Protein AF-0000000079759262 (afdb_homodimer)

pLDDT: mean 92.8, std 9.19, range [55.06, 98.88]

Sequence (712 aa):
MKIIVLAGGLSPERDVSLISGAGICRTLREKGHKAYLLDVFFGLPYDPDKLEEVFDLPGGGLEIAEGIKTTTPDLEALRASRPDQSDCYLGPNVIDLCRIADITFMGLHGSVGENGKLQATFDILGIKYTGPNSFGCALSMDKLVAKQIFKRSGVPTPRGTSLNRNTKDTPLEKLGYYLPLVIKPCSGGSSIGVYIVHTEEEYREAIRCSFDVNHEDEVVIEPYIKGREYACSIIAGKALPLIEIIPKDGIFNYENKYQDGGAQELCPPVSLDDKTQAKIQRAGEKAFRVLHMDVYARADFIVDETDGKFYCLEMNGLPGMTPASLIPKSARAIGVDYGDLCELIIEESMKTRYQDMKIIVLAGGLSPERDVSLISGAGICRTLREKGHKAYLLDVFFGLPYDPDKLEEVFDLPGGGLEIAEGIKTTTPDLEALRASRPDQSDCYLGPNVIDLCRIADITFMGLHGSVGENGKLQATFDILGIKYTGPNSFGCALSMDKLVAKQIFKRSGVPTPRGTSLNRNTKDTPLEKLGYYLPLVIKPCSGGSSIGVYIVHTEEEYREAIRCSFDVNHEDEVVIEPYIKGREYACSIIAGKALPLIEIIPKDGIFNYENKYQDGGAQELCPPVSLDDKTQAKIQRAGEKAFRVLHMDVYARADFIVDETDGKFYCLEMNGLPGMTPASLIPKSARAIGVDYGDLCELIIEESMKTRYQD

Organism: Clostridium scindens (strain ATCC 35704 / DSM 5676 / VPI 13733 / 19) (NCBI:txid411468)

Nearest PDB structures (foldseek):
  5c1p-assembly1_B  TM=8.758E-01  e=3.760E-29  Yersinia pestis
  5c1o-assembly1_A  TM=8.847E-01  e=2.779E-28  Yersinia pestis
  5nri-assembly1_A  TM=8.665E-01  e=3.138E-28  Burkholderia pseudomallei 1106a
  2pvp-assembly1_B  TM=7.175E-01  e=1.623E-19  Helicobacter pylori SS1
  2pvp-assembly1_A  TM=7.153E-01  e=2.335E-19  Helicobacter pylori SS1

Foldseek 3Di:
DEEEEEAAFLDQCRLLLLQLSLQLQVLVVVVPYLYAYAYFQQGDPDDLVCLVCQSVDPCSPNVVNPPDDNGGDDSVVVCVPRDVNDPDRGHPCNLVNQQVGPAYEQSYFFDCSQLLVVLVVCVVSVGHYFFKHSQLSNQQQFQVSLVVLCVVLVQFAFDKDKDFPVCLPPAPVRRPDDPQKWKAARGIDQCPLIDGDGDSVSSNVSSCCCCVVVVGGMIMMGYDFPFWKKKWKDFQLFTFAIKTWAAPVRDRGNCLQPDVPRIDIDTRDDVDDPVLRVVVRVSQSSSCVSSPIGGIWMWMKTQHPVPRDMHTRGITISFRLRCPHDNQVRCVSVPQHSSNSSVSRVVRSCVVPPDD/DEEEEEAAFLDQCRLLLLQLSLQLQVLVVVVPYLYAYAYFQQGDPDDLVCLVCQSVDPCSPNVVNPPDDNGGDDSVVVCVPRDVNDPDRGHPCNLVNQQVGPEYEQSYFKDCSQLLVVLVVCVVSVGHYFFKHSQLSNQQQFQVSLVVLCVVLVQFAFDKDKDFPVCLPPAPVRRPDDPQKWKAARGIDQCPLIDGDGDSVSSNVSSCCCCVVVVGGMIMMGYDFDFWKKKWKDFQLFTFAIKTWAAPVRDRGNCLQPDVPRIDIDTRDPVDDPVLRVVVRVSQSSSCVSSPIGGIWMWMKTQHPVPRDMHTRGITISFRLRCPHDNQVRCVSVPQHSSNVSVSRVVRSCVVPPDD

Secondary structure (DSSP, 8-state):
-EEEEEE--SSTTHHHHHHHHHHHHHHHHHTT-EEEEEETTT-----GGGGGGGGG-TTTTGGGGTT---PPP-HHHHHHH-TT--S-SS-TTHHHHHHHSSEEEE---SHHHHSSHHHHHHHHHT--B-SS-HHHHHHHHBHHHHHHHHHHHT------EEEETTTTT--HHHHT--SSEEEEESB--TTTT-EEE-SHHHHHHHHHIIIIIS--SEEEEEE---EEEEEEEEETTEEPPPEEEEESSS---HHHHHSTTSEEEESS-SSS-HHHHHHHHHHHHHHHHHTT--SEEEEEEEEETTT--EEEEEEESS---STTSHHHHHHHTTT--HHHHHHHHHHHHHHHHT--/-EEEEEE--SSTTHHHHHHHHHHHHHHHHHTT-EEEEEETTT-----GGGGGGGGG-TTTTGGGGTT---SPP-HHHHHHH-TT--S-SS-TTHHHHHHHSSEEEE---SHHHHSSHHHHHHHHHT--B-SS-HHHHHHHHBHHHHHHHHHHHT------EEEETTTTT--HHHHT--SSEEEEESB--TTTT-EEE-SHHHHHHHHHIIIIIS--SEEEEEE---EEEEEEEEETTEEPPPEEEEESSS---HHHHHSTTSEEEESS-SSS-HHHHHHHHHHHHHHHHHTT--SEEEEEEEEETTT--EEEEEEESS---STTSHHHHHHHHTT--HHHHHHHHHHHHHHHHT--

Radius of gyration: 25.69 Å; Cα contacts (8 Å, |Δi|>4): 1550; chains: 2; bounding box: 73×72×61 Å

Solvent-accessible surface area (backbone atoms only — not comparable to full-atom values): 36365 Å² total; per-residue (Å²): 93,41,29,30,22,33,13,25,47,91,36,67,38,16,51,59,7,24,46,15,13,38,48,50,27,53,37,41,36,74,73,67,29,31,28,24,32,37,36,38,38,67,27,49,93,65,61,80,92,50,57,75,53,52,45,69,43,89,65,24,50,45,70,81,40,60,88,70,64,91,58,76,58,59,62,68,60,53,56,68,65,40,87,78,70,58,68,32,51,57,17,47,56,39,68,60,50,34,57,72,23,73,29,24,40,62,25,26,24,43,60,62,56,18,42,14,33,52,46,20,29,28,58,41,56,46,32,50,57,35,50,42,44,25,66,15,17,37,39,35,38,30,46,60,60,36,45,45,50,28,60,75,69,69,31,52,47,74,66,70,51,71,37,33,77,89,45,58,82,62,50,65,86,75,69,82,65,61,78,41,29,31,39,30,52,24,61,76,59,66,63,60,72,54,38,79,26,75,45,71,67,44,44,53,48,47,47,45,41,42,42,74,69,66,57,44,64,39,32,34,37,26,66,58,72,64,56,48,38,34,40,32,27,28,48,72,71,40,53,43,54,42,30,30,48,41,43,68,82,75,54,81,40,53,65,28,70,72,37,89,78,27,41,50,74,36,70,64,46,83,90,53,54,71,67,58,49,51,52,50,34,52,40,35,30,48,49,39,54,77,44,52,48,40,35,37,38,32,28,35,31,36,33,28,68,87,78,64,53,59,28,50,75,50,47,35,44,44,55,67,52,27,80,84,21,65,46,40,47,27,38,40,72,75,70,35,48,62,53,55,46,55,51,47,44,47,50,42,20,40,59,73,74,66,57,131,94,41,30,29,23,33,13,26,48,90,34,69,38,17,53,59,8,24,47,14,13,39,48,51,26,53,37,40,35,74,72,67,32,31,30,23,31,37,36,38,37,68,27,49,91,66,62,80,90,52,56,77,52,53,45,69,43,89,66,24,50,43,68,81,42,57,87,70,64,92,59,77,60,61,60,67,60,54,57,68,65,39,88,78,69,59,67,32,51,57,18,48,56,39,68,59,50,34,57,72,24,74,30,23,40,66,25,27,25,44,61,63,54,18,42,14,33,53,47,21,29,27,57,41,55,45,32,52,56,34,50,42,45,27,66,14,16,39,39,35,36,29,46,62,59,36,48,43,50,28,62,76,70,69,30,52,48,72,67,67,52,70,38,33,76,88,45,57,83,60,50,65,85,74,69,81,66,64,78,42,28,31,38,30,52,25,59,76,58,66,64,59,72,53,41,78,25,75,46,71,65,44,43,54,50,48,46,45,42,42,43,73,70,66,58,45,66,38,33,34,37,29,65,57,73,65,55,48,38,33,40,31,28,29,49,74,71,39,55,42,55,42,31,28,48,42,45,69,81,76,55,82,40,53,66,28,70,73,37,90,79,27,41,50,73,36,70,64,46,82,90,53,56,71,66,57,49,51,53,50,36,51,42,36,28,48,48,39,52,78,43,52,48,40,37,37,37,33,28,35,32,36,34,27,69,87,78,64,52,59,28,48,74,48,47,35,45,46,55,66,53,28,79,86,21,66,48,38,48,28,36,40,70,75,73,36,47,64,55,55,46,55,50,46,44,47,51,42,20,41,60,73,73,66,58,133

InterPro domains:
  IPR000291 D-alanine--D-alanine ligase/VANA/B/C, conserved site [PS00843] (109-120)
  IPR005905 D-alanine--D-alanine ligase [MF_00047] (1-350)
  IPR005905 D-alanine--D-alanine ligase [PIRSF039102] (1-353)
  IPR005905 D-alanine--D-alanine ligase [TIGR01205] (2-348)
  IPR011095 D-alanine--D-alanine ligase, C-terminal [PF07478] (172-347)
  IPR011127 D-alanine--D-alanine ligase, N-terminal domain [PF01820] (2-132)
  IPR011761 ATP-grasp fold [PS50975] (147-347)
  IPR013815 ATP-grasp fold, subdomain 1 [G3DSA:3.30.1490.20] (157-225)
  IPR016185 Pre-ATP-grasp domain superfamily [SSF52440] (1-141)

Structure (mmCIF, N/CA/C/O backbone):
data_AF-0000000079759262-model_v1
#
loop_
_entity.id
_entity.type
_entity.pdbx_description
1 polymer 'D-alanine--D-alanine ligase'
#
loop_
_atom_site.group_PDB
_atom_site.id
_atom_site.type_symbol
_atom_site.label_atom_id
_atom_site.label_alt_id
_atom_site.label_comp_id
_atom_site.label_asym_id
_atom_site.label_entity_id
_atom_site.label_seq_id
_atom_site.pdbx_PDB_ins_code
_atom_site.Cartn_x
_atom_site.Cartn_y
_atom_site.Cartn_z
_atom_site.occupancy
_atom_site.B_iso_or_equiv
_atom_site.auth_seq_id
_atom_site.auth_comp_id
_atom_site.auth_asym_id
_atom_site.auth_atom_id
_atom_site.pdbx_PDB_model_num
ATOM 1 N N . MET A 1 1 ? -23.344 -9.109 17.812 1 97.56 1 MET A N 1
ATOM 2 C CA . MET A 1 1 ? -22.562 -7.961 17.375 1 97.56 1 MET A CA 1
ATOM 3 C C . MET A 1 1 ? -23.297 -7.156 16.328 1 97.56 1 MET A C 1
ATOM 5 O O . MET A 1 1 ? -24.094 -7.711 15.555 1 97.56 1 MET A O 1
ATOM 9 N N . LYS A 1 2 ? -23.125 -5.891 16.328 1 98.56 2 LYS A N 1
ATOM 10 C CA . LYS A 1 2 ? -23.484 -5.059 15.188 1 98.56 2 LYS A CA 1
ATOM 11 C C . LYS A 1 2 ? -22.422 -5.133 14.094 1 98.56 2 LYS A C 1
ATOM 13 O O . LYS A 1 2 ? -21.25 -4.809 14.328 1 98.56 2 LYS A O 1
ATOM 18 N N . ILE A 1 3 ? -22.844 -5.586 12.914 1 98.81 3 ILE A N 1
ATOM 19 C CA . ILE A 1 3 ? -21.875 -5.793 11.844 1 98.81 3 ILE A CA 1
ATOM 20 C C . ILE A 1 3 ? -22.359 -5.09 10.57 1 98.81 3 ILE A C 1
ATOM 22 O O . ILE A 1 3 ? -23.484 -5.305 10.117 1 98.81 3 ILE A O 1
ATOM 26 N N . ILE A 1 4 ? -21.547 -4.234 10.039 1 98.88 4 ILE A N 1
ATOM 27 C CA . ILE A 1 4 ? -21.781 -3.727 8.688 1 98.88 4 ILE A CA 1
ATOM 28 C C . ILE A 1 4 ? -21.094 -4.637 7.672 1 98.88 4 ILE A C 1
ATOM 30 O O . ILE A 1 4 ? -19.906 -4.945 7.809 1 98.88 4 ILE A O 1
ATOM 34 N N . VAL A 1 5 ? -21.812 -5.16 6.758 1 98.75 5 VAL A N 1
ATOM 35 C CA . VAL A 1 5 ? -21.234 -5.863 5.613 1 98.75 5 VAL A CA 1
ATOM 36 C C . VAL A 1 5 ? -21.141 -4.91 4.426 1 98.75 5 VAL A C 1
ATOM 38 O O . VAL A 1 5 ? -22.141 -4.539 3.826 1 98.75 5 VAL A O 1
ATOM 41 N N . LEU A 1 6 ? -19.969 -4.547 4.105 1 98.25 6 LEU A N 1
ATOM 42 C CA . LEU A 1 6 ? -19.719 -3.592 3.029 1 98.25 6 LEU A CA 1
ATOM 43 C C . LEU A 1 6 ? -19.562 -4.309 1.691 1 98.25 6 LEU A C 1
ATOM 45 O O . LEU A 1 6 ? -18.781 -5.246 1.575 1 98.25 6 LEU A O 1
ATOM 49 N N . ALA A 1 7 ? -20.297 -3.893 0.685 1 96.75 7 ALA A N 1
ATOM 50 C CA . ALA A 1 7 ? -20.281 -4.547 -0.622 1 96.75 7 ALA A CA 1
ATOM 51 C C . ALA A 1 7 ? -20.484 -3.531 -1.743 1 96.75 7 ALA A C 1
ATOM 53 O O . ALA A 1 7 ? -20.438 -2.322 -1.511 1 96.75 7 ALA A O 1
ATOM 54 N N . GLY A 1 8 ? -20.484 -3.967 -3.004 1 94.38 8 GLY A N 1
ATOM 55 C CA . GLY A 1 8 ? -20.719 -3.121 -4.164 1 94.38 8 GLY A CA 1
ATOM 56 C C . GLY A 1 8 ? -19.484 -2.342 -4.586 1 94.38 8 GLY A C 1
ATOM 57 O O . GLY A 1 8 ? -18.453 -2.932 -4.902 1 94.38 8 GLY A O 1
ATOM 58 N N . GLY A 1 9 ? -19.688 -1.044 -4.52 1 92.5 9 GLY A N 1
ATOM 59 C CA . GLY A 1 9 ? -18.594 -0.189 -4.918 1 92.5 9 GLY A CA 1
ATOM 60 C C . GLY A 1 9 ? -18.578 0.125 -6.402 1 92.5 9 GLY A C 1
ATOM 61 O O . GLY A 1 9 ? -19.562 -0.129 -7.102 1 92.5 9 GLY A O 1
ATOM 62 N N . LEU A 1 10 ? -17.547 0.797 -6.812 1 90.44 10 LEU A N 1
ATOM 63 C CA . LEU A 1 10 ? -17.312 1.168 -8.203 1 90.44 10 LEU A CA 1
ATOM 64 C C . LEU A 1 10 ? -16.266 0.269 -8.836 1 90.44 10 LEU A C 1
ATOM 66 O O . LEU A 1 10 ? -15.102 0.673 -8.992 1 90.44 10 LEU A O 1
ATOM 70 N N . SER A 1 11 ? -16.625 -0.901 -9.148 1 87.12 11 SER A N 1
ATOM 71 C CA . SER A 1 11 ? -15.734 -1.92 -9.703 1 87.12 11 SER A CA 1
ATOM 72 C C . SER A 1 11 ? -16.453 -2.779 -10.734 1 87.12 11 SER A C 1
ATOM 74 O O . SER A 1 11 ? -17.672 -2.959 -10.664 1 87.12 11 SER A O 1
ATOM 76 N N . PRO A 1 12 ? -15.648 -3.348 -11.656 1 81.69 12 PRO A N 1
ATOM 77 C CA . PRO A 1 12 ? -16.266 -4.305 -12.578 1 81.69 12 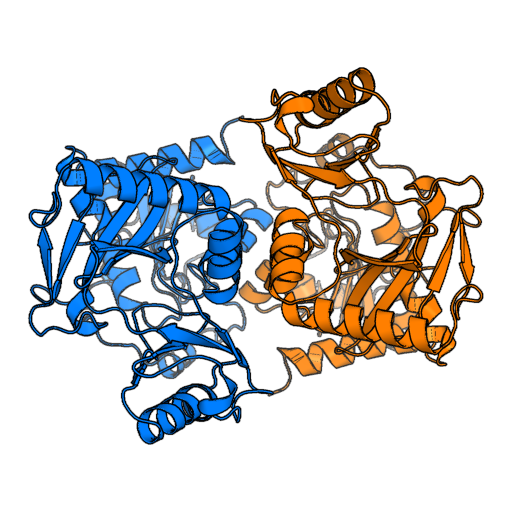PRO A CA 1
ATOM 78 C C . PRO A 1 12 ? -16.828 -5.527 -11.867 1 81.69 12 PRO A C 1
ATOM 80 O O . PRO A 1 12 ? -17.688 -6.227 -12.422 1 81.69 12 PRO A O 1
ATOM 83 N N . GLU A 1 13 ? -16.406 -5.789 -10.625 1 84.25 13 GLU A N 1
ATOM 84 C CA . GLU A 1 13 ? -16.859 -6.949 -9.859 1 84.25 13 GLU A CA 1
ATOM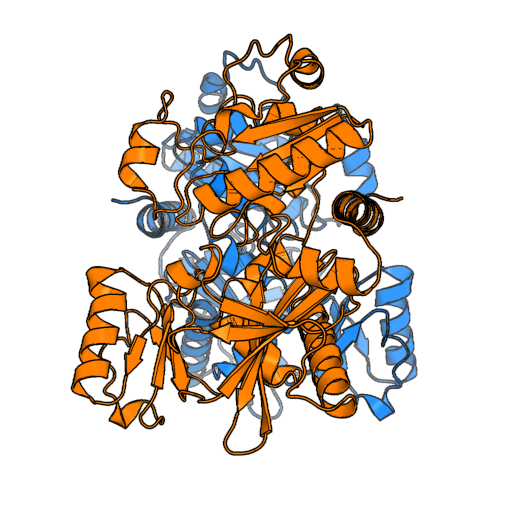 85 C C . GLU A 1 13 ? -17.938 -6.562 -8.859 1 84.25 13 GLU A C 1
ATOM 87 O O . GLU A 1 13 ? -18.188 -7.293 -7.895 1 84.25 13 GLU A O 1
ATOM 92 N N . ARG A 1 14 ? -18.578 -5.441 -9.117 1 89.56 14 ARG A N 1
ATOM 93 C CA . ARG A 1 14 ? -19.578 -4.898 -8.203 1 89.56 14 ARG A CA 1
ATOM 94 C C . ARG A 1 14 ? -20.688 -5.918 -7.938 1 89.56 14 ARG A C 1
ATOM 96 O O . ARG A 1 14 ? -21.109 -6.094 -6.793 1 89.56 14 ARG A O 1
ATOM 103 N N . ASP A 1 15 ? -21.156 -6.578 -8.961 1 86.94 15 ASP A N 1
ATOM 104 C CA . ASP A 1 15 ? -22.297 -7.48 -8.812 1 86.94 15 ASP A CA 1
ATOM 105 C C . ASP A 1 15 ? -21.922 -8.711 -7.996 1 86.94 15 ASP A C 1
ATOM 107 O O . ASP A 1 15 ? -22.688 -9.148 -7.133 1 86.94 15 ASP A O 1
ATOM 111 N N . VAL A 1 16 ? -20.734 -9.234 -8.234 1 84.38 16 VAL A N 1
ATOM 112 C CA . VAL A 1 16 ? -20.25 -10.352 -7.438 1 84.38 16 VAL A CA 1
ATOM 113 C C . VAL A 1 16 ? -20.109 -9.93 -5.977 1 84.38 16 VAL A C 1
ATOM 115 O O . VAL A 1 16 ? -20.422 -10.703 -5.07 1 84.38 16 VAL A O 1
ATOM 118 N N . SER A 1 17 ? -19.656 -8.75 -5.797 1 91.44 17 SER A N 1
ATOM 119 C CA . SER A 1 17 ? -19.5 -8.195 -4.457 1 91.44 17 SER A CA 1
ATOM 120 C C . SER A 1 17 ? -20.844 -8.125 -3.738 1 91.44 17 SER A C 1
ATOM 122 O O . SER A 1 17 ? -20.953 -8.5 -2.57 1 91.44 17 SER A O 1
ATOM 124 N N . LEU A 1 18 ? -21.859 -7.664 -4.438 1 93.31 18 LEU A N 1
ATOM 125 C CA . LEU A 1 18 ? -23.188 -7.531 -3.834 1 93.31 18 LEU A CA 1
ATOM 126 C C . LEU A 1 18 ? -23.75 -8.898 -3.479 1 93.31 18 LEU A C 1
ATOM 128 O O . LEU A 1 18 ? -24.359 -9.07 -2.418 1 93.31 18 LEU A O 1
ATOM 132 N N . ILE A 1 19 ? -23.531 -9.883 -4.277 1 90.5 19 ILE A N 1
ATOM 133 C CA . ILE A 1 19 ? -24.016 -11.234 -4.008 1 90.5 19 ILE A CA 1
ATOM 134 C C . ILE A 1 19 ? -23.25 -11.828 -2.822 1 90.5 19 ILE A C 1
ATOM 136 O O . ILE A 1 19 ? -23.859 -12.398 -1.914 1 90.5 19 ILE A O 1
ATOM 140 N N . SER A 1 20 ? -21.922 -11.672 -2.863 1 92.12 20 SER A N 1
ATOM 141 C CA . SER A 1 20 ? -21.109 -12.125 -1.739 1 92.12 20 SER A CA 1
ATOM 142 C C . SER A 1 20 ? -21.547 -11.469 -0.435 1 92.12 20 SER A C 1
ATOM 144 O O . SER A 1 20 ? -21.75 -12.156 0.571 1 92.12 20 SER A O 1
ATOM 146 N N . GLY A 1 21 ? -21.703 -10.164 -0.493 1 96.25 21 GLY A N 1
ATOM 147 C CA . GLY A 1 21 ? -22.125 -9.43 0.687 1 96.25 21 GLY A CA 1
ATOM 148 C C . GLY A 1 21 ? -23.484 -9.867 1.216 1 96.25 21 GLY A C 1
ATOM 149 O O . GLY A 1 21 ? -23.672 -9.977 2.428 1 96.25 21 GLY A O 1
ATOM 150 N N . ALA A 1 22 ? -24.406 -10.094 0.294 1 96.19 22 ALA A N 1
ATOM 151 C CA . ALA A 1 22 ? -25.734 -10.539 0.694 1 96.19 22 ALA A CA 1
ATOM 152 C C . ALA A 1 22 ? -25.672 -11.891 1.396 1 96.19 22 ALA A C 1
ATOM 154 O O . ALA A 1 22 ? -26.328 -12.102 2.414 1 96.19 22 ALA A O 1
ATOM 155 N N . GLY A 1 23 ? -24.906 -12.828 0.795 1 95 23 GLY A N 1
ATOM 156 C CA . GLY A 1 23 ? -24.719 -14.117 1.435 1 95 23 GLY A CA 1
ATOM 157 C C . GLY A 1 23 ? -24.125 -14.016 2.828 1 95 23 GLY A C 1
ATOM 158 O O . GLY A 1 23 ? -24.609 -14.664 3.76 1 95 23 GLY A O 1
ATOM 159 N N . ILE A 1 24 ? -23.125 -13.188 3.023 1 97.88 24 ILE A N 1
ATOM 160 C CA . ILE A 1 24 ? -22.453 -12.969 4.301 1 97.88 24 ILE A CA 1
ATOM 161 C C . ILE A 1 24 ? -23.438 -12.367 5.301 1 97.88 24 ILE A C 1
ATOM 163 O O . ILE A 1 24 ? -23.562 -12.852 6.43 1 97.88 24 ILE A O 1
ATOM 167 N N . CYS A 1 25 ? -24.156 -11.359 4.848 1 98 25 CYS A N 1
ATOM 168 C CA . CYS A 1 25 ? -25.094 -10.672 5.719 1 98 25 CYS A CA 1
ATOM 169 C C . CYS A 1 25 ? -26.188 -11.617 6.191 1 98 25 CYS A C 1
ATOM 171 O O . CYS A 1 25 ? -26.484 -11.688 7.387 1 98 25 CYS A O 1
ATOM 173 N N . ARG A 1 26 ? -26.781 -12.359 5.266 1 96.88 26 ARG A N 1
ATOM 174 C CA . ARG A 1 26 ? -27.844 -13.297 5.598 1 96.88 26 ARG A CA 1
ATOM 175 C C . ARG A 1 26 ? -27.375 -14.32 6.633 1 96.88 26 ARG A C 1
ATOM 177 O O . ARG A 1 26 ? -28.062 -14.578 7.617 1 96.88 26 ARG A O 1
ATOM 184 N N . THR A 1 27 ? -26.25 -14.883 6.352 1 96.94 27 THR A N 1
ATOM 185 C CA . THR A 1 27 ? -25.75 -15.945 7.223 1 96.94 27 THR A CA 1
ATOM 186 C C . THR A 1 27 ? -25.406 -15.391 8.609 1 96.94 27 THR A C 1
ATOM 188 O O . THR A 1 27 ? -25.625 -16.062 9.617 1 96.94 27 THR A O 1
ATOM 191 N N . LEU A 1 28 ? -24.828 -14.203 8.711 1 98.12 28 LEU A N 1
ATOM 192 C CA . LEU A 1 28 ? -24.5 -13.602 10 1 98.12 28 LEU A CA 1
ATOM 193 C C . LEU A 1 28 ? -25.766 -13.289 10.789 1 98.12 28 LEU A C 1
ATOM 195 O O . LEU A 1 28 ? -25.781 -13.445 12.016 1 98.12 28 LEU A O 1
ATOM 199 N N . ARG A 1 29 ? -26.781 -12.852 10.117 1 98 29 ARG A N 1
ATOM 200 C CA . ARG A 1 29 ? -28.062 -12.641 10.789 1 98 29 ARG A CA 1
ATOM 201 C C . ARG A 1 29 ? -28.625 -13.953 11.32 1 98 29 ARG A C 1
ATOM 203 O O . ARG A 1 29 ? -29.141 -14.008 12.438 1 98 29 ARG A O 1
ATOM 210 N N . GLU A 1 30 ? -28.5 -14.984 10.516 1 97.38 30 GLU A N 1
ATOM 211 C CA . GLU A 1 30 ? -28.938 -16.312 10.945 1 97.38 30 GLU A CA 1
ATOM 212 C C . GLU A 1 30 ? -28.172 -16.766 12.188 1 97.38 30 GLU A C 1
ATOM 214 O O . GLU A 1 30 ? -28.719 -17.5 13.016 1 97.38 30 GLU A O 1
ATOM 219 N N . LYS A 1 31 ? -26.953 -16.344 12.297 1 97.56 31 LYS A N 1
ATOM 220 C CA . LYS A 1 31 ? -26.094 -16.703 13.422 1 97.56 31 LYS A CA 1
ATOM 221 C C . LYS A 1 31 ? -26.359 -15.805 14.625 1 97.56 31 LYS A C 1
ATOM 223 O O . LYS A 1 31 ? -25.688 -15.914 15.656 1 97.56 31 LYS A O 1
ATOM 228 N N . GLY A 1 32 ? -27.281 -14.82 14.5 1 97.25 32 GLY A N 1
ATOM 229 C CA . GLY A 1 32 ? -27.719 -14.047 15.641 1 97.25 32 GLY A CA 1
ATOM 230 C C . GLY A 1 32 ? -27.141 -12.648 15.688 1 97.25 32 GLY A C 1
ATOM 231 O O . GLY A 1 32 ? -27.406 -11.891 16.625 1 97.25 32 GLY A O 1
ATOM 232 N N . HIS A 1 33 ? -26.359 -12.25 14.703 1 98.31 33 HIS A N 1
ATOM 233 C CA . HIS A 1 33 ? -25.797 -10.906 14.672 1 98.31 33 HIS A CA 1
ATOM 234 C C . HIS A 1 33 ? -26.781 -9.906 14.094 1 98.31 33 HIS A C 1
ATOM 236 O O . HIS A 1 33 ? -27.719 -10.281 13.375 1 98.31 33 HIS A O 1
ATOM 242 N N . LYS A 1 34 ? -26.594 -8.672 14.461 1 98.44 34 LYS A N 1
ATOM 243 C CA . LYS A 1 34 ? -27.297 -7.566 13.82 1 98.44 34 LYS A CA 1
ATOM 244 C C . LYS A 1 34 ? -26.5 -7.027 12.625 1 98.44 34 LYS A C 1
ATOM 246 O O . LYS A 1 34 ? -25.906 -5.953 12.711 1 98.44 34 LYS A O 1
ATOM 251 N N . ALA A 1 35 ? -26.609 -7.742 11.539 1 98.5 35 ALA A N 1
ATOM 252 C CA . ALA A 1 35 ? -25.812 -7.418 10.352 1 98.5 35 ALA A CA 1
ATOM 253 C C . ALA A 1 35 ? -26.625 -6.57 9.375 1 98.5 35 ALA A C 1
ATOM 255 O O . ALA A 1 35 ? -27.828 -6.754 9.234 1 98.5 35 ALA A O 1
ATOM 256 N N . TYR A 1 36 ? -26.031 -5.652 8.727 1 98.75 36 TYR A N 1
ATOM 257 C CA . TYR A 1 36 ? -26.641 -4.797 7.715 1 98.75 36 TYR A CA 1
ATOM 258 C C . TYR A 1 36 ? -25.75 -4.695 6.48 1 98.75 36 TYR A C 1
ATOM 260 O O . TYR A 1 36 ? -24.562 -4.352 6.582 1 98.75 36 TYR A O 1
ATOM 268 N N . LEU A 1 37 ? -26.312 -5.066 5.301 1 98.56 37 LEU A N 1
ATOM 269 C CA . LEU A 1 37 ? -25.609 -4.973 4.031 1 98.56 37 LEU A CA 1
ATOM 270 C C . LEU A 1 37 ? -25.625 -3.543 3.5 1 98.56 37 LEU A C 1
ATOM 272 O O . LEU A 1 37 ? -26.688 -2.957 3.318 1 98.56 37 LEU A O 1
ATOM 276 N N . LEU A 1 38 ? -24.469 -2.969 3.279 1 98.31 38 LEU A N 1
ATOM 277 C CA . LEU A 1 38 ? -24.328 -1.567 2.9 1 98.31 38 LEU A CA 1
ATOM 278 C C . LEU A 1 38 ? -23.469 -1.424 1.652 1 98.31 38 LEU A C 1
ATOM 280 O O . LEU A 1 38 ? -22.375 -1.988 1.581 1 98.31 38 LEU A O 1
ATOM 284 N N . ASP A 1 39 ? -24 -0.751 0.61 1 97.44 39 ASP A N 1
ATOM 285 C CA . ASP A 1 39 ? -23.188 -0.436 -0.558 1 97.44 39 ASP A CA 1
ATOM 286 C C . ASP A 1 39 ? -22.172 0.663 -0.24 1 97.44 39 ASP A C 1
ATOM 288 O O . ASP A 1 39 ? -22.547 1.773 0.138 1 97.44 39 ASP A O 1
ATOM 292 N N . VAL A 1 40 ? -20.953 0.384 -0.459 1 97.75 40 VAL A N 1
ATOM 293 C CA . VAL A 1 40 ? -19.891 1.28 -0.033 1 97.75 40 VAL A CA 1
ATOM 294 C C . VAL A 1 40 ? -19.953 2.584 -0.825 1 97.75 40 VAL A C 1
ATOM 296 O O . VAL A 1 40 ? -19.625 3.65 -0.306 1 97.75 40 VAL A O 1
ATOM 299 N N . PHE A 1 41 ? -20.359 2.551 -2.086 1 97 41 PHE A N 1
ATOM 300 C CA . PHE A 1 41 ? -20.328 3.689 -2.996 1 97 41 PHE A CA 1
ATOM 301 C C . PHE A 1 41 ? -21.625 4.504 -2.883 1 97 41 PHE A C 1
ATOM 303 O O . PHE A 1 41 ? -21.578 5.73 -2.779 1 97 41 PHE A O 1
ATOM 310 N N . PHE A 1 42 ? -22.75 3.832 -2.773 1 96.62 42 PHE A N 1
ATOM 311 C CA . PHE A 1 42 ? -24.031 4.539 -2.732 1 96.62 42 PHE A CA 1
ATOM 312 C C . PHE A 1 42 ? -24.406 4.895 -1.298 1 96.62 42 PHE A C 1
ATOM 314 O O . PHE A 1 42 ? -25.203 5.801 -1.067 1 96.62 42 PHE A O 1
ATOM 321 N N . GLY A 1 43 ? -23.844 4.129 -0.348 1 96.94 43 GLY A N 1
ATOM 322 C CA . GLY A 1 43 ? -24.141 4.391 1.05 1 96.94 43 GLY A CA 1
ATOM 323 C C . GLY A 1 43 ? -25.625 4.215 1.381 1 96.94 43 GLY A C 1
ATOM 324 O O . GLY A 1 43 ? -26.281 3.314 0.856 1 96.94 43 GLY A O 1
ATOM 325 N N . LEU A 1 44 ? -25.969 4.914 2.4 1 96.44 44 LEU A N 1
ATOM 326 C CA . LEU A 1 44 ? -27.344 4.855 2.875 1 96.44 44 LEU A CA 1
ATOM 327 C C . LEU A 1 44 ? -27.812 6.23 3.324 1 96.44 44 LEU A C 1
ATOM 329 O O . LEU A 1 44 ? -27.438 6.707 4.398 1 96.44 44 LEU A O 1
ATOM 333 N N . PRO A 1 45 ? -28.641 6.875 2.443 1 93.75 45 PRO A N 1
ATOM 334 C CA . PRO A 1 45 ? -29.281 8.078 2.986 1 93.75 45 PRO A CA 1
ATOM 335 C C . PRO A 1 45 ? -30.188 7.773 4.188 1 93.75 45 PRO A C 1
ATOM 337 O O . PRO A 1 45 ? -31.125 6.992 4.074 1 93.75 45 PRO A O 1
ATOM 340 N N . TYR A 1 46 ? -29.828 8.227 5.281 1 94.5 46 TYR A N 1
ATOM 341 C CA . TYR A 1 46 ? -30.516 8.008 6.547 1 94.5 46 TYR A CA 1
ATOM 342 C C . TYR A 1 46 ? -30.297 9.172 7.5 1 94.5 46 TYR A C 1
ATOM 344 O O . TYR A 1 46 ? -29.359 9.961 7.328 1 94.5 46 TYR A O 1
ATOM 352 N N . ASP A 1 47 ? -31.203 9.359 8.469 1 95.62 47 ASP A N 1
ATOM 353 C CA . ASP A 1 47 ? -31.031 10.375 9.5 1 95.62 47 ASP A CA 1
ATOM 354 C C . ASP A 1 47 ? -29.781 10.117 10.328 1 95.62 47 ASP A C 1
ATOM 356 O O . ASP A 1 47 ? -29.688 9.109 11.039 1 95.62 47 ASP A O 1
ATOM 360 N N . PRO A 1 48 ? -28.844 11.023 10.242 1 93.38 48 PRO A N 1
ATOM 361 C CA . PRO A 1 48 ? -27.562 10.797 10.938 1 93.38 48 PRO A CA 1
ATOM 362 C C . PRO A 1 48 ? -27.734 10.625 12.445 1 93.38 48 PRO A C 1
ATOM 364 O O . PRO A 1 48 ? -26.891 10.008 13.094 1 93.38 48 PRO A O 1
ATOM 367 N N . ASP A 1 49 ? -28.766 11.125 12.984 1 95.25 49 ASP A N 1
ATOM 368 C CA . ASP A 1 49 ? -29 11.055 14.422 1 95.25 49 ASP A CA 1
ATOM 369 C C . ASP A 1 49 ? -29.625 9.727 14.812 1 95.25 49 ASP A C 1
ATOM 371 O O . ASP A 1 49 ? -29.734 9.406 16 1 95.25 49 ASP A O 1
ATOM 375 N N . LYS A 1 50 ? -29.953 8.898 13.867 1 97.5 50 LYS A N 1
ATOM 376 C CA . LYS A 1 50 ? -30.672 7.656 14.141 1 97.5 50 LYS A CA 1
ATOM 377 C C . LYS A 1 50 ? -30 6.461 13.484 1 97.5 50 LYS A C 1
ATOM 379 O O . LYS A 1 50 ? -30.656 5.465 13.172 1 97.5 50 LYS A O 1
ATOM 384 N N . LEU A 1 51 ? -28.734 6.559 13.242 1 97.12 51 LEU A N 1
ATOM 385 C CA . LEU A 1 51 ? -28.016 5.547 12.469 1 97.12 51 LEU A CA 1
ATOM 386 C C . LEU A 1 51 ? -28.016 4.207 13.203 1 97.12 51 LEU A C 1
ATOM 388 O O . LEU A 1 51 ? -27.969 3.15 12.57 1 97.12 51 LEU A O 1
ATOM 392 N N . GLU A 1 52 ? -28.172 4.242 14.523 1 96.56 52 GLU A N 1
ATOM 393 C CA . GLU A 1 52 ? -28.188 3.008 15.297 1 96.56 52 GLU A CA 1
ATOM 394 C C . GLU A 1 52 ? -29.359 2.123 14.906 1 96.56 52 GLU A C 1
ATOM 396 O O . GLU A 1 52 ? -29.297 0.897 15.016 1 96.56 52 GLU A O 1
ATOM 401 N N . GLU A 1 53 ? -30.375 2.754 14.398 1 97.06 53 GLU A N 1
ATOM 402 C CA . GLU A 1 53 ? -31.594 2.043 14.031 1 97.06 53 GLU A CA 1
ATOM 403 C C . GLU A 1 53 ? -31.375 1.121 12.836 1 97.06 53 GLU A C 1
ATOM 405 O O . GLU A 1 53 ? -32.125 0.169 12.625 1 97.06 53 GLU A O 1
ATOM 410 N N . VAL A 1 54 ? -30.328 1.387 12.141 1 97.38 54 VAL A N 1
ATOM 411 C CA . VAL A 1 54 ? -30.062 0.672 10.898 1 97.38 54 VAL A CA 1
ATOM 412 C C . VAL A 1 54 ? -29.844 -0.812 11.188 1 97.38 54 VAL A C 1
ATOM 414 O O . VAL A 1 54 ? -30.297 -1.671 10.422 1 97.38 54 VAL A O 1
ATOM 417 N N . PHE A 1 55 ? -29.297 -1.141 12.297 1 97.62 55 PHE A N 1
ATOM 418 C CA . PHE A 1 55 ? -28.953 -2.514 12.641 1 97.62 55 PHE A CA 1
ATOM 419 C C . PHE A 1 55 ? -30.203 -3.301 13.039 1 97.62 55 PHE A C 1
ATOM 421 O O . PHE A 1 55 ? -30.172 -4.531 13.117 1 97.62 55 PHE A O 1
ATOM 428 N N . ASP A 1 56 ? -31.328 -2.596 13.297 1 96.25 56 ASP A N 1
ATOM 429 C CA . ASP A 1 56 ? -32.562 -3.25 13.711 1 96.25 56 ASP A CA 1
ATOM 430 C C . ASP A 1 56 ? -33.594 -3.285 12.562 1 96.25 56 ASP A C 1
ATOM 432 O O . ASP A 1 56 ? -34.688 -3.83 12.711 1 96.25 56 ASP A O 1
ATOM 436 N N . LEU A 1 57 ? -33.188 -2.807 11.469 1 95 57 LEU A N 1
ATOM 437 C CA . LEU A 1 57 ? -34.094 -2.842 10.328 1 95 57 LEU A CA 1
ATOM 438 C C . LEU A 1 57 ? -34.312 -4.273 9.852 1 95 57 LEU A C 1
ATOM 440 O O . LEU A 1 57 ? -33.375 -5.043 9.727 1 95 57 LEU A O 1
ATOM 444 N N . PRO A 1 58 ? -35.5 -4.777 9.602 1 90.5 58 PRO A N 1
ATOM 445 C CA . PRO A 1 58 ? -35.781 -6.18 9.312 1 90.5 58 PRO A CA 1
ATOM 446 C C . PRO A 1 58 ? -35.094 -6.668 8.031 1 90.5 58 PRO A C 1
ATOM 448 O O . PRO A 1 58 ? -34.656 -7.812 7.965 1 90.5 58 PRO A O 1
ATOM 451 N N . GLY A 1 59 ? -34.844 -6.012 7.02 1 90.56 59 GLY A N 1
ATOM 452 C CA . GLY A 1 59 ? -34.312 -6.457 5.746 1 90.56 59 GLY A CA 1
ATOM 453 C C . GLY A 1 59 ? -32.781 -6.488 5.719 1 90.56 59 GLY A C 1
ATOM 454 O O . GLY A 1 59 ? -32.188 -7.16 4.879 1 90.56 59 GLY A O 1
ATOM 455 N N . GLY A 1 60 ? -32.188 -5.906 6.711 1 95.44 60 GLY A N 1
ATOM 456 C CA . GLY A 1 60 ? -30.734 -5.914 6.836 1 95.44 60 GLY A CA 1
ATOM 457 C C . GLY A 1 60 ? -30.031 -5.359 5.613 1 95.44 60 GLY A C 1
ATOM 458 O O . GLY A 1 60 ? -28.906 -5.77 5.297 1 95.44 60 GLY A O 1
ATOM 459 N N . GLY A 1 61 ? -30.812 -4.59 4.836 1 96.56 61 GLY A N 1
ATOM 460 C CA . GLY A 1 61 ? -30.234 -3.988 3.643 1 96.56 61 GLY A CA 1
ATOM 461 C C . GLY A 1 61 ? -30.094 -4.965 2.49 1 96.56 61 GLY A C 1
ATOM 462 O O . GLY A 1 61 ? -29.5 -4.637 1.462 1 96.56 61 GLY A O 1
ATOM 463 N N . LEU A 1 62 ? -30.641 -6.121 2.557 1 96.62 62 LEU A N 1
ATOM 464 C CA . LEU A 1 62 ? -30.422 -7.215 1.612 1 96.62 62 LEU A CA 1
ATOM 465 C C . LEU A 1 62 ? -31.078 -6.918 0.274 1 96.62 62 LEU A C 1
ATOM 467 O O . LEU A 1 62 ? -30.766 -7.543 -0.738 1 96.62 62 LEU A O 1
ATOM 471 N N . GLU A 1 63 ? -31.953 -5.973 0.19 1 93.56 63 GLU A N 1
ATOM 472 C CA . GLU A 1 63 ? -32.719 -5.66 -1.017 1 93.56 63 GLU A CA 1
ATOM 473 C C . GLU A 1 63 ? -31.797 -5.145 -2.125 1 93.56 63 GLU A C 1
ATOM 475 O O . GLU A 1 63 ? -32.125 -5.266 -3.309 1 93.56 63 GLU A O 1
ATOM 480 N N . ILE A 1 64 ? -30.641 -4.586 -1.786 1 91.62 64 ILE A N 1
ATOM 481 C CA . ILE A 1 64 ? -29.781 -3.975 -2.793 1 91.62 64 ILE A CA 1
ATOM 482 C C . ILE A 1 64 ? -29.141 -5.062 -3.65 1 91.62 64 ILE A C 1
ATOM 484 O O . ILE A 1 64 ? -28.562 -4.773 -4.699 1 91.62 64 ILE A O 1
ATOM 488 N N . ALA A 1 65 ? -29.188 -6.242 -3.213 1 89.44 65 ALA A N 1
ATOM 489 C CA . ALA A 1 65 ? -28.578 -7.348 -3.951 1 89.44 65 ALA A CA 1
ATOM 490 C C . ALA A 1 65 ? -29.641 -8.164 -4.688 1 89.44 65 ALA A C 1
ATOM 492 O O . ALA A 1 65 ? -29.328 -9.172 -5.32 1 89.44 65 ALA A O 1
ATOM 493 N N . GLU A 1 66 ? -30.844 -7.781 -4.648 1 82.44 66 GLU A N 1
ATOM 494 C CA . GLU A 1 66 ? -31.906 -8.539 -5.285 1 82.44 66 GLU A CA 1
ATOM 495 C C . GLU A 1 66 ? -31.906 -8.336 -6.797 1 82.44 66 GLU A C 1
ATOM 497 O O . GLU A 1 66 ? -31.703 -7.223 -7.277 1 82.44 66 GLU A O 1
ATOM 502 N N . GLY A 1 67 ? -32.062 -9.422 -7.539 1 70 67 GLY A N 1
ATOM 503 C CA . GLY A 1 67 ? -32.25 -9.375 -8.977 1 70 67 GLY A CA 1
ATOM 504 C C . GLY A 1 67 ? -30.969 -9.117 -9.742 1 70 67 GLY A C 1
ATOM 505 O O . GLY A 1 67 ? -31.016 -8.742 -10.914 1 70 67 GLY A O 1
ATOM 506 N N . ILE A 1 68 ? -29.828 -9.078 -9.117 1 68.69 68 ILE A N 1
ATOM 507 C CA . ILE A 1 68 ? -28.578 -8.742 -9.766 1 68.69 68 ILE A CA 1
ATOM 508 C C . ILE A 1 68 ? -28.094 -9.922 -10.617 1 68.69 68 ILE A C 1
ATOM 510 O O . ILE A 1 68 ? -28.109 -11.07 -10.156 1 68.69 68 ILE A O 1
ATOM 514 N N . LYS A 1 69 ? -28.109 -9.484 -12 1 62.44 69 LYS A N 1
ATOM 515 C CA . LYS A 1 69 ? -27.484 -10.391 -12.953 1 62.44 69 LYS A CA 1
ATOM 516 C C . LYS A 1 69 ? -25.984 -10.109 -13.07 1 62.44 69 LYS A C 1
ATOM 518 O O . LYS A 1 69 ? -25.531 -9.008 -12.734 1 62.44 69 LYS A O 1
ATOM 523 N N . THR A 1 70 ? -25.125 -11.188 -13.297 1 62.47 70 THR A N 1
ATOM 524 C CA . THR A 1 70 ? -23.672 -11.109 -13.258 1 62.47 70 THR A CA 1
ATOM 525 C C . THR A 1 70 ? -23.125 -10.523 -14.555 1 62.47 70 THR A C 1
ATOM 527 O O . THR A 1 70 ? -22.75 -11.258 -15.469 1 62.47 70 THR A O 1
ATOM 530 N N . THR A 1 71 ? -23.516 -9.359 -15.031 1 63.38 71 THR A N 1
ATOM 531 C CA . THR A 1 71 ? -22.844 -8.734 -16.172 1 63.38 71 THR A CA 1
ATOM 532 C C . THR A 1 71 ? -21.906 -7.625 -15.703 1 63.38 71 THR A C 1
ATOM 534 O O . THR A 1 71 ? -22.062 -7.098 -14.602 1 63.38 71 THR A O 1
ATOM 537 N N . THR A 1 72 ? -20.828 -7.336 -16.5 1 70.75 72 THR A N 1
ATOM 538 C CA . THR A 1 72 ? -19.938 -6.223 -16.188 1 70.75 72 THR A CA 1
ATOM 539 C C . THR A 1 72 ? -20.703 -4.902 -16.172 1 70.75 72 THR A C 1
ATOM 541 O O . THR A 1 72 ? -21.375 -4.562 -17.156 1 70.75 72 THR A O 1
ATOM 544 N N . PRO A 1 73 ? -20.594 -4.238 -15.062 1 79.31 73 PRO A N 1
ATOM 545 C CA . PRO A 1 73 ? -21.375 -3.002 -14.977 1 79.31 73 PRO A CA 1
ATOM 546 C C . PRO A 1 73 ? -20.734 -1.843 -15.734 1 79.31 73 PRO A C 1
ATOM 548 O O . PRO A 1 73 ? -19.516 -1.854 -15.977 1 79.31 73 PRO A O 1
ATOM 551 N N . ASP A 1 74 ? -21.531 -0.918 -16.219 1 84.81 74 ASP A N 1
ATOM 552 C CA . ASP A 1 74 ? -21.062 0.357 -16.75 1 84.81 74 ASP A CA 1
ATOM 553 C C . ASP A 1 74 ? -20.656 1.303 -15.633 1 84.81 74 ASP A C 1
ATOM 555 O O . ASP A 1 74 ? -21.5 1.959 -15.016 1 84.81 74 ASP A O 1
ATOM 559 N N . LEU A 1 75 ? -19.453 1.428 -15.422 1 87.25 75 LEU A N 1
ATOM 560 C CA . LEU A 1 75 ? -18.922 2.166 -14.281 1 87.25 75 LEU A CA 1
ATOM 561 C C . LEU A 1 75 ? -19.234 3.654 -14.406 1 87.25 75 LEU A C 1
ATOM 563 O O . LEU A 1 75 ? -19.469 4.328 -13.406 1 87.25 75 LEU A O 1
ATOM 567 N N . GLU A 1 76 ? -19.203 4.16 -15.602 1 89.69 76 GLU A N 1
ATOM 568 C CA . GLU A 1 76 ? -19.516 5.57 -15.812 1 89.69 76 GLU A CA 1
ATOM 569 C C . GLU A 1 76 ? -20.969 5.859 -15.469 1 89.69 76 GLU A C 1
ATOM 571 O O . GLU A 1 76 ? -21.281 6.879 -14.844 1 89.69 76 GLU A O 1
ATOM 576 N N . ALA A 1 77 ? -21.781 4.973 -15.914 1 90.5 77 ALA A N 1
ATOM 577 C CA . ALA A 1 77 ? -23.203 5.129 -15.602 1 90.5 77 ALA A CA 1
ATOM 578 C C . ALA A 1 77 ? -23.453 5.031 -14.102 1 90.5 77 ALA A C 1
ATOM 580 O O . ALA A 1 77 ? -24.281 5.758 -13.555 1 90.5 77 ALA A O 1
ATOM 581 N N . LEU A 1 78 ? -22.75 4.145 -13.484 1 90.56 78 LEU A N 1
ATOM 582 C CA . LEU A 1 78 ? -22.875 3.982 -12.039 1 90.56 78 LEU A CA 1
ATOM 583 C C . LEU A 1 78 ? -22.453 5.254 -11.312 1 90.56 78 LEU A C 1
ATOM 585 O O . LEU A 1 78 ? -23.141 5.719 -10.406 1 90.56 78 LEU A O 1
ATOM 589 N N . ARG A 1 79 ? -21.375 5.797 -11.719 1 92 79 ARG A N 1
ATOM 590 C CA . ARG A 1 79 ? -20.875 7.035 -11.125 1 92 79 ARG A CA 1
ATOM 591 C C . ARG A 1 79 ? -21.891 8.164 -11.289 1 92 79 ARG A C 1
ATOM 593 O O . ARG A 1 79 ? -22.141 8.914 -10.344 1 92 79 ARG A O 1
ATOM 600 N N . ALA A 1 80 ? -22.422 8.25 -12.414 1 93.38 80 ALA A N 1
ATOM 601 C CA . ALA A 1 80 ? -23.359 9.32 -12.727 1 93.38 80 ALA A CA 1
ATOM 602 C C . ALA A 1 80 ? -24.656 9.156 -11.945 1 93.38 80 ALA A C 1
ATOM 604 O O . ALA A 1 80 ? -25.375 10.133 -11.711 1 93.38 80 ALA A O 1
ATOM 605 N N . SER A 1 81 ? -24.922 7.93 -11.578 1 92.81 81 SER A N 1
ATOM 606 C CA . SER A 1 81 ? -26.203 7.641 -10.945 1 92.81 81 SER A CA 1
ATOM 607 C C . SER A 1 81 ? -26.156 7.961 -9.453 1 92.81 81 SER A C 1
ATOM 609 O O . SER A 1 81 ? -27.203 7.992 -8.789 1 92.81 81 SER A O 1
ATOM 611 N N . ARG A 1 82 ? -25 8.203 -8.945 1 93.81 82 ARG A N 1
ATOM 612 C CA . ARG A 1 82 ? -24.938 8.562 -7.535 1 93.81 82 ARG A CA 1
ATOM 613 C C . ARG A 1 82 ? -25.531 9.945 -7.293 1 93.81 82 ARG A C 1
ATOM 615 O O . ARG A 1 82 ? -25.109 10.922 -7.918 1 93.81 82 ARG A O 1
ATOM 622 N N . PRO A 1 83 ? -26.391 10.125 -6.375 1 91 83 PRO A N 1
ATOM 623 C CA . PRO A 1 83 ? -27.141 11.383 -6.227 1 91 83 PRO A CA 1
ATOM 624 C C . PRO A 1 83 ? -26.25 12.539 -5.77 1 91 83 PRO A C 1
ATOM 626 O O . PRO A 1 83 ? -26.391 13.664 -6.262 1 91 83 PRO A O 1
ATOM 629 N N . ASP A 1 84 ? -25.312 12.344 -4.875 1 90.81 84 ASP A N 1
ATOM 630 C CA . ASP A 1 84 ? -24.578 13.461 -4.297 1 90.81 84 ASP A CA 1
ATOM 631 C C . ASP A 1 84 ? -23.375 13.828 -5.156 1 90.81 84 ASP A C 1
ATOM 633 O O . ASP A 1 84 ? -22.703 14.836 -4.906 1 90.81 84 ASP A O 1
ATOM 637 N N . GLN A 1 85 ? -23.047 13.047 -6.164 1 90.62 85 GLN A N 1
ATOM 638 C CA . GLN A 1 85 ? -21.938 13.305 -7.078 1 90.62 85 GLN A CA 1
ATOM 639 C C . GLN A 1 85 ? -20.688 13.742 -6.316 1 90.62 85 GLN A C 1
ATOM 641 O O . GLN A 1 85 ? -20 14.664 -6.734 1 90.62 85 GLN A O 1
ATOM 646 N N . SER A 1 86 ? -20.531 13.195 -5.137 1 91.81 86 SER A N 1
ATOM 647 C CA . SER A 1 86 ? -19.406 13.5 -4.273 1 91.81 86 SER A CA 1
ATOM 648 C C . SER A 1 86 ? -18.109 12.93 -4.84 1 91.81 86 SER A C 1
ATOM 650 O O . SER A 1 86 ? -18.109 11.875 -5.48 1 91.81 86 SER A O 1
ATOM 652 N N . ASP A 1 87 ? -16.969 13.617 -4.586 1 93.19 87 ASP A N 1
ATOM 653 C CA . ASP A 1 87 ? -15.648 13.086 -4.945 1 93.19 87 ASP A CA 1
ATOM 654 C C . ASP A 1 87 ? -15.203 12.008 -3.957 1 93.19 87 ASP A C 1
ATOM 656 O O . ASP A 1 87 ? -14.211 11.312 -4.191 1 93.19 87 ASP A O 1
ATOM 660 N N . CYS A 1 88 ? -15.945 11.945 -2.875 1 95.94 88 CYS A N 1
ATOM 661 C CA . CYS A 1 88 ? -15.68 10.906 -1.892 1 95.94 88 CYS A CA 1
ATOM 662 C C . CYS A 1 88 ? -16.172 9.547 -2.391 1 95.94 88 CYS A C 1
ATOM 664 O O . CYS A 1 88 ? -17.328 9.414 -2.807 1 95.94 88 CYS A O 1
ATOM 666 N N . TYR A 1 89 ? -15.281 8.562 -2.377 1 96.94 89 TYR A N 1
ATOM 667 C CA . TYR A 1 89 ? -15.656 7.219 -2.811 1 96.94 89 TYR A CA 1
ATOM 668 C C . TYR A 1 89 ? -16.734 6.633 -1.903 1 96.94 89 TYR A C 1
ATOM 670 O O . TYR A 1 89 ? -17.609 5.891 -2.361 1 96.94 89 TYR A O 1
ATOM 678 N N . LEU A 1 90 ? -16.672 6.934 -0.609 1 97.81 90 LEU A N 1
ATOM 679 C CA . LEU A 1 90 ? -17.609 6.418 0.368 1 97.81 90 LEU A CA 1
ATOM 680 C C . LEU A 1 90 ? -18.922 7.195 0.314 1 97.81 90 LEU A C 1
ATOM 682 O O . LEU A 1 90 ? -18.922 8.422 0.418 1 97.81 90 LEU A O 1
ATOM 686 N N . GLY A 1 91 ? -20 6.465 0.14 1 97.38 91 GLY A N 1
ATOM 687 C CA . GLY A 1 91 ? -21.297 7.094 0.072 1 97.38 91 GLY A CA 1
ATOM 688 C C . GLY A 1 91 ? -21.781 7.637 1.407 1 97.38 91 GLY A C 1
ATOM 689 O O . GLY A 1 91 ? -21.062 7.543 2.408 1 97.38 91 GLY A O 1
ATOM 690 N N . PRO A 1 92 ? -22.984 8.203 1.421 1 96.94 92 PRO A N 1
ATOM 691 C CA . PRO A 1 92 ? -23.516 8.812 2.643 1 96.94 92 PRO A CA 1
ATOM 692 C C . PRO A 1 92 ? -23.625 7.816 3.797 1 96.94 92 PRO A C 1
ATOM 694 O O . PRO A 1 92 ? -24.047 6.676 3.602 1 96.94 92 PRO A O 1
ATOM 697 N N . ASN A 1 93 ? -23.109 8.195 4.941 1 97.5 93 ASN A N 1
ATOM 698 C CA . ASN A 1 93 ? -23.234 7.535 6.238 1 97.5 93 ASN A CA 1
ATOM 699 C C . ASN A 1 93 ? -22.422 6.246 6.293 1 97.5 93 ASN A C 1
ATOM 701 O O . ASN A 1 93 ? -22.516 5.488 7.262 1 97.5 93 ASN A O 1
ATOM 705 N N . VAL A 1 94 ? -21.609 5.941 5.246 1 98.31 94 VAL A N 1
ATOM 706 C CA . VAL A 1 94 ? -20.797 4.73 5.27 1 98.31 94 VAL A CA 1
ATOM 707 C C . VAL A 1 94 ? -19.812 4.793 6.43 1 98.31 94 VAL A C 1
ATOM 709 O O . VAL A 1 94 ? -19.719 3.861 7.234 1 98.31 94 VAL A O 1
ATOM 712 N N . ILE A 1 95 ? -19.094 5.898 6.535 1 98.12 95 ILE A N 1
ATOM 713 C CA . ILE A 1 95 ? -18.094 6.047 7.578 1 98.12 95 ILE A CA 1
ATOM 714 C C . ILE A 1 95 ? -18.75 5.93 8.953 1 98.12 95 ILE A C 1
ATOM 716 O O . ILE A 1 95 ? -18.297 5.164 9.805 1 98.12 95 ILE A O 1
ATOM 720 N N . ASP A 1 96 ? -19.812 6.629 9.172 1 97.75 96 ASP A N 1
ATOM 721 C CA . ASP A 1 96 ? -20.469 6.68 10.477 1 97.75 96 ASP A CA 1
ATOM 722 C C . ASP A 1 96 ? -21.031 5.316 10.859 1 97.75 96 ASP A C 1
ATOM 724 O O . ASP A 1 96 ? -20.906 4.887 12.008 1 97.75 96 ASP A O 1
ATOM 728 N N . LEU A 1 97 ? -21.656 4.652 9.914 1 98.5 97 LEU A N 1
ATOM 729 C CA . LEU A 1 97 ? -22.219 3.334 10.18 1 98.5 97 LEU A CA 1
ATOM 730 C C . LEU A 1 97 ? -21.109 2.332 10.508 1 98.5 97 LEU A C 1
ATOM 732 O O . LEU A 1 97 ? -21.25 1.526 11.43 1 98.5 97 LEU A O 1
ATOM 736 N N . CYS A 1 98 ? -20.031 2.404 9.773 1 98.56 98 CYS A N 1
ATOM 737 C CA . CYS A 1 98 ? -18.906 1.503 10.047 1 98.56 98 CYS A CA 1
ATOM 738 C C . CYS A 1 98 ? -18.281 1.806 11.398 1 98.56 98 CYS A C 1
ATOM 740 O O . CYS A 1 98 ? -17.781 0.902 12.07 1 98.56 98 CYS A O 1
ATOM 742 N N . ARG A 1 99 ? -18.328 3.033 11.82 1 96.94 99 ARG A N 1
ATOM 743 C CA . ARG A 1 99 ? -17.766 3.426 13.109 1 96.94 99 ARG A CA 1
ATOM 744 C C . ARG A 1 99 ? -18.625 2.889 14.258 1 96.94 99 ARG A C 1
ATOM 746 O O . ARG A 1 99 ? -18.078 2.521 15.305 1 96.94 99 ARG A O 1
ATOM 753 N N . ILE A 1 100 ? -19.906 2.887 14.055 1 96.5 100 ILE A N 1
ATOM 754 C CA . ILE A 1 100 ? -20.812 2.451 15.109 1 96.5 100 ILE A CA 1
ATOM 755 C C . ILE A 1 100 ? -20.812 0.926 15.195 1 96.5 100 ILE A C 1
ATOM 757 O O . ILE A 1 100 ? -21.125 0.355 16.25 1 96.5 100 ILE A O 1
ATOM 761 N N . ALA A 1 101 ? -20.484 0.236 14.141 1 98.31 101 ALA A N 1
ATOM 762 C CA . ALA A 1 101 ? -20.469 -1.224 14.102 1 98.31 101 ALA A CA 1
ATOM 763 C C . ALA A 1 101 ? -19.344 -1.775 14.977 1 98.31 101 ALA A C 1
ATOM 765 O O . ALA A 1 101 ? -18.328 -1.104 15.188 1 98.31 101 ALA A O 1
ATOM 766 N N . ASP A 1 102 ? -19.562 -2.941 15.539 1 98.25 102 ASP A N 1
ATOM 767 C CA . ASP A 1 102 ? -18.484 -3.633 16.25 1 98.25 102 ASP A CA 1
ATOM 768 C C . ASP A 1 102 ? -17.344 -4.008 15.305 1 98.25 102 ASP A C 1
ATOM 770 O O . ASP A 1 102 ? -16.188 -4.039 15.711 1 98.25 102 ASP A O 1
ATOM 774 N N . ILE A 1 103 ? -17.719 -4.285 14.078 1 98.62 103 ILE A N 1
ATOM 775 C CA . ILE A 1 103 ? -16.734 -4.57 13.031 1 98.62 103 ILE A CA 1
ATOM 776 C C . ILE A 1 103 ? -17.406 -4.469 11.664 1 98.62 103 ILE A C 1
ATOM 778 O O . ILE A 1 103 ? -18.625 -4.664 11.539 1 98.62 103 ILE A O 1
ATOM 782 N N . THR A 1 104 ? -16.688 -4.113 10.695 1 98.81 104 THR A N 1
ATOM 783 C CA . THR A 1 104 ? -17.125 -4.094 9.305 1 98.81 104 THR A CA 1
ATOM 784 C C . THR A 1 104 ? -16.609 -5.324 8.562 1 98.81 104 THR A C 1
ATOM 786 O O . THR A 1 104 ? -15.406 -5.566 8.508 1 98.81 104 THR A O 1
ATOM 789 N N . PHE A 1 105 ? -17.5 -6.133 8.016 1 98.81 105 PHE A N 1
ATOM 790 C CA . PHE A 1 105 ? -17.094 -7.242 7.16 1 98.81 105 PHE A CA 1
ATOM 791 C C . PHE A 1 105 ? -16.875 -6.77 5.727 1 98.81 105 PHE A C 1
ATOM 793 O O . PHE A 1 105 ? -17.812 -6.316 5.062 1 98.81 105 PHE A O 1
ATOM 800 N N . MET A 1 106 ? -15.711 -6.898 5.258 1 98.12 106 MET A N 1
ATOM 801 C CA . MET A 1 106 ? -15.359 -6.465 3.91 1 98.12 106 MET A CA 1
ATOM 802 C C . MET A 1 106 ? -15.836 -7.473 2.871 1 98.12 106 MET A C 1
ATOM 804 O O . MET A 1 106 ? -15.156 -8.461 2.602 1 98.12 106 MET A O 1
ATOM 808 N N . GLY A 1 107 ? -16.984 -7.215 2.332 1 96.56 107 GLY A N 1
ATOM 809 C CA . GLY A 1 107 ? -17.516 -8.055 1.26 1 96.56 107 GLY A CA 1
ATOM 810 C C . GLY A 1 107 ? -17.281 -7.461 -0.119 1 96.56 107 GLY A C 1
ATOM 811 O O . GLY A 1 107 ? -18.141 -7.574 -0.997 1 96.56 107 GLY A O 1
ATOM 812 N N . LEU A 1 108 ? -16.219 -6.711 -0.329 1 94.69 108 LEU A N 1
ATOM 813 C CA . LEU A 1 108 ? -15.875 -6.043 -1.58 1 94.69 108 LEU A CA 1
ATOM 814 C C . LEU A 1 108 ? -14.977 -6.922 -2.438 1 94.69 108 LEU A C 1
ATOM 816 O O . LEU A 1 108 ? -14.258 -7.773 -1.916 1 94.69 108 LEU A O 1
ATOM 820 N N . HIS A 1 109 ? -15.039 -6.684 -3.75 1 89.5 109 HIS A N 1
ATOM 821 C CA . HIS A 1 109 ? -14.172 -7.379 -4.695 1 89.5 109 HIS A CA 1
ATOM 822 C C . HIS A 1 109 ? -13.57 -6.41 -5.703 1 89.5 109 HIS A C 1
ATOM 824 O O . HIS A 1 109 ? -14.242 -5.492 -6.172 1 89.5 109 HIS A O 1
ATOM 830 N N . GLY A 1 110 ? -12.289 -6.656 -5.949 1 85.12 110 GLY A N 1
ATOM 831 C CA . GLY A 1 110 ? -11.602 -5.879 -6.965 1 85.12 110 GLY A CA 1
ATOM 832 C C . GLY A 1 110 ? -11.328 -4.445 -6.539 1 85.12 110 GLY A C 1
ATOM 833 O O . GLY A 1 110 ? -11.852 -3.988 -5.52 1 85.12 110 GLY A O 1
ATOM 834 N N . SER A 1 111 ? -10.477 -3.812 -7.266 1 86.56 111 SER A N 1
ATOM 835 C CA . SER A 1 111 ? -10.203 -2.381 -7.195 1 86.56 111 SER A CA 1
ATOM 836 C C . SER A 1 111 ? -9.992 -1.926 -5.754 1 86.56 111 SER A C 1
ATOM 838 O O . SER A 1 111 ? -9.156 -2.484 -5.039 1 86.56 111 SER A O 1
ATOM 840 N N . VAL A 1 112 ? -10.867 -0.999 -5.242 1 90.31 112 VAL A N 1
ATOM 841 C CA . VAL A 1 112 ? -10.719 -0.341 -3.949 1 90.31 112 VAL A CA 1
ATOM 842 C C . VAL A 1 112 ? -10.875 -1.366 -2.826 1 90.31 112 VAL A C 1
ATOM 844 O O . VAL A 1 112 ? -10.266 -1.226 -1.762 1 90.31 112 VAL A O 1
ATOM 847 N N . GLY A 1 113 ? -11.516 -2.41 -3.102 1 90.88 113 GLY A N 1
ATOM 848 C CA . GLY A 1 113 ? -11.688 -3.438 -2.088 1 90.88 113 GLY A CA 1
ATOM 849 C C . GLY A 1 113 ? -10.445 -4.281 -1.879 1 90.88 113 GLY A C 1
ATOM 850 O O . GLY A 1 113 ? -10.227 -4.82 -0.791 1 90.88 113 GLY A O 1
ATOM 851 N N . GLU A 1 114 ? -9.648 -4.328 -2.916 1 94 114 GLU A N 1
ATOM 852 C CA . GLU A 1 114 ? -8.562 -5.301 -2.852 1 94 114 GLU A CA 1
ATOM 853 C C . GLU A 1 114 ? -7.203 -4.617 -2.992 1 94 114 GLU A C 1
ATOM 855 O O . GLU A 1 114 ? -6.16 -5.254 -2.818 1 94 114 GLU A O 1
ATOM 860 N N . ASN A 1 115 ? -7.199 -3.314 -3.211 1 95.06 115 ASN A N 1
ATOM 861 C CA . ASN A 1 115 ? -5.914 -2.668 -3.467 1 95.06 115 ASN A CA 1
ATOM 862 C C . ASN A 1 115 ? -5.328 -2.062 -2.195 1 95.06 115 ASN A C 1
ATOM 864 O O . ASN A 1 115 ? -4.305 -1.376 -2.244 1 95.06 115 ASN A O 1
ATOM 868 N N . GLY A 1 116 ? -6.023 -2.215 -1.057 1 97.25 116 GLY A N 1
ATOM 869 C CA . GLY A 1 116 ? -5.48 -1.843 0.241 1 97.25 116 GLY A CA 1
ATOM 870 C C . GLY A 1 116 ? -5.895 -0.453 0.685 1 97.25 116 GLY A C 1
ATOM 871 O O . GLY A 1 116 ? -5.738 -0.096 1.854 1 97.25 116 GLY A O 1
ATOM 872 N N . LYS A 1 117 ? -6.461 0.384 -0.232 1 97.75 117 LYS A N 1
ATOM 873 C CA . LYS A 1 117 ? -6.754 1.773 0.107 1 97.75 117 LYS A CA 1
ATOM 874 C C . LYS A 1 117 ? -7.898 1.864 1.112 1 97.75 117 LYS A C 1
ATOM 876 O O . LYS A 1 117 ? -7.859 2.684 2.031 1 97.75 117 LYS A O 1
ATOM 881 N N . LEU A 1 118 ? -8.914 1.056 0.932 1 98.19 118 LEU A N 1
ATOM 882 C CA . LEU A 1 118 ? -10.008 1.105 1.89 1 98.19 118 LEU A CA 1
ATOM 883 C C . LEU A 1 118 ? -9.562 0.603 3.258 1 98.19 118 LEU A C 1
ATOM 885 O O . LEU A 1 118 ? -9.938 1.174 4.285 1 98.19 118 LEU A O 1
ATOM 889 N N . GLN A 1 119 ? -8.773 -0.503 3.295 1 98.44 119 GLN A N 1
ATOM 890 C CA . GLN A 1 119 ? -8.211 -0.994 4.547 1 98.44 119 GLN A CA 1
ATOM 891 C C . GLN A 1 119 ? -7.414 0.099 5.258 1 98.44 119 GLN A C 1
ATOM 893 O O . GLN A 1 119 ? -7.578 0.306 6.461 1 98.44 119 GLN A O 1
ATOM 898 N N . ALA A 1 120 ? -6.598 0.79 4.453 1 98.44 120 ALA A N 1
ATOM 899 C CA . ALA A 1 120 ? -5.812 1.895 5 1 98.44 120 ALA A CA 1
ATOM 900 C C . ALA A 1 120 ? -6.719 2.979 5.578 1 98.44 120 ALA A C 1
ATOM 902 O O . ALA A 1 120 ? -6.449 3.514 6.652 1 98.44 120 ALA A O 1
ATOM 903 N N . THR A 1 121 ? -7.734 3.301 4.863 1 98.62 121 THR A N 1
ATOM 904 C CA . THR A 1 121 ? -8.695 4.312 5.297 1 98.62 121 THR A CA 1
ATOM 905 C C . THR A 1 121 ? -9.32 3.922 6.633 1 98.62 121 THR A C 1
ATOM 907 O O . THR A 1 121 ? -9.406 4.742 7.547 1 98.62 121 THR A O 1
ATOM 910 N N . PHE A 1 122 ? -9.695 2.664 6.746 1 98.62 122 PHE A N 1
ATOM 911 C CA . PHE A 1 122 ? -10.32 2.201 7.98 1 98.62 122 PHE A CA 1
ATOM 912 C C . PHE A 1 122 ? -9.312 2.209 9.125 1 98.62 122 PHE A C 1
ATOM 914 O O . PHE A 1 122 ? -9.656 2.547 10.258 1 98.62 122 PHE A O 1
ATOM 921 N N . ASP A 1 123 ? -8.07 1.873 8.828 1 97.94 123 ASP A N 1
ATOM 922 C CA . ASP A 1 123 ? -7.027 1.984 9.836 1 97.94 123 ASP A CA 1
ATOM 923 C C . ASP A 1 123 ? -6.934 3.41 10.383 1 97.94 123 ASP A C 1
ATOM 925 O O . ASP A 1 123 ? -6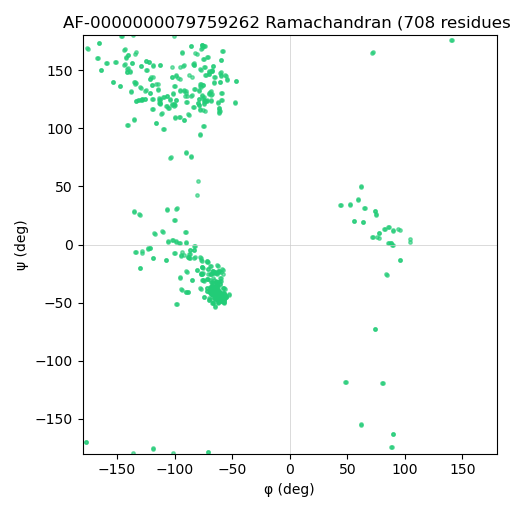.895 3.619 11.594 1 97.94 123 ASP A O 1
ATOM 929 N N . ILE A 1 124 ? -6.938 4.344 9.484 1 98.06 124 ILE A N 1
ATOM 930 C CA . ILE A 1 124 ? -6.75 5.75 9.836 1 98.06 124 ILE A CA 1
ATOM 931 C C . ILE A 1 124 ? -7.965 6.254 10.609 1 98.06 124 ILE A C 1
ATOM 933 O O . ILE A 1 124 ? -7.824 7.016 11.57 1 98.06 124 ILE A O 1
ATOM 937 N N . LEU A 1 125 ? -9.117 5.777 10.234 1 98.12 125 LEU A N 1
ATOM 938 C CA . LEU A 1 125 ? -10.359 6.281 10.82 1 98.12 125 LEU A CA 1
ATOM 939 C C . LEU A 1 125 ? -10.695 5.527 12.102 1 98.12 125 LEU A C 1
ATOM 941 O O . LEU A 1 125 ? -11.664 5.867 12.781 1 98.12 125 LEU A O 1
ATOM 945 N N . GLY A 1 126 ? -9.93 4.52 12.453 1 97.19 126 GLY A N 1
ATOM 946 C CA . GLY A 1 126 ? -10.195 3.738 13.656 1 97.19 126 GLY A CA 1
ATOM 947 C C . GLY A 1 126 ? -11.383 2.807 13.508 1 97.19 126 GLY A C 1
ATOM 948 O O . GLY A 1 126 ? -12.125 2.582 14.469 1 97.19 126 GLY A O 1
ATOM 949 N N . ILE A 1 127 ? -11.648 2.371 12.312 1 98.44 127 ILE A N 1
ATOM 950 C CA . ILE A 1 127 ? -12.75 1.46 12.016 1 98.44 127 ILE A CA 1
ATOM 951 C C . ILE A 1 127 ? -12.227 0.029 11.922 1 98.44 127 ILE A C 1
ATOM 953 O O . ILE A 1 127 ? -11.289 -0.244 11.172 1 98.44 127 ILE A O 1
ATOM 957 N N . LYS A 1 128 ? -12.789 -0.892 12.719 1 98.25 128 LYS A N 1
ATOM 958 C CA . LYS A 1 128 ? -12.391 -2.297 12.656 1 98.25 128 LYS A CA 1
ATOM 959 C C . LYS A 1 128 ? -12.977 -2.982 11.422 1 98.25 128 LYS A C 1
ATOM 961 O O . LYS A 1 128 ? -14.133 -2.754 11.07 1 98.25 128 LYS A O 1
ATOM 966 N N . TYR A 1 129 ? -12.203 -3.781 10.75 1 98.75 129 TYR A N 1
ATOM 967 C CA . TYR A 1 129 ? -12.656 -4.449 9.531 1 98.75 129 TYR A CA 1
ATOM 968 C C . TYR A 1 129 ? -12.109 -5.867 9.453 1 98.75 129 TYR A C 1
ATOM 970 O O . TYR A 1 129 ? -11.156 -6.211 10.156 1 98.75 129 TYR A O 1
ATOM 978 N N . THR A 1 130 ? -12.727 -6.703 8.656 1 98.56 130 THR A N 1
ATOM 979 C CA . THR A 1 130 ? -12.273 -8.078 8.477 1 98.56 130 THR A CA 1
ATOM 980 C C . THR A 1 130 ? -11.336 -8.188 7.277 1 98.56 130 THR A C 1
ATOM 982 O O . THR A 1 130 ? -11.305 -7.305 6.422 1 98.56 130 THR A O 1
ATOM 985 N N . GLY A 1 131 ? -10.625 -9.352 7.223 1 98.06 131 GLY A N 1
ATOM 986 C CA . GLY A 1 131 ? -9.836 -9.68 6.043 1 98.06 131 GLY A CA 1
ATOM 987 C C . GLY A 1 131 ? -8.414 -9.156 6.117 1 98.06 131 GLY A C 1
ATOM 988 O O . GLY A 1 131 ? -7.93 -8.805 7.195 1 98.06 131 GLY A O 1
ATOM 989 N N . PRO A 1 132 ? -7.793 -9.117 4.98 1 98.06 132 PRO A N 1
ATOM 990 C CA . PRO A 1 132 ? -6.363 -8.789 4.973 1 98.06 132 PRO A CA 1
ATOM 991 C C . PRO A 1 132 ? -6.098 -7.305 5.211 1 98.06 132 PRO A C 1
ATOM 993 O O . PRO A 1 132 ? -6.977 -6.473 4.98 1 98.06 132 PRO A O 1
ATOM 996 N N . ASN A 1 133 ? -4.887 -7.047 5.633 1 97.88 133 ASN A N 1
ATOM 997 C CA . ASN A 1 133 ? -4.449 -5.688 5.934 1 97.88 133 ASN A CA 1
ATOM 998 C C . ASN A 1 133 ? -4.172 -4.891 4.664 1 97.88 133 ASN A C 1
ATOM 1000 O O . ASN A 1 133 ? -4.195 -5.445 3.562 1 97.88 133 ASN A O 1
ATOM 1004 N N . SER A 1 134 ? -3.936 -3.604 4.879 1 97.94 134 SER A N 1
ATOM 1005 C CA . SER A 1 134 ? -3.742 -2.66 3.781 1 97.94 134 SER A CA 1
ATOM 1006 C C . SER A 1 134 ? -2.477 -2.982 2.992 1 97.94 134 SER A C 1
ATOM 1008 O O . SER A 1 134 ? -2.5 -3.021 1.761 1 97.94 134 SER A O 1
ATOM 1010 N N . PHE A 1 135 ? -1.392 -3.238 3.604 1 97.19 135 PHE A N 1
ATOM 1011 C CA . PHE A 1 135 ? -0.096 -3.424 2.963 1 97.19 135 PHE A CA 1
ATOM 1012 C C . PHE A 1 135 ? -0.091 -4.688 2.107 1 97.19 135 PHE A C 1
ATOM 1014 O O . PHE A 1 135 ? 0.295 -4.648 0.938 1 97.19 135 PHE A O 1
ATOM 1021 N N . GLY A 1 136 ? -0.509 -5.789 2.668 1 97.56 136 GLY A N 1
ATOM 1022 C CA . GLY A 1 136 ? -0.6 -7.023 1.904 1 97.56 136 GLY A CA 1
ATOM 1023 C C . GLY A 1 136 ? -1.484 -6.902 0.678 1 97.56 136 GLY A C 1
ATOM 1024 O O . GLY A 1 136 ? -1.146 -7.414 -0.391 1 97.56 136 GLY A O 1
ATOM 1025 N N . CYS A 1 137 ? -2.619 -6.219 0.842 1 97.56 137 CYS A N 1
ATOM 1026 C CA . CYS A 1 137 ? -3.52 -5.988 -0.283 1 97.56 137 CYS A CA 1
ATOM 1027 C C . CYS A 1 137 ? -2.836 -5.168 -1.368 1 97.56 137 CYS A C 1
ATOM 1029 O O . CYS A 1 137 ? -2.953 -5.477 -2.555 1 97.56 137 CYS A O 1
ATOM 1031 N N . ALA A 1 138 ? -2.115 -4.172 -0.985 1 97 138 ALA A N 1
ATOM 1032 C CA . ALA A 1 138 ? -1.411 -3.336 -1.952 1 97 138 ALA A CA 1
ATOM 1033 C C . ALA A 1 138 ? -0.384 -4.148 -2.736 1 97 138 ALA A C 1
ATOM 1035 O O . ALA A 1 138 ? -0.293 -4.031 -3.959 1 97 138 ALA A O 1
ATOM 1036 N N . LEU A 1 139 ? 0.398 -4.965 -2.045 1 97.31 139 LEU A N 1
ATOM 1037 C CA . LEU A 1 139 ? 1.434 -5.773 -2.678 1 97.31 139 LEU A CA 1
ATOM 1038 C C . LEU A 1 139 ? 0.819 -6.801 -3.621 1 97.31 139 LEU A C 1
ATOM 1040 O O . LEU A 1 139 ? 1.29 -6.977 -4.746 1 97.31 139 LEU A O 1
ATOM 1044 N N . SER A 1 140 ? -0.241 -7.438 -3.145 1 96.88 140 SER A N 1
ATOM 1045 C CA . SER A 1 140 ? -0.82 -8.539 -3.91 1 96.88 140 SER A CA 1
ATOM 1046 C C . SER A 1 140 ? -1.547 -8.023 -5.148 1 96.88 140 SER A C 1
ATOM 1048 O O . SER A 1 140 ? -1.602 -8.711 -6.172 1 96.88 140 SER A O 1
ATOM 1050 N N . MET A 1 141 ? -2.074 -6.828 -5.078 1 95 141 MET A N 1
ATOM 1051 C CA . MET A 1 141 ? -2.84 -6.266 -6.188 1 95 141 MET A CA 1
ATOM 1052 C C . MET A 1 141 ? -1.941 -5.984 -7.383 1 95 141 MET A C 1
ATOM 1054 O O . MET A 1 141 ? -2.387 -6.059 -8.531 1 95 141 MET A O 1
ATOM 1058 N N . ASP A 1 142 ? -0.725 -5.645 -7.172 1 95.12 142 ASP A N 1
ATOM 1059 C CA . ASP A 1 142 ? 0.232 -5.371 -8.242 1 95.12 142 ASP A CA 1
ATOM 1060 C C . ASP A 1 142 ? 1 -6.633 -8.625 1 95.12 142 ASP A C 1
ATOM 1062 O O . ASP A 1 142 ? 1.938 -7.031 -7.938 1 95.12 142 ASP A O 1
ATOM 1066 N N . LYS A 1 143 ? 0.676 -7.18 -9.789 1 94.69 143 LYS A N 1
ATOM 1067 C CA . LYS A 1 143 ? 1.199 -8.477 -10.219 1 94.69 143 LYS A CA 1
ATOM 1068 C C . LYS A 1 143 ? 2.715 -8.422 -10.398 1 94.69 143 LYS A C 1
ATOM 1070 O O . LYS A 1 143 ? 3.408 -9.414 -10.156 1 94.69 143 LYS A O 1
ATOM 1075 N N . LEU A 1 144 ? 3.24 -7.301 -10.859 1 94.5 144 LEU A N 1
ATOM 1076 C CA . LEU A 1 144 ? 4.684 -7.184 -11.031 1 94.5 144 LEU A CA 1
ATOM 1077 C C . LEU A 1 144 ? 5.398 -7.219 -9.688 1 94.5 144 LEU A C 1
ATOM 1079 O O . LEU A 1 144 ? 6.344 -7.992 -9.5 1 94.5 144 LEU A O 1
ATOM 1083 N N . VAL A 1 145 ? 4.949 -6.414 -8.742 1 96 145 VAL A N 1
ATOM 1084 C CA . VAL A 1 145 ? 5.547 -6.359 -7.41 1 96 145 VAL A CA 1
ATOM 1085 C C . VAL A 1 145 ? 5.43 -7.723 -6.734 1 96 145 VAL A C 1
ATOM 1087 O O . VAL A 1 145 ? 6.402 -8.227 -6.168 1 96 145 VAL A O 1
ATOM 1090 N N . ALA A 1 146 ? 4.242 -8.289 -6.793 1 96.69 146 ALA A N 1
ATOM 1091 C CA . ALA A 1 146 ? 4.051 -9.617 -6.211 1 96.69 146 ALA A CA 1
ATOM 1092 C C . ALA A 1 146 ? 5.039 -10.625 -6.793 1 96.69 146 ALA A C 1
ATOM 1094 O O . ALA A 1 146 ? 5.668 -11.391 -6.055 1 96.69 146 ALA A O 1
ATOM 1095 N N . LYS A 1 147 ? 5.207 -10.602 -8.086 1 95.94 147 LYS A N 1
ATOM 1096 C CA . LYS A 1 147 ? 6.109 -11.523 -8.766 1 95.94 147 LYS A CA 1
ATOM 1097 C C . LYS A 1 147 ? 7.555 -11.312 -8.328 1 95.94 147 LYS A C 1
ATOM 1099 O O . LYS A 1 147 ? 8.305 -12.273 -8.141 1 95.94 147 LYS A O 1
ATOM 1104 N N . GLN A 1 148 ? 7.941 -10.078 -8.195 1 95.12 148 GLN A N 1
ATOM 1105 C CA . GLN A 1 148 ? 9.297 -9.773 -7.746 1 95.12 148 GLN A CA 1
ATOM 1106 C C . GLN A 1 148 ? 9.539 -10.312 -6.34 1 95.12 148 GLN A C 1
ATOM 1108 O O . GLN A 1 148 ? 10.594 -10.875 -6.059 1 95.12 148 GLN A O 1
ATOM 1113 N N . ILE A 1 149 ? 8.562 -10.172 -5.496 1 95.56 149 ILE A N 1
ATOM 1114 C CA . ILE A 1 149 ? 8.656 -10.672 -4.129 1 95.56 149 ILE A CA 1
ATOM 1115 C C . ILE A 1 149 ? 8.688 -12.195 -4.137 1 95.56 149 ILE A C 1
ATOM 1117 O O . ILE A 1 149 ? 9.5 -12.812 -3.438 1 95.56 149 ILE A O 1
ATOM 1121 N N . PHE A 1 150 ? 7.816 -12.836 -4.996 1 97.12 150 PHE A N 1
ATOM 1122 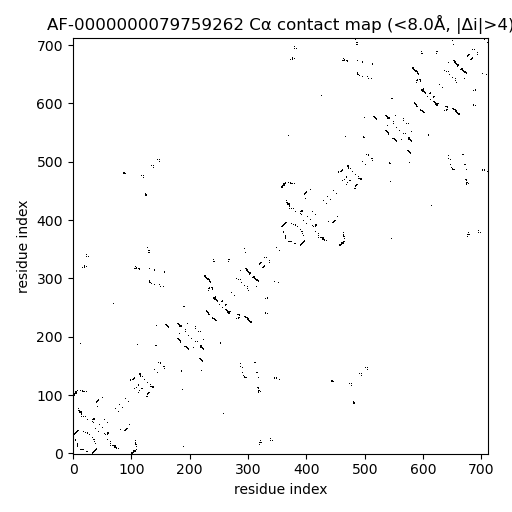C CA . PHE A 1 150 ? 7.805 -14.289 -5.133 1 97.12 150 PHE A CA 1
ATOM 1123 C C . PHE A 1 150 ? 9.18 -14.805 -5.543 1 97.12 150 PHE A C 1
ATOM 1125 O O . PHE A 1 150 ? 9.734 -15.695 -4.895 1 97.12 150 PHE A O 1
ATOM 1132 N N . LYS A 1 151 ? 9.742 -14.227 -6.551 1 94.5 151 LYS A N 1
ATOM 1133 C CA . LYS A 1 151 ? 11.016 -14.672 -7.098 1 94.5 151 LYS A CA 1
ATOM 1134 C C . LYS A 1 151 ? 12.125 -14.578 -6.055 1 94.5 151 LYS A C 1
ATOM 1136 O O . LYS A 1 151 ? 12.93 -15.5 -5.91 1 94.5 151 LYS A O 1
ATOM 1141 N N . ARG A 1 152 ? 12.117 -13.539 -5.328 1 90.81 152 ARG A N 1
ATOM 1142 C CA . ARG A 1 152 ? 13.18 -13.32 -4.355 1 90.81 152 ARG A CA 1
ATOM 1143 C C . ARG A 1 152 ? 13 -14.219 -3.135 1 90.81 152 ARG A C 1
ATOM 1145 O O . ARG A 1 152 ? 13.969 -14.555 -2.451 1 90.81 152 ARG A O 1
ATOM 1152 N N . SER A 1 153 ? 11.812 -14.633 -2.881 1 92.5 153 SER A N 1
ATOM 1153 C CA . SER A 1 153 ? 11.516 -15.383 -1.665 1 92.5 153 SER A CA 1
ATOM 1154 C C . SER A 1 153 ? 11.438 -16.875 -1.944 1 92.5 153 SER A C 1
ATOM 1156 O O . SER A 1 153 ? 11.219 -17.672 -1.03 1 92.5 153 SER A O 1
ATOM 1158 N N . GLY A 1 154 ? 11.492 -17.297 -3.205 1 94.5 154 GLY A N 1
ATOM 1159 C CA . GLY A 1 154 ? 11.508 -18.703 -3.559 1 94.5 154 GLY A CA 1
ATOM 1160 C C . GLY A 1 154 ? 10.117 -19.281 -3.764 1 94.5 154 GLY A C 1
ATOM 1161 O O . GLY A 1 154 ? 9.922 -20.484 -3.701 1 94.5 154 GLY A O 1
ATOM 1162 N N . VAL A 1 155 ? 9.086 -18.484 -3.838 1 97.88 155 VAL A N 1
ATOM 1163 C CA . VAL A 1 155 ? 7.77 -18.938 -4.273 1 97.88 155 VAL A CA 1
ATOM 1164 C C . VAL A 1 155 ? 7.781 -19.188 -5.781 1 97.88 155 VAL A C 1
ATOM 1166 O O . VAL A 1 155 ? 8.172 -18.312 -6.559 1 97.88 155 VAL A O 1
ATOM 1169 N N . PRO A 1 156 ? 7.43 -20.375 -6.211 1 98.06 156 PRO A N 1
ATOM 1170 C CA . PRO A 1 156 ? 7.449 -20.641 -7.648 1 98.06 156 PRO A CA 1
ATOM 1171 C C . PRO A 1 156 ? 6.496 -19.734 -8.43 1 98.06 156 PRO A C 1
ATOM 1173 O O . PRO A 1 156 ? 5.285 -19.75 -8.195 1 98.06 156 PRO A O 1
ATOM 1176 N N . THR A 1 157 ? 7.008 -18.953 -9.281 1 97.69 157 THR A N 1
ATOM 1177 C CA . THR A 1 157 ? 6.227 -18.078 -10.156 1 97.69 157 THR A CA 1
ATOM 1178 C C . THR A 1 157 ? 6.836 -18.016 -11.555 1 97.69 157 THR A C 1
ATOM 1180 O O . THR A 1 157 ? 8.047 -18.188 -11.719 1 97.69 157 THR A O 1
ATOM 1183 N N . PRO A 1 158 ? 6.02 -17.844 -12.555 1 95.5 158 PRO A N 1
ATOM 1184 C CA . PRO A 1 158 ? 6.598 -17.75 -13.898 1 95.5 158 PRO A CA 1
ATOM 1185 C C . PRO A 1 158 ? 7.574 -16.578 -14.039 1 95.5 158 PRO A C 1
ATOM 1187 O O . PRO A 1 158 ? 7.402 -15.539 -13.391 1 95.5 158 PRO A O 1
ATOM 1190 N N . ARG A 1 159 ? 8.57 -16.859 -14.852 1 91.69 159 ARG A N 1
ATOM 1191 C CA . ARG A 1 159 ? 9.359 -15.688 -15.25 1 91.69 159 ARG A CA 1
ATOM 1192 C C . ARG A 1 159 ? 8.492 -14.664 -15.969 1 91.69 159 ARG A C 1
ATOM 1194 O O . ARG A 1 159 ? 7.406 -14.992 -16.453 1 91.69 159 ARG A O 1
ATOM 1201 N N . GLY A 1 160 ? 8.945 -13.5 -15.977 1 92.12 160 GLY A N 1
ATOM 1202 C CA . GLY A 1 160 ? 8.164 -12.484 -16.672 1 92.12 160 GLY A CA 1
ATOM 1203 C C . GLY A 1 160 ? 8.852 -11.133 -16.719 1 92.12 160 GLY A C 1
ATOM 1204 O O . GLY A 1 160 ? 9.93 -10.953 -16.141 1 92.12 160 GLY A O 1
ATOM 1205 N N . THR A 1 161 ? 8.273 -10.266 -17.547 1 93.38 161 THR A N 1
ATOM 1206 C CA . THR A 1 161 ? 8.695 -8.875 -17.672 1 93.38 161 THR A CA 1
ATOM 1207 C C . THR A 1 161 ? 7.484 -7.941 -17.703 1 93.38 161 THR A C 1
ATOM 1209 O O . THR A 1 161 ? 6.359 -8.367 -17.438 1 93.38 161 THR A O 1
ATOM 1212 N N . SER A 1 162 ? 7.777 -6.691 -17.828 1 95 162 SER A N 1
ATOM 1213 C CA . SER A 1 162 ? 6.688 -5.723 -17.859 1 95 162 SER A CA 1
ATOM 1214 C C . SER A 1 162 ? 6.969 -4.609 -18.859 1 95 162 SER A C 1
ATOM 1216 O O . SER A 1 162 ? 8.117 -4.41 -19.266 1 95 162 SER A O 1
ATOM 1218 N N . LEU A 1 163 ? 5.914 -4.105 -19.359 1 95.81 163 LEU A N 1
ATOM 1219 C CA . LEU A 1 163 ? 5.973 -2.898 -20.172 1 95.81 163 LEU A CA 1
ATOM 1220 C C . LEU A 1 163 ? 5.113 -1.791 -19.578 1 95.81 163 LEU A C 1
ATOM 1222 O O . LEU A 1 163 ? 4.086 -2.064 -18.953 1 95.81 163 LEU A O 1
ATOM 1226 N N . ASN A 1 164 ? 5.605 -0.607 -19.688 1 93.5 164 ASN A N 1
ATOM 1227 C CA . ASN A 1 164 ? 4.832 0.575 -19.328 1 93.5 164 ASN A CA 1
ATOM 1228 C C . ASN A 1 164 ? 4.629 1.501 -20.516 1 93.5 164 ASN A C 1
ATOM 1230 O O . ASN A 1 164 ? 4.988 1.156 -21.641 1 93.5 164 ASN A O 1
ATOM 1234 N N . ARG A 1 165 ? 4.02 2.654 -20.281 1 91.12 165 ARG A N 1
ATOM 1235 C CA . ARG A 1 165 ? 3.672 3.555 -21.375 1 91.12 165 ARG A CA 1
ATOM 1236 C C . ARG A 1 165 ? 4.918 4.004 -22.141 1 91.12 165 ARG A C 1
ATOM 1238 O O . ARG A 1 165 ? 4.871 4.227 -23.344 1 91.12 165 ARG A O 1
ATOM 1245 N N . ASN A 1 166 ? 6.043 4.066 -21.5 1 89.5 166 ASN A N 1
ATOM 1246 C CA . ASN A 1 166 ? 7.289 4.504 -22.125 1 89.5 166 ASN A CA 1
ATOM 1247 C C . ASN A 1 166 ? 7.941 3.381 -22.922 1 89.5 166 ASN A C 1
ATOM 1249 O O . ASN A 1 166 ? 8.734 3.639 -23.828 1 89.5 166 ASN A O 1
ATOM 1253 N N . THR A 1 167 ? 7.582 2.205 -22.578 1 93.94 167 THR A N 1
ATOM 1254 C CA . THR A 1 167 ? 8.258 1.08 -23.219 1 93.94 167 THR A CA 1
ATOM 1255 C C . THR A 1 167 ? 7.273 0.242 -24.016 1 93.94 167 THR A C 1
ATOM 1257 O O . THR A 1 167 ? 7.602 -0.864 -24.453 1 93.94 167 THR A O 1
ATOM 1260 N N . LYS A 1 168 ? 6.043 0.719 -24.188 1 95.12 168 LYS A N 1
ATOM 1261 C CA . LYS A 1 168 ? 4.969 -0.06 -24.797 1 95.12 168 LYS A CA 1
ATOM 1262 C C . LYS A 1 168 ? 5.316 -0.446 -26.234 1 95.12 168 LYS A C 1
ATOM 1264 O O . LYS A 1 168 ? 4.77 -1.41 -26.766 1 95.12 168 LYS A O 1
ATOM 1269 N N . ASP A 1 169 ? 6.254 0.307 -26.922 1 94.75 169 ASP A N 1
ATOM 1270 C CA . ASP A 1 169 ? 6.594 0.058 -28.328 1 94.75 169 ASP A CA 1
ATOM 1271 C C . ASP A 1 169 ? 7.758 -0.925 -28.438 1 94.75 169 ASP A C 1
ATOM 1273 O O . ASP A 1 169 ? 8.32 -1.104 -29.516 1 94.75 169 ASP A O 1
ATOM 1277 N N . THR A 1 170 ? 8.117 -1.551 -27.328 1 96 170 THR A N 1
ATOM 1278 C CA . THR A 1 170 ? 9.195 -2.533 -27.344 1 96 170 THR A CA 1
ATOM 1279 C C . THR A 1 170 ? 8.836 -3.711 -28.25 1 96 170 THR A C 1
ATOM 1281 O O . THR A 1 170 ? 7.812 -4.363 -28.047 1 96 170 THR A O 1
ATOM 1284 N N . PRO A 1 171 ? 9.664 -3.973 -29.266 1 95.31 171 PRO A N 1
ATOM 1285 C CA . PRO A 1 171 ? 9.391 -5.121 -30.125 1 95.31 171 PRO A CA 1
ATOM 1286 C C . PRO A 1 171 ? 9.539 -6.457 -29.391 1 95.31 171 PRO A C 1
ATOM 1288 O O . PRO A 1 171 ? 10.352 -6.578 -28.469 1 95.31 171 PRO A O 1
ATOM 1291 N N . LEU A 1 172 ? 8.812 -7.391 -29.922 1 95.69 172 LEU A N 1
ATOM 1292 C CA . LEU A 1 172 ? 8.812 -8.719 -29.328 1 95.69 172 LEU A CA 1
ATOM 1293 C C . LEU A 1 172 ? 10.227 -9.281 -29.25 1 95.69 172 LEU A C 1
ATOM 1295 O O . LEU A 1 172 ? 10.602 -9.906 -28.25 1 95.69 172 LEU A O 1
ATOM 1299 N N . GLU A 1 173 ? 11.023 -9.055 -30.203 1 94.19 173 GLU A N 1
ATOM 1300 C CA . GLU A 1 173 ? 12.375 -9.609 -30.297 1 94.19 173 GLU A CA 1
ATOM 1301 C C . GLU A 1 173 ? 13.266 -9.055 -29.203 1 94.19 173 GLU A C 1
ATOM 1303 O O . GLU A 1 173 ? 14.258 -9.688 -28.828 1 94.19 173 GLU A O 1
ATOM 1308 N N . LYS A 1 174 ? 12.922 -7.953 -28.703 1 94.31 174 LYS A N 1
ATOM 1309 C CA . LYS A 1 174 ? 13.758 -7.305 -27.703 1 94.31 174 LYS A CA 1
ATOM 1310 C C . LYS A 1 174 ? 13.289 -7.66 -26.281 1 94.31 174 LYS A C 1
ATOM 1312 O O . LYS A 1 174 ? 13.961 -7.332 -25.312 1 94.31 174 LYS A O 1
ATOM 1317 N N . LEU A 1 175 ? 12.195 -8.289 -26.125 1 92.44 175 LEU A N 1
ATOM 1318 C CA . LEU A 1 175 ? 11.633 -8.617 -24.828 1 92.44 175 LEU A CA 1
ATOM 1319 C C . LEU A 1 175 ? 12.453 -9.703 -24.141 1 92.44 175 LEU A C 1
ATOM 1321 O O . LEU A 1 175 ? 12.469 -9.797 -22.906 1 92.44 175 LEU A O 1
ATOM 1325 N N . GLY A 1 176 ? 13.094 -10.586 -24.922 1 91.06 176 GLY A N 1
ATOM 1326 C CA . GLY A 1 176 ? 13.805 -11.727 -24.375 1 91.06 176 GLY A CA 1
ATOM 1327 C C . GLY A 1 176 ? 12.898 -12.898 -24.047 1 91.06 176 GLY A C 1
ATOM 1328 O O . GLY A 1 176 ? 13.273 -13.781 -23.266 1 91.06 176 GLY A O 1
ATOM 1329 N N . TYR A 1 177 ? 11.664 -12.875 -24.531 1 92.62 177 TYR A N 1
ATOM 1330 C CA . TYR A 1 177 ? 10.695 -13.945 -24.344 1 92.62 177 TYR A CA 1
ATOM 1331 C C . TYR A 1 177 ? 10.156 -14.438 -25.688 1 92.62 177 TYR A C 1
ATOM 1333 O O . TYR A 1 177 ? 10.219 -13.719 -26.688 1 92.62 177 TYR A O 1
ATOM 1341 N N . TYR A 1 178 ? 9.648 -15.656 -25.672 1 93.81 178 TYR A N 1
ATOM 1342 C CA . TYR A 1 178 ? 9.164 -16.281 -26.906 1 93.81 178 TYR A CA 1
ATOM 1343 C C . TYR A 1 178 ? 7.68 -16.594 -26.797 1 93.81 178 TYR A C 1
ATOM 1345 O O . TYR A 1 178 ? 7.168 -16.875 -25.719 1 93.81 178 TYR A O 1
ATOM 1353 N N . LEU A 1 179 ? 7.047 -16.641 -27.953 1 96.38 179 LEU A N 1
ATOM 1354 C CA . LEU A 1 179 ? 5.633 -16.984 -28.062 1 96.38 179 LEU A CA 1
ATOM 1355 C C . LEU A 1 179 ? 5.406 -18.453 -27.75 1 96.38 179 LEU A C 1
ATOM 1357 O O . LEU A 1 179 ? 6.273 -19.297 -28.016 1 96.38 179 LEU A O 1
ATOM 1361 N N . PRO A 1 180 ? 4.254 -18.812 -27.141 1 97.06 180 PRO A N 1
ATOM 1362 C CA . PRO A 1 180 ? 3.141 -17.938 -26.781 1 97.06 180 PRO A CA 1
ATOM 1363 C C . PRO A 1 180 ? 3.367 -17.219 -25.453 1 97.06 180 PRO A C 1
ATOM 1365 O O . PRO A 1 180 ? 4.121 -17.703 -24.609 1 97.06 180 PRO A O 1
ATOM 1368 N N . LEU A 1 181 ? 2.742 -16.109 -25.312 1 97.5 181 LEU A N 1
ATOM 1369 C CA . LEU A 1 181 ? 2.875 -15.25 -24.125 1 97.5 181 LEU A CA 1
ATOM 1370 C C . LEU A 1 181 ? 1.507 -14.875 -23.578 1 97.5 181 LEU A C 1
ATOM 1372 O O . LEU A 1 181 ? 0.5 -14.953 -24.281 1 97.5 181 LEU A O 1
ATOM 1376 N N . VAL A 1 182 ? 1.479 -14.617 -22.344 1 96.44 182 VAL A N 1
ATOM 1377 C CA . VAL A 1 182 ? 0.319 -14.016 -21.703 1 96.44 182 VAL A CA 1
ATOM 1378 C C . VAL A 1 182 ? 0.612 -12.555 -21.375 1 96.44 182 VAL A C 1
ATOM 1380 O O . VAL A 1 182 ? 1.662 -12.234 -20.812 1 96.44 182 VAL A O 1
ATOM 1383 N N . ILE A 1 183 ? -0.266 -11.688 -21.812 1 96.44 183 ILE A N 1
ATOM 1384 C CA . ILE A 1 183 ? -0.201 -10.266 -21.484 1 96.44 183 ILE A CA 1
ATOM 1385 C C . ILE A 1 183 ? -1.381 -9.883 -20.594 1 96.44 183 ILE A C 1
ATOM 1387 O O . ILE A 1 183 ? -2.537 -10.141 -20.938 1 96.44 183 ILE A O 1
ATOM 1391 N N . LYS A 1 184 ? -1.103 -9.391 -19.469 1 94.56 184 LYS A N 1
ATOM 1392 C CA . LYS A 1 184 ? -2.184 -9.055 -18.547 1 94.56 184 LYS A CA 1
ATOM 1393 C C . LYS A 1 184 ? -1.909 -7.727 -17.844 1 94.56 184 LYS A C 1
ATOM 1395 O O . LYS A 1 184 ? -0.752 -7.359 -17.625 1 94.56 184 LYS A O 1
ATOM 1400 N N . PRO A 1 185 ? -2.994 -7.008 -17.531 1 92.94 185 PRO A N 1
ATOM 1401 C CA . PRO A 1 185 ? -2.791 -5.793 -16.734 1 92.94 185 PRO A CA 1
ATOM 1402 C C . PRO A 1 185 ? -2.059 -6.055 -15.422 1 92.94 185 PRO A C 1
ATOM 1404 O O . PRO A 1 185 ? -2.264 -7.102 -14.797 1 92.94 185 PRO A O 1
ATOM 1407 N N . CYS A 1 186 ? -1.23 -5.102 -15.008 1 91.56 186 CYS A N 1
ATOM 1408 C CA . CYS A 1 186 ? -0.47 -5.25 -13.766 1 91.56 186 CYS A CA 1
ATOM 1409 C C . CYS A 1 186 ? -1.394 -5.246 -12.555 1 91.56 186 CYS A C 1
ATOM 1411 O O . CYS A 1 186 ? -1.115 -5.914 -11.555 1 91.56 186 CYS A O 1
ATOM 1413 N N . SER A 1 187 ? -2.395 -4.344 -12.695 1 85.5 187 SER A N 1
ATOM 1414 C CA . SER A 1 187 ? -3.381 -4.281 -11.617 1 85.5 187 SER A CA 1
ATOM 1415 C C . SER A 1 187 ? -4.781 -4.602 -12.133 1 85.5 187 SER A C 1
ATOM 1417 O O . SER A 1 187 ? -5.113 -4.277 -13.281 1 85.5 187 SER A O 1
ATOM 1419 N N . GLY A 1 188 ? -5.555 -5.359 -11.461 1 75.81 188 GLY A N 1
ATOM 1420 C CA . GLY A 1 188 ? -6.891 -5.758 -11.867 1 75.81 188 GLY A CA 1
ATOM 1421 C C . GLY A 1 188 ? -7.207 -7.207 -11.547 1 75.81 188 GLY A C 1
ATOM 1422 O O . GLY A 1 188 ? -6.367 -7.922 -11 1 75.81 188 GLY A O 1
ATOM 1423 N N . GLY A 1 189 ? -8.406 -7.512 -11.836 1 68.25 189 GLY A N 1
ATOM 1424 C CA . GLY A 1 189 ? -8.867 -8.852 -11.531 1 68.25 189 GLY A CA 1
ATOM 1425 C C . GLY A 1 189 ? -9.836 -9.398 -12.562 1 68.25 189 GLY A C 1
ATOM 1426 O O . GLY A 1 189 ? -10.109 -8.75 -13.57 1 68.25 189 GLY A O 1
ATOM 1427 N N . SER A 1 190 ? -10.055 -10.602 -12.461 1 66.75 190 SER A N 1
ATOM 1428 C CA . SER A 1 190 ? -11.117 -11.305 -13.172 1 66.75 190 SER A CA 1
ATOM 1429 C C . SER A 1 190 ? -10.766 -11.492 -14.641 1 66.75 190 SER A C 1
ATOM 1431 O O . SER A 1 190 ? -11.641 -11.453 -15.508 1 66.75 190 SER A O 1
ATOM 1433 N N . SER A 1 191 ? -9.57 -11.523 -14.93 1 70.38 191 SER A N 1
ATOM 1434 C CA . SER A 1 191 ? -9.047 -11.828 -16.25 1 70.38 191 SER A CA 1
ATOM 1435 C C . SER A 1 191 ? -9.477 -10.766 -17.266 1 70.38 191 SER A C 1
ATOM 1437 O O . SER A 1 191 ? -9.531 -11.047 -18.469 1 70.38 191 SER A O 1
ATOM 1439 N N . ILE A 1 192 ? -9.836 -9.703 -16.797 1 74.31 192 ILE A N 1
ATOM 1440 C CA . ILE A 1 192 ? -10.156 -8.594 -17.688 1 74.31 192 ILE A CA 1
ATOM 1441 C C . ILE A 1 192 ? -8.875 -8 -18.266 1 74.31 192 ILE A C 1
ATOM 1443 O O . ILE A 1 192 ? -7.93 -7.715 -17.516 1 74.31 192 ILE A O 1
ATOM 1447 N N . GLY A 1 193 ? -8.766 -7.949 -19.516 1 83.56 193 GLY A N 1
ATOM 1448 C CA . GLY A 1 193 ? -7.613 -7.363 -20.188 1 83.56 193 GLY A CA 1
ATOM 1449 C C . GLY A 1 193 ? -6.469 -8.336 -20.359 1 83.56 193 GLY A C 1
ATOM 1450 O O . GLY A 1 193 ? -5.332 -7.93 -20.609 1 83.56 193 GLY A O 1
ATOM 1451 N N . VAL A 1 194 ? -6.793 -9.602 -20.172 1 90.19 194 VAL A N 1
ATOM 1452 C CA . VAL A 1 194 ? -5.766 -10.625 -20.328 1 90.19 194 VAL A CA 1
ATOM 1453 C C . VAL A 1 194 ? -5.762 -11.141 -21.766 1 90.19 194 VAL A C 1
ATOM 1455 O O . VAL A 1 194 ? -6.816 -11.469 -22.312 1 90.19 194 VAL A O 1
ATOM 1458 N N . TYR A 1 195 ? -4.633 -11.242 -22.406 1 94.38 195 TYR A N 1
ATOM 1459 C CA . TYR A 1 195 ? -4.465 -11.742 -23.766 1 94.38 195 TYR A CA 1
ATOM 1460 C C . TYR A 1 195 ? -3.467 -12.891 -23.797 1 94.38 195 TYR A C 1
ATOM 1462 O O . TYR A 1 195 ? -2.404 -12.828 -23.188 1 94.38 195 TYR A O 1
ATOM 1470 N N . ILE A 1 196 ? -3.85 -13.93 -24.469 1 95.12 196 ILE A N 1
ATOM 1471 C CA . ILE A 1 196 ? -2.896 -14.961 -24.859 1 95.12 196 ILE A CA 1
ATOM 1472 C C . ILE A 1 196 ? -2.5 -14.766 -26.328 1 95.12 196 ILE A C 1
ATOM 1474 O O . ILE A 1 196 ? -3.348 -14.812 -27.219 1 95.12 196 ILE A O 1
ATOM 1478 N N . VAL A 1 197 ? -1.261 -14.539 -26.547 1 97.31 197 VAL A N 1
ATOM 1479 C CA . VAL A 1 197 ? -0.833 -14.188 -27.906 1 97.31 197 VAL A CA 1
ATOM 1480 C C . VAL A 1 197 ? 0.07 -15.289 -28.469 1 97.31 197 VAL A C 1
ATOM 1482 O O . VAL A 1 197 ? 0.955 -15.789 -27.766 1 97.31 197 VAL A O 1
ATOM 1485 N N . HIS A 1 198 ? -0.171 -15.602 -29.75 1 97.5 198 HIS A N 1
ATOM 1486 C CA . HIS A 1 198 ? 0.556 -16.672 -30.406 1 97.5 198 HIS A CA 1
ATOM 1487 C C . HIS A 1 198 ? 1.364 -16.156 -31.594 1 97.5 198 HIS A C 1
ATOM 1489 O O . HIS A 1 198 ? 2.178 -16.891 -32.156 1 97.5 198 HIS A O 1
ATOM 1495 N N . THR A 1 199 ? 1.109 -14.938 -31.969 1 97.75 199 THR A N 1
ATOM 1496 C CA . THR A 1 199 ? 1.819 -14.336 -33.094 1 97.75 199 THR A CA 1
ATOM 1497 C C . THR A 1 199 ? 2.287 -12.922 -32.75 1 97.75 199 THR A C 1
ATOM 1499 O O . THR A 1 199 ? 1.828 -12.336 -31.75 1 97.75 199 THR A O 1
ATOM 1502 N N . GLU A 1 200 ? 3.189 -12.461 -33.562 1 96.94 200 GLU A N 1
ATOM 1503 C CA . GLU A 1 200 ? 3.668 -11.094 -33.375 1 96.94 200 GLU A CA 1
ATOM 1504 C C . GLU A 1 200 ? 2.539 -10.078 -33.562 1 96.94 200 GLU A C 1
ATOM 1506 O O . GLU A 1 200 ? 2.504 -9.055 -32.875 1 96.94 200 GLU A O 1
ATOM 1511 N N . GLU A 1 201 ? 1.705 -10.375 -34.469 1 97.62 201 GLU A N 1
ATOM 1512 C CA . GLU A 1 201 ? 0.564 -9.5 -34.688 1 97.62 201 GLU A CA 1
ATOM 1513 C C . GLU A 1 201 ? -0.354 -9.438 -33.5 1 97.62 201 GLU A C 1
ATOM 1515 O O . GLU A 1 201 ? -0.82 -8.359 -33.094 1 97.62 201 GLU A O 1
ATOM 1520 N N . GLU A 1 202 ? -0.541 -10.648 -32.906 1 97.56 202 GLU A N 1
ATOM 1521 C CA . GLU A 1 202 ? -1.361 -10.695 -31.703 1 97.56 202 GLU A CA 1
ATOM 1522 C C . GLU A 1 202 ? -0.704 -9.938 -30.562 1 97.56 202 GLU A C 1
ATOM 1524 O O . GLU A 1 202 ? -1.387 -9.273 -29.766 1 97.56 202 GLU A O 1
ATOM 1529 N N . TYR A 1 203 ? 0.582 -10.047 -30.531 1 97.19 203 TYR A N 1
ATOM 1530 C CA . TYR A 1 203 ? 1.338 -9.312 -29.516 1 97.19 203 TYR A CA 1
ATOM 1531 C C . TYR A 1 203 ? 1.145 -7.812 -29.688 1 97.19 203 TYR A C 1
ATOM 1533 O O . TYR A 1 203 ? 0.799 -7.117 -28.719 1 97.19 203 TYR A O 1
ATOM 1541 N N . ARG A 1 204 ? 1.312 -7.328 -30.828 1 97.25 204 ARG A N 1
ATOM 1542 C CA . ARG A 1 204 ? 1.181 -5.902 -31.094 1 97.25 204 ARG A CA 1
ATOM 1543 C C . ARG A 1 204 ? -0.231 -5.414 -30.781 1 97.25 204 ARG A C 1
ATOM 1545 O O . ARG A 1 204 ? -0.409 -4.332 -30.219 1 97.25 204 ARG A O 1
ATOM 1552 N N . GLU A 1 205 ? -1.149 -6.191 -31.125 1 97.5 205 GLU A N 1
ATOM 1553 C CA . GLU A 1 205 ? -2.543 -5.816 -30.906 1 97.5 205 GLU A CA 1
ATOM 1554 C C . GLU A 1 205 ? -2.867 -5.793 -29.406 1 97.5 205 GLU A C 1
ATOM 1556 O O . GLU A 1 205 ? -3.58 -4.902 -28.938 1 97.5 205 GLU A O 1
ATOM 1561 N N . ALA A 1 206 ? -2.371 -6.805 -28.703 1 97 206 ALA A N 1
ATOM 1562 C CA . ALA A 1 206 ? -2.592 -6.859 -27.266 1 97 206 ALA A CA 1
ATOM 1563 C C . ALA A 1 206 ? -1.991 -5.637 -26.562 1 97 206 ALA A C 1
ATOM 1565 O O . ALA A 1 206 ? -2.615 -5.051 -25.688 1 97 206 ALA A O 1
ATOM 1566 N N . ILE A 1 207 ? -0.836 -5.266 -26.969 1 97.44 207 ILE A N 1
ATOM 1567 C CA . ILE A 1 207 ? -0.159 -4.105 -26.406 1 97.44 207 ILE A CA 1
ATOM 1568 C C . ILE A 1 207 ? -0.949 -2.838 -26.719 1 97.44 207 ILE A C 1
ATOM 1570 O O . ILE A 1 207 ? -1.197 -2.016 -25.828 1 97.44 207 ILE A O 1
ATOM 1574 N N . ARG A 1 208 ? -1.34 -2.719 -27.938 1 96.69 208 ARG A N 1
ATOM 1575 C CA . ARG A 1 208 ? -2.131 -1.564 -28.344 1 96.69 208 ARG A CA 1
ATOM 1576 C C . ARG A 1 208 ? -3.418 -1.464 -27.547 1 96.69 208 ARG A C 1
ATOM 1578 O O . ARG A 1 208 ? -3.746 -0.398 -27.016 1 96.69 208 ARG A O 1
ATOM 1585 N N . CYS A 1 209 ? -4.105 -2.588 -27.422 1 96.31 209 CYS A N 1
ATOM 1586 C CA . CYS A 1 209 ? -5.367 -2.602 -26.688 1 96.31 209 CYS A CA 1
ATOM 1587 C C . CYS A 1 209 ? -5.145 -2.262 -25.219 1 96.31 209 CYS A C 1
ATOM 1589 O O . CYS A 1 209 ? -5.906 -1.488 -24.641 1 96.31 209 CYS A O 1
ATOM 1591 N N . SER A 1 210 ? -4.137 -2.814 -24.625 1 95.81 210 SER A N 1
ATOM 1592 C CA . SER A 1 210 ? -3.852 -2.615 -23.219 1 95.81 210 SER A CA 1
ATOM 1593 C C . SER A 1 210 ? -3.572 -1.147 -22.906 1 95.81 210 SER A C 1
ATOM 1595 O O . SER A 1 210 ? -4.148 -0.581 -21.969 1 95.81 210 SER A O 1
ATOM 1597 N N . PHE A 1 211 ? -2.781 -0.516 -23.719 1 96.06 211 PHE A N 1
ATOM 1598 C CA . PHE A 1 211 ? -2.316 0.826 -23.375 1 96.06 211 PHE A CA 1
ATOM 1599 C C . PHE A 1 211 ? -3.219 1.882 -24.016 1 96.06 211 PHE A C 1
ATOM 1601 O O . PHE A 1 211 ? -3.537 2.891 -23.375 1 96.06 211 PHE A O 1
ATOM 1608 N N . ASP A 1 212 ? -3.668 1.676 -25.203 1 94.62 212 ASP A N 1
ATOM 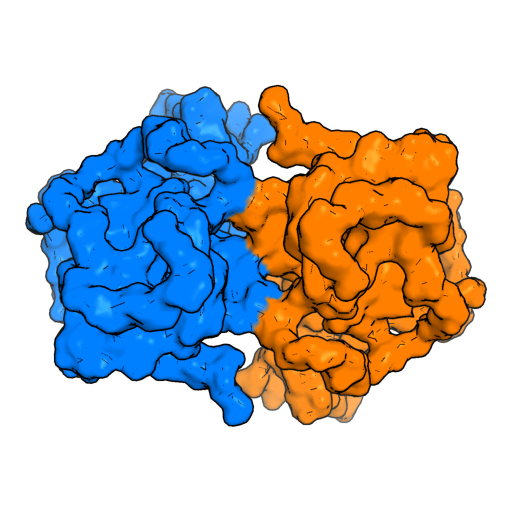1609 C CA . ASP A 1 212 ? -4.336 2.738 -25.953 1 94.62 212 ASP A CA 1
ATOM 1610 C C . ASP A 1 212 ? -5.852 2.646 -25.797 1 94.62 212 ASP A C 1
ATOM 1612 O O . ASP A 1 212 ? -6.555 3.65 -25.938 1 94.62 212 ASP A O 1
ATOM 1616 N N . VAL A 1 213 ? -6.359 1.441 -25.578 1 91.56 213 VAL A N 1
ATOM 1617 C CA . VAL A 1 213 ? -7.801 1.27 -25.422 1 91.56 213 VAL A CA 1
ATOM 1618 C C . VAL A 1 213 ? -8.164 1.204 -23.938 1 91.56 213 VAL A C 1
ATOM 1620 O O . VAL A 1 213 ? -8.969 2.002 -23.453 1 91.56 213 VAL A O 1
ATOM 1623 N N . ASN A 1 214 ? -7.457 0.333 -23.266 1 89.5 214 ASN A N 1
ATOM 1624 C CA . ASN A 1 214 ? -7.785 0.113 -21.859 1 89.5 214 ASN A CA 1
ATOM 1625 C C . ASN A 1 214 ? -7.035 1.084 -20.953 1 89.5 214 ASN A C 1
ATOM 1627 O O . ASN A 1 214 ? -7.293 1.139 -19.75 1 89.5 214 ASN A O 1
ATOM 1631 N N . HIS A 1 215 ? -6.059 1.803 -21.5 1 90.19 215 HIS A N 1
ATOM 1632 C CA . HIS A 1 215 ? -5.305 2.848 -20.812 1 90.19 215 HIS A CA 1
ATOM 1633 C C . HIS A 1 215 ? -4.59 2.295 -19.578 1 90.19 215 HIS A C 1
ATOM 1635 O O . HIS A 1 215 ? -4.613 2.912 -18.516 1 90.19 215 HIS A O 1
ATOM 1641 N N . GLU A 1 216 ? -4.094 1.109 -19.766 1 90.62 216 GLU A N 1
ATOM 1642 C CA . GLU A 1 216 ? -3.252 0.535 -18.719 1 90.62 216 GLU A CA 1
ATOM 1643 C C . GLU A 1 216 ? -1.956 1.325 -18.547 1 90.62 216 GLU A C 1
ATOM 1645 O O . GLU A 1 216 ? -1.415 1.845 -19.531 1 90.62 216 GLU A O 1
ATOM 1650 N N . ASP A 1 217 ? -1.494 1.442 -17.344 1 89.19 217 ASP A N 1
ATOM 1651 C CA . ASP A 1 217 ? -0.209 2.092 -17.109 1 89.19 217 ASP A CA 1
ATOM 1652 C C . ASP A 1 217 ? 0.944 1.104 -17.266 1 89.19 217 ASP A C 1
ATOM 1654 O O . ASP A 1 217 ? 2.062 1.495 -17.609 1 89.19 217 ASP A O 1
ATOM 1658 N N . GLU A 1 218 ? 0.663 -0.112 -16.953 1 93.81 218 GLU A N 1
ATOM 1659 C CA . GLU A 1 218 ? 1.678 -1.162 -16.969 1 93.81 218 GLU A CA 1
ATOM 1660 C C . GLU A 1 218 ? 1.052 -2.533 -17.203 1 93.81 218 GLU A C 1
ATOM 1662 O O . GLU A 1 218 ? -0.041 -2.816 -16.703 1 93.81 218 GLU A O 1
ATOM 1667 N N . VAL A 1 219 ? 1.733 -3.324 -18 1 96.31 219 VAL A N 1
ATOM 1668 C CA . VAL A 1 219 ? 1.292 -4.699 -18.219 1 96.31 219 VAL A CA 1
ATOM 1669 C C . VAL A 1 219 ? 2.418 -5.668 -17.875 1 96.31 219 VAL A C 1
ATOM 1671 O O . VAL A 1 219 ? 3.598 -5.316 -17.953 1 96.31 219 VAL A O 1
ATOM 1674 N N . VAL A 1 220 ? 2.041 -6.844 -17.438 1 96.12 220 VAL A N 1
ATOM 1675 C CA . VAL A 1 220 ? 2.965 -7.945 -17.203 1 96.12 220 VAL A CA 1
ATOM 1676 C C . VAL A 1 220 ? 2.926 -8.922 -18.375 1 96.12 220 VAL A C 1
ATOM 1678 O O . VAL A 1 220 ? 1.854 -9.219 -18.922 1 96.12 220 VAL A O 1
ATOM 1681 N N . ILE A 1 221 ? 4.066 -9.359 -18.797 1 97 221 ILE A N 1
ATOM 1682 C CA . ILE A 1 221 ? 4.215 -10.328 -19.875 1 97 221 ILE A CA 1
ATOM 1683 C C . ILE A 1 221 ? 4.91 -11.586 -19.359 1 97 221 ILE A C 1
ATOM 1685 O O . ILE A 1 221 ? 5.988 -11.508 -18.766 1 97 221 ILE A O 1
ATOM 1689 N N . GLU A 1 222 ? 4.262 -12.695 -19.562 1 96.69 222 GLU A N 1
ATOM 1690 C CA . GLU A 1 222 ? 4.777 -13.977 -19.094 1 96.69 222 GLU A CA 1
ATOM 1691 C C . GLU A 1 222 ? 4.613 -15.07 -20.141 1 96.69 222 GLU A C 1
ATOM 1693 O O . GLU A 1 222 ? 3.758 -14.961 -21.031 1 96.69 222 GLU A O 1
ATOM 1698 N N . PRO A 1 223 ? 5.453 -16.109 -20.047 1 96.19 223 PRO A N 1
ATOM 1699 C CA . PRO A 1 223 ? 5.188 -17.266 -20.922 1 96.19 223 PRO A CA 1
ATOM 1700 C C . PRO A 1 223 ? 3.82 -17.891 -20.672 1 96.19 223 PRO A C 1
ATOM 1702 O O . PRO A 1 223 ? 3.377 -17.969 -19.516 1 96.19 223 PRO A O 1
ATOM 1705 N N . TYR A 1 224 ? 3.189 -18.266 -21.75 1 96.19 224 TYR A N 1
ATOM 1706 C CA . TYR A 1 224 ? 1.962 -19.047 -21.609 1 96.19 224 TYR A CA 1
ATOM 1707 C C . TYR A 1 224 ? 2.254 -20.422 -21.047 1 96.19 224 TYR A C 1
ATOM 1709 O O . TYR A 1 224 ? 3.143 -21.125 -21.547 1 96.19 224 TYR A O 1
ATOM 1717 N N . ILE A 1 225 ? 1.56 -20.797 -20.047 1 95.25 225 ILE A N 1
ATOM 1718 C CA . ILE A 1 225 ? 1.67 -22.125 -19.453 1 95.25 225 ILE A CA 1
ATOM 1719 C C . ILE A 1 225 ? 0.381 -22.906 -19.703 1 95.25 225 ILE A C 1
ATOM 1721 O O . ILE A 1 225 ? -0.684 -22.531 -19.203 1 95.25 225 ILE A O 1
ATOM 1725 N N . LYS A 1 226 ? 0.512 -23.875 -20.469 1 93.62 226 LYS A N 1
ATOM 1726 C CA . LYS A 1 226 ? -0.621 -24.781 -20.641 1 93.62 226 LYS A CA 1
ATOM 1727 C C . LYS A 1 226 ? -0.742 -25.734 -19.469 1 93.62 226 LYS A C 1
ATOM 1729 O O . LYS A 1 226 ? 0.178 -26.516 -19.188 1 93.62 226 LYS A O 1
ATOM 1734 N N . GLY A 1 227 ? -1.815 -25.609 -18.781 1 93.88 227 GLY A N 1
ATOM 1735 C CA . GLY A 1 227 ? -1.948 -26.484 -17.609 1 93.88 227 GLY A CA 1
ATOM 1736 C C . GLY A 1 227 ? -3.275 -26.312 -16.891 1 93.88 227 GLY A C 1
ATOM 1737 O O . GLY A 1 227 ? -4.234 -25.797 -17.469 1 93.88 227 GLY A O 1
ATOM 1738 N N . ARG A 1 228 ? -3.342 -26.906 -15.758 1 93.62 228 ARG A N 1
ATOM 1739 C CA . ARG A 1 228 ? -4.543 -26.875 -14.93 1 93.62 228 ARG A CA 1
ATOM 1740 C C . ARG A 1 228 ? -4.391 -25.891 -13.781 1 93.62 228 ARG A C 1
ATOM 1742 O O . ARG A 1 228 ? -3.32 -25.797 -13.172 1 93.62 228 ARG A O 1
ATOM 1749 N N . GLU A 1 229 ? -5.496 -25.234 -13.461 1 95.12 229 GLU A N 1
ATOM 1750 C CA . GLU A 1 229 ? -5.473 -24.219 -12.43 1 95.12 229 GLU A CA 1
ATOM 1751 C C . GLU A 1 229 ? -5.977 -24.766 -11.094 1 95.12 229 GLU A C 1
ATOM 1753 O O . GLU A 1 229 ? -6.859 -25.625 -11.07 1 95.12 229 GLU A O 1
ATOM 1758 N N . TYR A 1 230 ? -5.395 -24.266 -10.086 1 97.44 230 TYR A N 1
ATOM 1759 C CA . TYR A 1 230 ? -5.746 -24.656 -8.727 1 97.44 230 TYR A CA 1
ATOM 1760 C C . TYR A 1 230 ? -5.867 -23.438 -7.828 1 97.44 230 TYR A C 1
ATOM 1762 O O . TYR A 1 230 ? -5.078 -22.5 -7.938 1 97.44 230 TYR A O 1
ATOM 1770 N N . ALA A 1 231 ? -6.855 -23.484 -6.977 1 97.81 231 ALA A N 1
ATOM 1771 C CA . ALA A 1 231 ? -7.035 -22.438 -5.973 1 97.81 231 ALA A CA 1
ATOM 1772 C C . ALA A 1 231 ? -6.586 -22.922 -4.598 1 97.81 231 ALA A C 1
ATOM 1774 O O . ALA A 1 231 ? -6.996 -23.984 -4.141 1 97.81 231 ALA A O 1
ATOM 1775 N N . CYS A 1 232 ? -5.719 -22.188 -4.035 1 98.62 232 CYS A N 1
ATOM 1776 C CA . CYS A 1 232 ? -5.242 -22.453 -2.684 1 98.62 232 CYS A CA 1
ATOM 1777 C C . CYS A 1 232 ? -5.75 -21.391 -1.712 1 98.62 232 CYS A C 1
ATOM 1779 O O . CYS A 1 232 ? -5.16 -20.328 -1.596 1 98.62 232 CYS A O 1
ATOM 1781 N N . SER A 1 233 ? -6.797 -21.719 -1.001 1 98.62 233 SER A N 1
ATOM 1782 C CA . SER A 1 233 ? -7.328 -20.828 0.023 1 98.62 233 SER A CA 1
ATOM 1783 C C . SER A 1 233 ? -6.508 -20.906 1.306 1 98.62 233 SER A C 1
ATOM 1785 O O . SER A 1 233 ? -6.121 -21.984 1.737 1 98.62 233 SER A O 1
ATOM 1787 N N . ILE A 1 234 ? -6.18 -19.766 1.811 1 98.69 234 ILE A N 1
ATOM 1788 C CA . ILE A 1 234 ? -5.395 -19.688 3.037 1 98.69 234 ILE A CA 1
ATOM 1789 C C . ILE A 1 234 ? -6.172 -18.906 4.102 1 98.69 234 ILE A C 1
ATOM 1791 O O . ILE A 1 234 ? -6.68 -17.828 3.834 1 98.69 234 ILE A O 1
ATOM 1795 N N . ILE A 1 235 ? -6.312 -19.406 5.297 1 98.25 235 ILE A N 1
ATOM 1796 C CA . ILE A 1 235 ? -6.895 -18.734 6.453 1 98.25 235 ILE A CA 1
ATOM 1797 C C . ILE A 1 235 ? -5.91 -18.766 7.617 1 98.25 235 ILE A C 1
ATOM 1799 O O . ILE A 1 235 ? -5.398 -19.828 7.98 1 98.25 235 ILE A O 1
ATOM 1803 N N . ALA A 1 236 ? -5.594 -17.578 8.172 1 96.69 236 ALA A N 1
ATOM 1804 C CA . ALA A 1 236 ? -4.676 -17.422 9.297 1 96.69 236 ALA A CA 1
ATOM 1805 C C . ALA A 1 236 ? -3.344 -18.125 9.016 1 96.69 236 ALA A C 1
ATOM 1807 O O . ALA A 1 236 ? -2.803 -18.812 9.875 1 96.69 236 ALA A O 1
ATOM 1808 N N . GLY A 1 237 ? -2.922 -18.094 7.719 1 97.12 237 GLY A N 1
ATOM 1809 C CA . GLY A 1 237 ? -1.609 -18.578 7.332 1 97.12 237 GLY A CA 1
ATOM 1810 C C . GLY A 1 237 ? -1.596 -20.062 7.02 1 97.12 237 GLY A C 1
ATOM 1811 O O . GLY A 1 237 ? -0.551 -20.625 6.68 1 97.12 237 GLY A O 1
ATOM 1812 N N . LYS A 1 238 ? -2.752 -20.688 7.113 1 98.25 238 LYS A N 1
ATOM 1813 C CA . LYS A 1 238 ? -2.83 -22.125 6.844 1 98.25 238 LYS A CA 1
ATOM 1814 C C . LYS A 1 238 ? -3.68 -22.406 5.609 1 98.25 238 LYS A C 1
ATOM 1816 O O . LYS A 1 238 ? -4.793 -21.891 5.48 1 98.25 238 LYS A O 1
ATOM 1821 N N . ALA A 1 239 ? -3.176 -23.25 4.766 1 98.69 239 ALA A N 1
ATOM 1822 C CA . ALA A 1 239 ? -3.861 -23.578 3.518 1 98.69 239 ALA A CA 1
ATOM 1823 C C . ALA A 1 239 ? -5.012 -24.547 3.76 1 98.69 239 ALA A C 1
ATOM 1825 O O . ALA A 1 239 ? -4.887 -25.484 4.551 1 98.69 239 ALA A O 1
ATOM 1826 N N . LEU A 1 240 ? -6.109 -24.328 3.131 1 98.62 240 LEU A N 1
ATOM 1827 C CA . LEU A 1 240 ? -7.207 -25.281 3.025 1 98.62 240 LEU A CA 1
ATOM 1828 C C . LEU A 1 240 ? -6.988 -26.234 1.86 1 98.62 240 LEU A C 1
ATOM 1830 O O . LEU A 1 240 ? -6.027 -26.094 1.102 1 98.62 240 LEU A O 1
ATOM 1834 N N . PRO A 1 241 ? -7.789 -27.25 1.764 1 98.38 241 PRO A N 1
ATOM 1835 C CA . PRO A 1 241 ? -7.652 -28.141 0.611 1 98.38 241 PRO A CA 1
ATOM 1836 C C . PRO A 1 241 ? -7.719 -27.406 -0.722 1 98.38 241 PRO A C 1
ATOM 1838 O O . PRO A 1 241 ? -8.508 -26.469 -0.874 1 98.38 241 PRO A O 1
ATOM 1841 N N . LEU A 1 242 ? -6.898 -27.875 -1.631 1 98.5 242 LEU A N 1
ATOM 1842 C CA . LEU A 1 242 ? -6.852 -27.266 -2.953 1 98.5 242 LEU A CA 1
ATOM 1843 C C . LEU A 1 242 ? -8.148 -27.516 -3.717 1 98.5 242 LEU A C 1
ATOM 1845 O O . LEU A 1 242 ? -8.805 -28.547 -3.518 1 98.5 242 LEU A O 1
ATOM 1849 N N . ILE A 1 243 ? -8.461 -26.578 -4.543 1 97.75 243 ILE A N 1
ATOM 1850 C CA . ILE A 1 243 ? -9.555 -26.781 -5.492 1 97.75 243 ILE A CA 1
ATOM 1851 C C . ILE A 1 243 ? -9 -26.812 -6.914 1 97.75 243 ILE A C 1
ATOM 1853 O O . ILE A 1 243 ? -8.266 -25.906 -7.324 1 97.75 243 ILE A O 1
ATOM 1857 N N . GLU A 1 244 ? -9.336 -27.844 -7.562 1 96.75 244 GLU A N 1
ATOM 1858 C CA . GLU A 1 244 ? -9.008 -27.969 -8.984 1 96.75 244 GLU A CA 1
ATOM 1859 C C . GLU A 1 244 ? -10.07 -27.297 -9.852 1 96.75 244 GLU A C 1
ATOM 1861 O O . GLU A 1 244 ? -11.266 -27.547 -9.688 1 96.75 244 GLU A O 1
ATOM 1866 N N . ILE A 1 245 ? -9.625 -26.438 -10.719 1 93.5 245 ILE A N 1
ATOM 1867 C CA . ILE A 1 245 ? -10.547 -25.719 -11.594 1 93.5 245 ILE A CA 1
ATOM 1868 C C . ILE A 1 245 ? -10.445 -26.266 -13.016 1 93.5 245 ILE A C 1
ATOM 1870 O O . ILE A 1 245 ? -9.391 -26.172 -13.641 1 93.5 245 ILE A O 1
ATOM 1874 N N . ILE A 1 246 ? -11.508 -26.766 -13.508 1 89.38 246 ILE A N 1
ATOM 1875 C CA . ILE A 1 246 ? -11.57 -27.328 -14.844 1 89.38 246 ILE A CA 1
ATOM 1876 C C . ILE A 1 246 ? -12.539 -26.516 -15.711 1 89.38 246 ILE A C 1
ATOM 1878 O O . ILE A 1 246 ? -13.758 -26.625 -15.555 1 89.38 246 ILE A O 1
ATOM 1882 N N . PRO A 1 247 ? -11.938 -25.781 -16.516 1 80.5 247 PRO A N 1
ATOM 1883 C CA . PRO A 1 247 ? -12.836 -24.969 -17.344 1 80.5 247 PRO A CA 1
ATOM 1884 C C . PRO A 1 247 ? -13.68 -25.828 -18.297 1 80.5 247 PRO A C 1
ATOM 1886 O O . PRO A 1 247 ? -13.227 -26.875 -18.75 1 80.5 247 PRO A O 1
ATOM 1889 N N . LYS A 1 248 ? -14.969 -25.531 -18.516 1 74.56 248 LYS A N 1
ATOM 1890 C CA . LYS A 1 248 ? -15.82 -26.25 -19.453 1 74.56 248 LYS A CA 1
ATOM 1891 C C . LYS A 1 248 ? -15.336 -26.062 -20.891 1 74.56 248 LYS A C 1
ATOM 1893 O O . LYS A 1 248 ? -15.266 -27.031 -21.656 1 74.56 248 LYS A O 1
ATOM 1898 N N . ASP A 1 249 ? -15.18 -24.828 -21.25 1 67 249 ASP A N 1
ATOM 1899 C CA . ASP A 1 249 ? -14.82 -24.562 -22.641 1 67 249 ASP A CA 1
ATOM 1900 C C . ASP A 1 249 ? -13.359 -24.141 -22.75 1 67 249 ASP A C 1
ATOM 1902 O O . ASP A 1 249 ? -12.992 -23.391 -23.656 1 67 249 ASP A O 1
ATOM 1906 N N . GLY A 1 250 ? -12.594 -24.641 -21.859 1 58.94 250 GLY A N 1
ATOM 1907 C CA . GLY A 1 250 ? -11.148 -24.5 -22 1 58.94 250 GLY A CA 1
ATOM 1908 C C . GLY A 1 250 ? -10.625 -23.172 -21.484 1 58.94 250 GLY A C 1
ATOM 1909 O O . GLY A 1 250 ? -9.414 -22.984 -21.359 1 58.94 250 GLY A O 1
ATOM 1910 N N . ILE A 1 251 ? -11.539 -22.125 -21.484 1 55.38 251 ILE A N 1
ATOM 1911 C CA . ILE A 1 251 ? -10.992 -20.844 -21.047 1 55.38 251 ILE A CA 1
ATOM 1912 C C . ILE A 1 251 ? -11.609 -20.422 -19.719 1 55.38 251 ILE A C 1
ATOM 1914 O O . ILE A 1 251 ? -12.828 -20.5 -19.547 1 55.38 251 ILE A O 1
ATOM 1918 N N . PHE A 1 252 ? -10.875 -20.203 -18.688 1 57.25 252 PHE A N 1
ATOM 1919 C CA . PHE A 1 252 ? -11.344 -19.719 -17.406 1 57.25 252 PHE A CA 1
ATOM 1920 C C . PHE A 1 252 ? -11.414 -18.188 -17.391 1 57.25 252 PHE A C 1
ATOM 1922 O O . PHE A 1 252 ? -10.453 -17.516 -17 1 57.25 252 PHE A O 1
ATOM 1929 N N . ASN A 1 253 ? -12.469 -17.562 -18.047 1 60.81 253 ASN A N 1
ATOM 1930 C CA . ASN A 1 253 ? -12.688 -16.125 -18.109 1 60.81 253 ASN A CA 1
ATOM 1931 C C . ASN A 1 253 ? -13.758 -15.672 -17.125 1 60.81 253 ASN A C 1
ATOM 1933 O O . ASN A 1 253 ? -14.242 -16.469 -16.312 1 60.81 253 ASN A O 1
ATOM 1937 N N . TYR A 1 254 ? -14.062 -14.406 -17.078 1 58.69 254 TYR A N 1
ATOM 1938 C CA . TYR A 1 254 ? -15 -13.781 -16.141 1 58.69 254 TYR A CA 1
ATOM 1939 C C . TYR A 1 254 ? -16.344 -14.484 -16.172 1 58.69 254 TYR A C 1
ATOM 1941 O O . TYR A 1 254 ? -16.922 -14.797 -15.117 1 58.69 254 TYR A O 1
ATOM 1949 N N . GLU A 1 255 ? -16.75 -14.766 -17.281 1 59.62 255 GLU A N 1
ATOM 1950 C CA . GLU A 1 255 ? -18.062 -15.391 -17.422 1 59.62 255 GLU A CA 1
ATOM 1951 C C . GLU A 1 255 ? -18.078 -16.781 -16.812 1 59.62 255 GLU A C 1
ATOM 1953 O O . GLU A 1 255 ? -19.031 -17.141 -16.109 1 59.62 255 GLU A O 1
ATOM 1958 N N . ASN A 1 256 ? -17.016 -17.484 -17.078 1 61.69 256 ASN A N 1
ATOM 1959 C CA . ASN A 1 256 ? -16.969 -18.859 -16.594 1 61.69 256 ASN A CA 1
ATOM 1960 C C . ASN A 1 256 ? -16.688 -18.922 -15.094 1 61.69 256 ASN A C 1
ATOM 1962 O O . ASN A 1 256 ? -17.031 -19.906 -14.438 1 61.69 256 ASN A O 1
ATOM 1966 N N . LYS A 1 257 ? -16.172 -17.906 -14.625 1 60.75 257 LYS A N 1
ATOM 1967 C CA . LYS A 1 257 ? -15.805 -17.859 -13.211 1 60.75 257 LYS A CA 1
ATOM 1968 C C . LYS A 1 257 ? -17.047 -17.703 -12.328 1 60.75 257 LYS A C 1
ATOM 1970 O O . LYS A 1 257 ? -17.109 -18.297 -11.25 1 60.75 257 LYS A O 1
ATOM 1975 N N . TYR A 1 258 ? -18.062 -17.016 -12.883 1 62.09 258 TYR A N 1
ATOM 1976 C CA . TYR A 1 258 ? -19.109 -16.625 -11.953 1 62.09 258 TYR A CA 1
ATOM 1977 C C . TYR A 1 258 ? -20.469 -17.156 -12.398 1 62.09 258 TYR A C 1
ATOM 1979 O O . TYR A 1 258 ? -21.469 -17 -11.695 1 62.09 258 TYR A O 1
ATOM 1987 N N . GLN A 1 259 ? -20.406 -17.781 -13.531 1 59.56 259 GLN A N 1
ATOM 1988 C CA . GLN A 1 259 ? -21.656 -18.391 -13.961 1 59.56 259 GLN A CA 1
ATOM 1989 C C . GLN A 1 259 ? -21.766 -19.828 -13.445 1 59.56 259 GLN A C 1
ATOM 1991 O O . GLN A 1 259 ? -20.781 -20.578 -13.453 1 59.56 259 GLN A O 1
ATOM 1996 N N . ASP A 1 260 ? -22.922 -20.078 -12.883 1 58.12 260 ASP A N 1
ATOM 1997 C CA . ASP A 1 260 ? -23.188 -21.453 -12.508 1 58.12 260 ASP A CA 1
ATOM 1998 C C . ASP A 1 260 ? -22.859 -22.422 -13.648 1 58.12 260 ASP A C 1
ATOM 2000 O O . ASP A 1 260 ? -23.297 -22.219 -14.789 1 58.12 260 ASP A O 1
ATOM 2004 N N . GLY A 1 261 ? -21.984 -23.344 -13.344 1 61.59 261 GLY A N 1
ATOM 2005 C CA . GLY A 1 261 ? -21.672 -24.359 -14.328 1 61.59 261 GLY A CA 1
ATOM 2006 C C . GLY A 1 261 ? -20.531 -23.953 -15.258 1 61.59 261 GLY A C 1
ATOM 2007 O O . GLY A 1 261 ? -20.219 -24.688 -16.203 1 61.59 261 GLY A O 1
ATOM 2008 N N . GLY A 1 262 ? -20.047 -22.766 -15.008 1 64.88 262 GLY A N 1
ATOM 2009 C CA . GLY A 1 262 ? -19 -22.312 -15.914 1 64.88 262 GLY A CA 1
ATOM 2010 C C . GLY A 1 262 ? -17.703 -23.078 -15.75 1 64.88 262 GLY A C 1
ATOM 2011 O O . GLY A 1 262 ? -16.891 -23.156 -16.688 1 64.88 262 GLY A O 1
ATOM 2012 N N . ALA A 1 263 ? -17.469 -23.609 -14.672 1 76 263 ALA A N 1
ATOM 2013 C CA . ALA A 1 263 ? -16.281 -24.422 -14.414 1 76 263 ALA A CA 1
ATOM 2014 C C . ALA A 1 263 ? -16.578 -25.531 -13.414 1 76 263 ALA A C 1
ATOM 2016 O O . ALA A 1 263 ? -17.422 -25.375 -12.531 1 76 263 ALA A O 1
ATOM 2017 N N . GLN A 1 264 ? -16.062 -26.656 -13.781 1 85.25 264 GLN A N 1
ATOM 2018 C CA . GLN A 1 264 ? -16.078 -27.703 -12.766 1 85.25 264 GLN A CA 1
ATOM 2019 C C . GLN A 1 264 ? -15.008 -27.469 -11.711 1 85.25 264 GLN A C 1
ATOM 2021 O O . GLN A 1 264 ? -13.859 -27.141 -12.039 1 85.25 264 GLN A O 1
ATOM 2026 N N . GLU A 1 265 ? -15.406 -27.5 -10.461 1 90.19 265 GLU A N 1
ATOM 2027 C CA . GLU A 1 265 ? -14.508 -27.297 -9.336 1 90.19 265 GLU A CA 1
ATOM 2028 C C . GLU A 1 265 ? -14.477 -28.531 -8.422 1 90.19 265 GLU A C 1
ATOM 2030 O O . GLU A 1 265 ? -15.5 -28.922 -7.859 1 90.19 265 GLU A O 1
ATOM 2035 N N . LEU A 1 266 ? -13.289 -29.141 -8.352 1 93.19 266 LEU A N 1
ATOM 2036 C CA . LEU A 1 266 ? -13.133 -30.375 -7.59 1 93.19 266 LEU A CA 1
ATOM 2037 C C . LEU A 1 266 ? -12.305 -30.141 -6.332 1 93.19 266 LEU A C 1
ATOM 2039 O O . LEU A 1 266 ? -11.203 -29.594 -6.41 1 93.19 266 LEU A O 1
ATOM 2043 N N . CYS A 1 267 ? -12.797 -30.516 -5.262 1 94.25 267 CYS A N 1
ATOM 2044 C CA . CYS A 1 267 ? -12.117 -30.406 -3.979 1 94.25 267 CYS A CA 1
ATOM 2045 C C . CYS A 1 267 ? -12.258 -31.688 -3.168 1 94.25 267 CYS A C 1
ATOM 2047 O O . CYS A 1 267 ? -13.359 -32.031 -2.732 1 94.25 267 CYS A O 1
ATOM 2049 N N . PRO A 1 268 ? -11.273 -32.562 -2.955 1 93.12 268 PRO A N 1
ATOM 2050 C CA . PRO A 1 268 ? -9.883 -32.281 -3.34 1 93.12 268 PRO A CA 1
ATOM 2051 C C . PRO A 1 268 ? -9.617 -32.562 -4.82 1 93.12 268 PRO A C 1
ATOM 2053 O O . PRO A 1 268 ? -10.438 -33.188 -5.496 1 93.12 268 PRO A O 1
ATOM 2056 N N . PRO A 1 269 ? -8.461 -32 -5.215 1 95.88 269 PRO A N 1
ATOM 2057 C CA . PRO A 1 269 ? -8.094 -32.25 -6.609 1 95.88 269 PRO A CA 1
ATOM 2058 C C . PRO A 1 269 ? -7.93 -33.75 -6.91 1 95.88 269 PRO A C 1
ATOM 2060 O O . PRO A 1 269 ? -7.457 -34.5 -6.059 1 95.88 269 PRO A O 1
ATOM 2063 N N . VAL A 1 270 ? -8.242 -34.125 -8.148 1 93.5 270 VAL A N 1
ATOM 2064 C CA . VAL A 1 270 ? -8.125 -35.531 -8.516 1 93.5 270 VAL A CA 1
ATOM 2065 C C . VAL A 1 270 ? -6.934 -35.75 -9.445 1 93.5 270 VAL A C 1
ATOM 2067 O O . VAL A 1 270 ? -6.461 -36.844 -9.641 1 93.5 270 VAL A O 1
ATOM 2070 N N . SER A 1 271 ? -6.434 -34.688 -9.938 1 93.94 271 SER A N 1
ATOM 2071 C CA . SER A 1 271 ? -5.383 -34.781 -10.945 1 93.94 271 SER A CA 1
ATOM 2072 C C . SER A 1 271 ? -4 -34.719 -10.305 1 93.94 271 SER A C 1
ATOM 2074 O O . SER A 1 271 ? -2.988 -34.906 -10.992 1 93.94 271 SER A O 1
ATOM 2076 N N . LEU A 1 272 ? -3.947 -34.469 -9 1 96.56 272 LEU A N 1
ATOM 2077 C CA . LEU A 1 272 ? -2.674 -34.344 -8.297 1 96.56 272 LEU A CA 1
ATOM 2078 C C . LEU A 1 272 ? -2.561 -35.375 -7.188 1 96.56 272 LEU A C 1
ATOM 2080 O O . LEU A 1 272 ? -3.543 -35.656 -6.5 1 96.56 272 LEU A O 1
ATOM 2084 N N . ASP A 1 273 ? -1.345 -35.875 -6.996 1 96.25 273 ASP A N 1
ATOM 2085 C CA . ASP A 1 273 ? -1.116 -36.719 -5.832 1 96.25 273 ASP A CA 1
ATOM 2086 C C . ASP A 1 273 ? -1.006 -35.906 -4.555 1 96.25 273 ASP A C 1
ATOM 2088 O O . ASP A 1 273 ? -0.911 -34.688 -4.613 1 96.25 273 ASP A O 1
ATOM 2092 N N . ASP A 1 274 ? -1.023 -36.531 -3.449 1 97.06 274 ASP A N 1
ATOM 2093 C CA . ASP A 1 274 ? -1.037 -35.875 -2.146 1 97.06 274 ASP A CA 1
ATOM 2094 C C . ASP A 1 274 ? 0.24 -35.062 -1.927 1 97.06 274 ASP A C 1
ATOM 2096 O O . ASP A 1 274 ? 0.203 -34 -1.337 1 97.06 274 ASP A O 1
ATOM 2100 N N . LYS A 1 275 ? 1.282 -35.625 -2.428 1 97.38 275 LYS A N 1
ATOM 2101 C CA . LYS A 1 275 ? 2.572 -34.969 -2.24 1 97.38 275 LYS A CA 1
ATOM 2102 C C . LYS A 1 275 ? 2.619 -33.625 -2.971 1 97.38 275 LYS A C 1
ATOM 2104 O O . LYS A 1 275 ? 3.059 -32.625 -2.406 1 97.38 275 LYS A O 1
ATOM 2109 N N . THR A 1 276 ? 2.158 -33.656 -4.191 1 97.56 276 THR A N 1
ATOM 2110 C CA . THR A 1 276 ? 2.143 -32.438 -4.992 1 97.56 276 THR A CA 1
ATOM 2111 C C . THR A 1 276 ? 1.175 -31.406 -4.398 1 97.56 276 THR A C 1
ATOM 2113 O O . THR A 1 276 ? 1.473 -30.203 -4.355 1 97.56 276 THR A O 1
ATOM 2116 N N . GLN A 1 277 ? 0.043 -31.891 -3.945 1 98.19 277 GLN A N 1
ATOM 2117 C CA . GLN A 1 277 ? -0.918 -31 -3.309 1 98.19 277 GLN A CA 1
ATOM 2118 C C . GLN A 1 277 ? -0.303 -30.312 -2.098 1 98.19 277 GLN A C 1
ATOM 2120 O O . GLN A 1 277 ? -0.444 -29.094 -1.935 1 98.19 277 GLN A O 1
ATOM 2125 N N . ALA A 1 278 ? 0.397 -31.078 -1.321 1 98.31 278 ALA A N 1
ATOM 2126 C CA . ALA A 1 278 ? 1.028 -30.531 -0.123 1 98.31 278 ALA A CA 1
ATOM 2127 C C . ALA A 1 278 ? 2.08 -29.484 -0.483 1 98.31 278 ALA A C 1
ATOM 2129 O O . ALA A 1 278 ? 2.223 -28.484 0.208 1 98.31 278 ALA A O 1
ATOM 2130 N N . LYS A 1 279 ? 2.816 -29.734 -1.53 1 98.38 279 LYS A N 1
ATOM 2131 C CA . LYS A 1 279 ? 3.83 -28.797 -1.982 1 98.38 279 LYS A CA 1
ATOM 2132 C C . LYS A 1 279 ? 3.195 -27.469 -2.41 1 98.38 279 LYS A C 1
ATOM 2134 O O . LYS A 1 279 ? 3.707 -26.391 -2.086 1 98.38 279 LYS A O 1
ATOM 2139 N N . ILE A 1 280 ? 2.084 -27.562 -3.092 1 98.69 280 ILE A N 1
ATOM 2140 C CA . ILE A 1 280 ? 1.385 -26.359 -3.559 1 98.69 280 ILE A CA 1
ATOM 2141 C C . ILE A 1 280 ? 0.812 -25.609 -2.365 1 98.69 280 ILE A C 1
ATOM 2143 O O . ILE A 1 280 ? 0.899 -24.375 -2.307 1 98.69 280 ILE A O 1
ATOM 2147 N N . GLN A 1 281 ? 0.26 -26.328 -1.431 1 98.81 281 GLN A N 1
ATOM 2148 C CA . GLN A 1 281 ? -0.278 -25.703 -0.226 1 98.81 281 GLN A CA 1
ATOM 2149 C C . GLN A 1 281 ? 0.813 -24.969 0.548 1 98.81 281 GLN A C 1
ATOM 2151 O O . GLN A 1 281 ? 0.614 -23.844 0.99 1 98.81 281 GLN A O 1
ATOM 2156 N N . ARG A 1 282 ? 1.971 -25.562 0.639 1 98.56 282 ARG A N 1
ATOM 2157 C CA . ARG A 1 282 ? 3.09 -24.922 1.325 1 98.56 282 ARG A CA 1
ATOM 2158 C C . ARG A 1 282 ? 3.543 -23.672 0.582 1 98.56 282 ARG A C 1
ATOM 2160 O O . ARG A 1 282 ? 3.887 -22.656 1.204 1 98.56 282 ARG A O 1
ATOM 2167 N N . ALA A 1 283 ? 3.545 -23.75 -0.728 1 98.62 283 ALA A N 1
ATOM 2168 C CA . ALA A 1 283 ? 3.898 -22.594 -1.541 1 98.62 283 ALA A CA 1
ATOM 2169 C C . ALA A 1 283 ? 2.887 -21.469 -1.358 1 98.62 283 ALA A C 1
ATOM 2171 O O . ALA A 1 283 ? 3.256 -20.297 -1.322 1 98.62 283 ALA A O 1
ATOM 2172 N N . GLY A 1 284 ? 1.612 -21.859 -1.274 1 98.75 284 GLY A N 1
ATOM 2173 C CA . GLY A 1 284 ? 0.575 -20.875 -1.02 1 98.75 284 GLY A CA 1
ATOM 2174 C C . GLY A 1 284 ? 0.732 -20.172 0.318 1 98.75 284 GLY A C 1
ATOM 2175 O O . GLY A 1 284 ? 0.595 -18.953 0.404 1 98.75 284 GLY A O 1
ATOM 2176 N N . GLU A 1 285 ? 1.04 -20.969 1.327 1 98.56 285 GLU A N 1
ATOM 2177 C CA . GLU A 1 285 ? 1.284 -20.406 2.654 1 98.56 285 GLU A CA 1
ATOM 2178 C C . GLU A 1 285 ? 2.482 -19.469 2.643 1 98.56 285 GLU A C 1
ATOM 2180 O O . GLU A 1 285 ? 2.453 -18.406 3.275 1 98.56 285 GLU A O 1
ATOM 2185 N N . LYS A 1 286 ? 3.516 -19.859 1.933 1 97.62 286 LYS A N 1
ATOM 2186 C CA . LYS A 1 286 ? 4.699 -19.016 1.812 1 97.62 286 LYS A CA 1
ATOM 2187 C C . LYS A 1 286 ? 4.375 -17.719 1.088 1 97.62 286 LYS A C 1
ATOM 2189 O O . LYS A 1 286 ? 4.789 -16.641 1.519 1 97.62 286 LYS A O 1
ATOM 2194 N N . ALA A 1 287 ? 3.623 -17.828 -0.015 1 98.5 287 ALA A N 1
ATOM 2195 C CA . ALA A 1 287 ? 3.201 -16.641 -0.758 1 98.5 287 ALA A CA 1
ATOM 2196 C C . ALA A 1 287 ? 2.426 -15.688 0.137 1 98.5 287 ALA A C 1
ATOM 2198 O O . ALA A 1 287 ? 2.66 -14.477 0.107 1 98.5 287 ALA A O 1
ATOM 2199 N N . PHE A 1 288 ? 1.543 -16.266 0.935 1 98.38 288 PHE A N 1
ATOM 2200 C CA . PHE A 1 288 ? 0.737 -15.516 1.891 1 98.38 288 PHE A CA 1
ATOM 2201 C C . PHE A 1 288 ? 1.625 -14.75 2.863 1 98.38 288 PHE A C 1
ATOM 2203 O O . PHE A 1 288 ? 1.423 -13.555 3.088 1 98.38 288 PHE A O 1
ATOM 2210 N N . ARG A 1 289 ? 2.654 -15.352 3.322 1 96.06 289 ARG A N 1
ATOM 2211 C CA . ARG A 1 289 ? 3.547 -14.773 4.32 1 96.06 289 ARG A CA 1
ATOM 2212 C C . ARG A 1 289 ? 4.43 -13.695 3.701 1 96.06 289 ARG A C 1
ATOM 2214 O O . ARG A 1 289 ? 4.547 -12.594 4.246 1 96.06 289 ARG A O 1
ATOM 2221 N N . VAL A 1 290 ? 5.008 -13.938 2.557 1 95.12 290 VAL A N 1
ATOM 2222 C CA . VAL A 1 290 ? 6.02 -13.039 2.01 1 95.12 290 VAL A CA 1
ATOM 2223 C C . VAL A 1 290 ? 5.348 -11.797 1.44 1 95.12 290 VAL A C 1
ATOM 2225 O O . VAL A 1 290 ? 5.996 -10.758 1.271 1 95.12 290 VAL A O 1
ATOM 2228 N N . LEU A 1 291 ? 4.047 -11.891 1.156 1 97.31 291 LEU A N 1
ATOM 2229 C CA . LEU A 1 291 ? 3.299 -10.719 0.711 1 97.31 291 LEU A CA 1
ATOM 2230 C C . LEU A 1 291 ? 2.695 -9.977 1.899 1 97.31 291 LEU A C 1
ATOM 2232 O O . LEU A 1 291 ? 1.943 -9.016 1.719 1 97.31 291 LEU A O 1
ATOM 2236 N N . HIS A 1 292 ? 2.963 -10.445 3.082 1 95.5 292 HIS A N 1
ATOM 2237 C CA . HIS A 1 292 ? 2.523 -9.805 4.316 1 95.5 292 HIS A CA 1
ATOM 2238 C C . HIS A 1 292 ? 1.003 -9.812 4.434 1 95.5 292 HIS A C 1
ATOM 2240 O O . HIS A 1 292 ? 0.406 -8.852 4.918 1 95.5 292 HIS A O 1
ATOM 2246 N N . MET A 1 293 ? 0.413 -10.859 3.875 1 97.38 293 MET A N 1
ATOM 2247 C CA . MET A 1 293 ? -1.031 -11.023 4.02 1 97.38 293 MET A CA 1
ATOM 2248 C C . MET A 1 293 ? -1.392 -11.469 5.43 1 97.38 293 MET A C 1
ATOM 2250 O O . MET A 1 293 ? -0.564 -12.062 6.129 1 97.38 293 MET A O 1
ATOM 2254 N N . ASP A 1 294 ? -2.588 -11.125 5.848 1 97.31 294 ASP A N 1
ATOM 2255 C CA . ASP A 1 294 ? -3.104 -11.68 7.094 1 97.31 294 ASP A CA 1
ATOM 2256 C C . ASP A 1 294 ? -4.59 -12.016 6.973 1 97.31 294 ASP A C 1
ATOM 2258 O O . ASP A 1 294 ? -5.219 -11.711 5.961 1 97.31 294 ASP A O 1
ATOM 2262 N N . VAL A 1 295 ? -5.125 -12.844 7.895 1 98.31 295 VAL A N 1
ATOM 2263 C CA . VAL A 1 295 ? -6.5 -13.297 8.078 1 98.31 295 VAL A CA 1
ATOM 2264 C C . VAL A 1 295 ? -6.859 -14.32 7.008 1 98.31 295 VAL A C 1
ATOM 2266 O O . VAL A 1 295 ? -6.938 -15.516 7.289 1 98.31 295 VAL A O 1
ATOM 2269 N N . TYR A 1 296 ? -7.059 -13.859 5.727 1 98.44 296 TYR A N 1
ATOM 2270 C CA . TYR A 1 296 ? -7.328 -14.859 4.699 1 98.44 296 TYR A CA 1
ATOM 2271 C C . TYR A 1 296 ? -7.02 -14.312 3.311 1 98.44 296 TYR A C 1
ATOM 2273 O O . TYR A 1 296 ? -6.965 -13.094 3.115 1 98.44 296 TYR A O 1
ATOM 2281 N N . ALA A 1 297 ? -6.758 -15.141 2.383 1 98.31 297 ALA A N 1
ATOM 2282 C CA . ALA A 1 297 ? -6.5 -14.859 0.973 1 98.31 297 ALA A CA 1
ATOM 2283 C C . ALA A 1 297 ? -6.574 -16.141 0.14 1 98.31 297 ALA A C 1
ATOM 2285 O O . ALA A 1 297 ? -6.84 -17.219 0.671 1 98.31 297 ALA A O 1
ATOM 2286 N N . ARG A 1 298 ? -6.496 -15.961 -1.15 1 98.12 298 ARG A N 1
ATOM 2287 C CA . ARG A 1 298 ? -6.465 -17.109 -2.051 1 98.12 298 ARG A CA 1
ATOM 2288 C C . ARG A 1 298 ? -5.328 -16.984 -3.061 1 98.12 298 ARG A C 1
ATOM 2290 O O . ARG A 1 298 ? -5.234 -15.984 -3.771 1 98.12 298 ARG A O 1
ATOM 2297 N N . ALA A 1 299 ? -4.5 -17.953 -3.102 1 98.31 299 ALA A N 1
ATOM 2298 C CA . ALA A 1 299 ? -3.449 -18.031 -4.113 1 98.31 299 ALA A CA 1
ATOM 2299 C C . ALA A 1 299 ? -3.885 -18.875 -5.301 1 98.31 299 ALA A C 1
ATOM 2301 O O . ALA A 1 299 ? -4.418 -19.984 -5.121 1 98.31 299 ALA A O 1
ATOM 2302 N N . ASP A 1 300 ? -3.676 -18.391 -6.469 1 96.81 300 ASP A N 1
ATOM 2303 C CA . ASP A 1 300 ? -3.986 -19.125 -7.684 1 96.81 300 ASP A CA 1
ATOM 2304 C C . ASP A 1 300 ? -2.725 -19.734 -8.297 1 96.81 300 ASP A C 1
ATOM 2306 O O . ASP A 1 300 ? -1.724 -19.047 -8.484 1 96.81 300 ASP A O 1
ATOM 2310 N N . PHE A 1 301 ? -2.869 -21.016 -8.57 1 98.12 301 PHE A N 1
ATOM 2311 C CA . PHE A 1 301 ? -1.736 -21.75 -9.117 1 98.12 301 PHE A CA 1
ATOM 2312 C C . PHE A 1 301 ? -2.098 -22.375 -10.461 1 98.12 301 PHE A C 1
ATOM 2314 O O . PHE A 1 301 ? -3.275 -22.594 -10.758 1 98.12 301 PHE A O 1
ATOM 2321 N N . ILE A 1 302 ? -1.067 -22.625 -11.195 1 97.25 302 ILE A N 1
ATOM 2322 C CA . ILE A 1 302 ? -1.195 -23.438 -12.406 1 97.25 302 ILE A CA 1
ATOM 2323 C C . ILE A 1 302 ? -0.141 -24.531 -12.398 1 97.25 302 ILE A C 1
ATOM 2325 O O . ILE A 1 302 ? 0.999 -24.312 -11.984 1 97.25 302 ILE A O 1
ATOM 2329 N N . VAL A 1 303 ? -0.516 -25.719 -12.727 1 97.5 303 VAL A N 1
ATOM 2330 C CA . VAL A 1 303 ? 0.416 -26.828 -12.922 1 97.5 303 VAL A CA 1
ATOM 2331 C C . VAL A 1 303 ? 0.639 -27.062 -14.414 1 97.5 303 VAL A C 1
ATOM 2333 O O . VAL A 1 303 ? -0.312 -27.312 -15.156 1 97.5 303 VAL A O 1
ATOM 2336 N N . ASP A 1 304 ? 1.891 -26.938 -14.789 1 96.69 304 ASP A N 1
ATOM 2337 C CA . ASP A 1 304 ? 2.273 -27.109 -16.188 1 96.69 304 ASP A CA 1
ATOM 2338 C C . ASP A 1 304 ? 2.111 -28.562 -16.625 1 96.69 304 ASP A C 1
ATOM 2340 O O . ASP A 1 304 ? 2.691 -29.469 -16.016 1 96.69 304 ASP A O 1
ATOM 2344 N N . GLU A 1 305 ? 1.372 -28.766 -17.625 1 93.5 305 GLU A N 1
ATOM 2345 C CA . GLU A 1 305 ? 1.104 -30.125 -18.078 1 93.5 305 GLU A CA 1
ATOM 2346 C C . GLU A 1 305 ? 2.342 -30.75 -18.719 1 93.5 305 GLU A C 1
ATOM 2348 O O . GLU A 1 305 ? 2.443 -31.969 -18.812 1 93.5 305 GLU A O 1
ATOM 2353 N N . THR A 1 306 ? 3.275 -29.922 -19.156 1 93.44 306 THR A N 1
ATOM 2354 C CA . THR A 1 306 ? 4.438 -30.422 -19.891 1 93.44 306 THR A CA 1
ATOM 2355 C C . THR A 1 306 ? 5.457 -31.031 -18.922 1 93.44 306 THR A C 1
ATOM 2357 O O . THR A 1 306 ? 6.055 -32.062 -19.219 1 93.44 306 THR A O 1
ATOM 2360 N N . ASP A 1 307 ? 5.652 -30.453 -17.734 1 92.69 307 ASP A N 1
ATOM 2361 C CA . ASP A 1 307 ? 6.73 -30.938 -16.875 1 92.69 307 ASP A CA 1
ATOM 2362 C C . ASP A 1 307 ? 6.254 -31.125 -15.445 1 92.69 307 ASP A C 1
ATOM 2364 O O . ASP A 1 307 ? 7.016 -31.547 -14.578 1 92.69 307 ASP A O 1
ATOM 2368 N N . GLY A 1 308 ? 5.094 -30.734 -15.164 1 94.31 308 GLY A N 1
ATOM 2369 C CA . GLY A 1 308 ? 4.508 -30.969 -13.852 1 94.31 308 GLY A CA 1
ATOM 2370 C C . GLY A 1 308 ? 4.883 -29.906 -12.828 1 94.31 308 GLY A C 1
ATOM 2371 O O . GLY A 1 308 ? 4.434 -29.969 -11.688 1 94.31 308 GLY A O 1
ATOM 2372 N N . LYS A 1 309 ? 5.633 -28.938 -13.242 1 96.75 309 LYS A N 1
ATOM 2373 C CA . LYS A 1 309 ? 5.98 -27.859 -12.328 1 96.75 309 LYS A CA 1
ATOM 2374 C C . LYS A 1 309 ? 4.785 -26.953 -12.078 1 96.75 309 LYS A C 1
ATOM 2376 O O . LYS A 1 309 ? 3.924 -26.797 -12.945 1 96.75 309 LYS A O 1
ATOM 2381 N N . PHE A 1 310 ? 4.699 -26.438 -10.875 1 98.19 310 PHE A N 1
ATOM 2382 C CA . PHE A 1 310 ? 3.594 -25.531 -10.578 1 98.19 310 PHE A CA 1
ATOM 2383 C C . PHE A 1 310 ? 4.102 -24.125 -10.336 1 98.19 310 PHE A C 1
ATOM 2385 O O . PHE A 1 310 ? 5.262 -23.922 -9.953 1 98.19 310 PHE A O 1
ATOM 2392 N N . TYR A 1 311 ? 3.188 -23.125 -10.594 1 98.38 311 TYR A N 1
ATOM 2393 C CA . TYR A 1 311 ? 3.518 -21.703 -10.477 1 98.38 311 TYR A CA 1
ATOM 2394 C C . TYR A 1 311 ? 2.389 -20.938 -9.805 1 98.38 311 TYR A C 1
ATOM 2396 O O . TYR A 1 311 ? 1.212 -21.156 -10.109 1 98.38 311 TYR A O 1
ATOM 2404 N N . CYS A 1 312 ? 2.762 -20.125 -8.82 1 98.19 312 CYS A N 1
ATOM 2405 C CA . CYS A 1 312 ? 1.812 -19.172 -8.258 1 98.19 312 CYS A CA 1
ATOM 2406 C C . CYS A 1 312 ? 1.584 -18 -9.211 1 98.19 312 CYS A C 1
ATOM 2408 O O . CYS A 1 312 ? 2.525 -17.281 -9.555 1 98.19 312 CYS A O 1
ATOM 2410 N N . LEU A 1 313 ? 0.377 -17.797 -9.609 1 95.44 313 LEU A N 1
ATOM 2411 C CA . LEU A 1 313 ? 0.055 -16.766 -10.586 1 95.44 313 LEU A CA 1
ATOM 2412 C C . LEU A 1 313 ? -0.257 -15.438 -9.898 1 95.44 313 LEU A C 1
ATOM 2414 O O . LEU A 1 313 ? 0.143 -14.375 -10.375 1 95.44 313 LEU A O 1
ATOM 2418 N N . GLU A 1 314 ? -0.958 -15.477 -8.828 1 94.94 314 GLU A N 1
ATOM 2419 C CA . GLU A 1 314 ? -1.377 -14.281 -8.102 1 94.94 314 GLU A CA 1
ATOM 2420 C C . GLU A 1 314 ? -1.908 -14.641 -6.711 1 94.94 314 GLU A C 1
ATOM 2422 O O . GLU A 1 314 ? -2.139 -15.812 -6.41 1 94.94 314 GLU A O 1
ATOM 2427 N N . MET A 1 315 ? -1.949 -13.742 -5.875 1 96.62 315 MET A N 1
ATOM 2428 C CA . MET A 1 315 ? -2.613 -13.781 -4.574 1 96.62 315 MET A CA 1
ATOM 2429 C C . MET A 1 315 ? -3.783 -12.797 -4.535 1 96.62 315 MET A C 1
ATOM 2431 O O . MET A 1 315 ? -3.623 -11.617 -4.852 1 96.62 315 MET A O 1
ATOM 2435 N N . ASN A 1 316 ? -4.953 -13.297 -4.219 1 94.81 316 ASN A N 1
ATOM 2436 C CA . ASN A 1 316 ? -6.16 -12.477 -4.188 1 94.81 316 ASN A CA 1
ATOM 2437 C C . ASN A 1 316 ? -6.594 -12.172 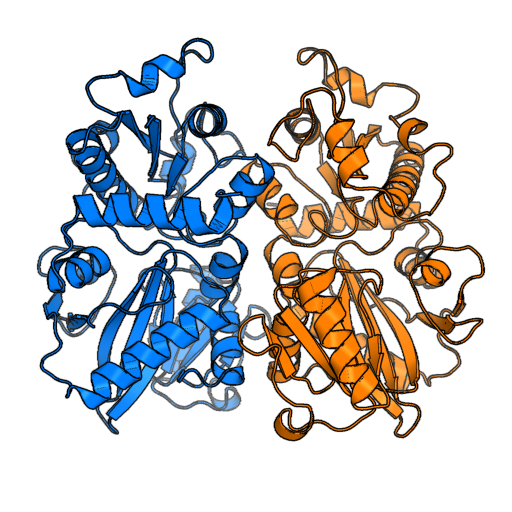-2.758 1 94.81 316 ASN A C 1
ATOM 2439 O O . ASN A 1 316 ? -6.902 -13.086 -1.992 1 94.81 316 ASN A O 1
ATOM 2443 N N . GLY A 1 317 ? -6.562 -10.844 -2.498 1 94.88 317 GLY A N 1
ATOM 2444 C CA . GLY A 1 317 ? -7.207 -10.391 -1.275 1 94.88 317 GLY A CA 1
ATOM 2445 C C . GLY A 1 317 ? -8.703 -10.195 -1.426 1 94.88 317 GLY A C 1
ATOM 2446 O O . GLY A 1 317 ? -9.172 -9.664 -2.438 1 94.88 317 GLY A O 1
ATOM 2447 N N . LEU A 1 318 ? -9.477 -10.695 -0.479 1 94.62 318 LEU A N 1
ATOM 2448 C CA . LEU A 1 318 ? -10.93 -10.633 -0.461 1 94.62 318 LEU A CA 1
ATOM 2449 C C . LEU A 1 318 ? -11.523 -11.375 -1.655 1 94.62 318 LEU A C 1
ATOM 2451 O O . LEU A 1 318 ? -12.344 -10.82 -2.393 1 94.62 318 LEU A O 1
ATOM 2455 N N . PRO A 1 319 ? -11.07 -12.602 -1.854 1 92.75 319 PRO A N 1
ATOM 2456 C CA . PRO A 1 319 ? -11.641 -13.391 -2.947 1 92.75 319 PRO A CA 1
ATOM 2457 C C . PRO A 1 319 ? -13.148 -13.586 -2.805 1 92.75 319 PRO A C 1
ATOM 2459 O O . PRO A 1 319 ? -13.711 -13.305 -1.747 1 92.75 319 PRO A O 1
ATOM 2462 N N . GLY A 1 320 ? -13.75 -14.039 -3.908 1 88.56 320 GLY A N 1
ATOM 2463 C CA . GLY A 1 320 ? -15.188 -14.281 -3.879 1 88.56 320 GLY A CA 1
ATOM 2464 C C . GLY A 1 320 ? -15.633 -15.055 -2.654 1 88.56 320 GLY A C 1
ATOM 2465 O O . GLY A 1 320 ? -14.961 -15.992 -2.221 1 88.56 320 GLY A O 1
ATOM 2466 N N . MET A 1 321 ? -16.797 -14.648 -2.107 1 92.12 321 MET A N 1
ATOM 2467 C CA . MET A 1 321 ? -17.297 -15.211 -0.854 1 92.12 321 MET A CA 1
ATOM 2468 C C . MET A 1 321 ? -18.781 -15.531 -0.949 1 92.12 321 MET A C 1
ATOM 2470 O O . MET A 1 321 ? -19.516 -15.391 0.03 1 92.12 321 MET A O 1
ATOM 2474 N N . THR A 1 322 ? -19.156 -15.805 -2.18 1 86.75 322 THR A N 1
ATOM 2475 C CA . THR A 1 322 ? -20.469 -16.438 -2.268 1 86.75 322 THR A CA 1
ATOM 2476 C C . THR A 1 322 ? -20.422 -17.875 -1.74 1 86.75 322 THR A C 1
ATOM 2478 O O . THR A 1 322 ? -19.344 -18.469 -1.646 1 86.75 322 THR A O 1
ATOM 2481 N N . PRO A 1 323 ? -21.562 -18.375 -1.421 1 81.88 323 PRO A N 1
ATOM 2482 C CA . PRO A 1 323 ? -21.531 -19.766 -0.956 1 81.88 323 PRO A CA 1
ATOM 2483 C C . PRO A 1 323 ? -20.938 -20.719 -1.984 1 81.88 323 PRO A C 1
ATOM 2485 O O . PRO A 1 323 ? -20.406 -21.766 -1.618 1 81.88 323 PRO A O 1
ATOM 2488 N N . ALA A 1 324 ? -20.922 -20.344 -3.232 1 85.38 324 ALA A N 1
ATOM 2489 C CA . ALA A 1 324 ? -20.406 -21.203 -4.309 1 85.38 324 ALA A CA 1
ATOM 2490 C C . ALA A 1 324 ? -18.984 -20.828 -4.672 1 85.38 324 ALA A C 1
ATOM 2492 O O . ALA A 1 324 ? -18.375 -21.438 -5.547 1 85.38 324 ALA A O 1
ATOM 2493 N N . SER A 1 325 ? -18.453 -19.875 -3.959 1 91.12 325 SER A N 1
ATOM 2494 C CA . SER A 1 325 ? -17.109 -19.422 -4.254 1 91.12 325 SER A CA 1
ATOM 2495 C C . SER A 1 325 ? -16.062 -20.438 -3.791 1 91.12 325 SER A C 1
ATOM 2497 O O . SER A 1 325 ? -16.391 -21.359 -3.051 1 91.12 325 SER A O 1
ATOM 2499 N N . LEU A 1 326 ? -14.852 -20.234 -4.164 1 94.31 326 LEU A N 1
ATOM 2500 C CA . LEU A 1 326 ? -13.773 -21.203 -3.998 1 94.31 326 LEU A CA 1
ATOM 2501 C C . LEU A 1 326 ? -13.375 -21.328 -2.531 1 94.31 326 LEU A C 1
ATOM 2503 O O . LEU A 1 326 ? -13.188 -22.438 -2.029 1 94.31 326 LEU A O 1
ATOM 2507 N N . ILE A 1 327 ? -13.305 -20.312 -1.772 1 96.19 327 ILE A N 1
ATOM 2508 C CA . ILE A 1 327 ? -12.875 -20.391 -0.382 1 96.19 327 ILE A CA 1
ATOM 2509 C C . ILE A 1 327 ? -13.945 -21.094 0.45 1 96.19 327 ILE A C 1
ATOM 2511 O O . ILE A 1 327 ? -13.641 -22.031 1.196 1 96.19 327 ILE A O 1
ATOM 2515 N N . PRO A 1 328 ? -15.242 -20.688 0.302 1 96.25 328 PRO A N 1
ATOM 2516 C CA . PRO A 1 328 ? -16.281 -21.422 1.031 1 96.25 328 PRO A CA 1
ATOM 2517 C C . PRO A 1 328 ? -16.297 -22.906 0.676 1 96.25 328 PRO A C 1
ATOM 2519 O O . PRO A 1 328 ? -16.469 -23.75 1.555 1 96.25 328 PRO A O 1
ATOM 2522 N N . LYS A 1 329 ? -16.047 -23.234 -0.618 1 96 329 LYS A N 1
ATOM 2523 C CA . LYS A 1 329 ? -16 -24.625 -1.04 1 96 329 LYS A CA 1
ATOM 2524 C C . LYS A 1 329 ? -14.852 -25.359 -0.36 1 96 329 LYS A C 1
ATOM 2526 O O . LYS A 1 329 ? -15.023 -26.484 0.123 1 96 329 LYS A O 1
ATOM 2531 N N . SER A 1 330 ? -13.703 -24.75 -0.342 1 97.69 330 SER A N 1
ATOM 2532 C CA . SER A 1 330 ? -12.531 -25.344 0.297 1 97.69 330 SER A CA 1
ATOM 2533 C C . SER A 1 330 ? -12.758 -25.531 1.795 1 97.69 330 SER A C 1
ATOM 2535 O O . SER A 1 330 ? -12.367 -26.547 2.365 1 97.69 330 SER A O 1
ATOM 2537 N N . ALA A 1 331 ? -13.359 -24.547 2.455 1 97.88 331 ALA A N 1
ATOM 2538 C CA . ALA A 1 331 ? -13.672 -24.625 3.881 1 97.88 331 ALA A CA 1
ATOM 2539 C C . ALA A 1 331 ? -14.641 -25.766 4.172 1 97.88 331 ALA A C 1
ATOM 2541 O O . ALA A 1 331 ? -14.453 -26.516 5.129 1 97.88 331 ALA A O 1
ATOM 2542 N N . ARG A 1 332 ? -15.633 -25.906 3.318 1 96.75 332 ARG A N 1
ATOM 2543 C CA . ARG A 1 332 ? -16.625 -26.953 3.482 1 96.75 332 ARG A CA 1
ATOM 2544 C C . ARG A 1 332 ? -15.984 -28.344 3.439 1 96.75 332 ARG A C 1
ATOM 2546 O O . ARG A 1 332 ? -16.422 -29.25 4.137 1 96.75 332 ARG A O 1
ATOM 2553 N N . ALA A 1 333 ? -14.953 -28.453 2.641 1 96.44 333 ALA A N 1
ATOM 2554 C CA . ALA A 1 333 ? -14.258 -29.719 2.48 1 96.44 333 ALA A CA 1
ATOM 2555 C C . ALA A 1 333 ? -13.648 -30.188 3.799 1 96.44 333 ALA A C 1
ATOM 2557 O O . ALA A 1 333 ? -13.406 -31.375 3.996 1 96.44 333 ALA A O 1
ATOM 2558 N N . ILE A 1 334 ? -13.414 -29.297 4.711 1 97 334 ILE A N 1
ATOM 2559 C CA . ILE A 1 334 ? -12.852 -29.688 5.996 1 97 334 ILE A CA 1
ATOM 2560 C C . ILE A 1 334 ? -13.891 -29.516 7.094 1 97 334 ILE A C 1
ATOM 2562 O O . ILE A 1 334 ? -13.555 -29.406 8.273 1 97 334 ILE A O 1
ATOM 2566 N N . GLY A 1 335 ? -15.148 -29.297 6.734 1 96.88 335 GLY A N 1
ATOM 2567 C CA . GLY A 1 335 ? -16.25 -29.328 7.68 1 96.88 335 GLY A CA 1
ATOM 2568 C C . GLY A 1 335 ? -16.625 -27.953 8.219 1 96.88 335 GLY A C 1
ATOM 2569 O O . GLY A 1 335 ? -17.312 -27.859 9.234 1 96.88 335 GLY A O 1
ATOM 2570 N N . VAL A 1 336 ? -16.156 -26.922 7.648 1 97.56 336 VAL A N 1
ATOM 2571 C CA . VAL A 1 336 ? -16.516 -25.578 8.062 1 97.56 336 VAL A CA 1
ATOM 2572 C C . VAL A 1 336 ? -17.594 -25.016 7.133 1 97.56 336 VAL A C 1
ATOM 2574 O O . VAL A 1 336 ? -17.328 -24.719 5.969 1 97.56 336 VAL A O 1
ATOM 2577 N N . ASP A 1 337 ? -18.766 -24.891 7.668 1 96.81 337 ASP A N 1
ATOM 2578 C CA . ASP A 1 337 ? -19.844 -24.406 6.824 1 96.81 337 ASP A CA 1
ATOM 2579 C C . ASP A 1 337 ? -19.719 -22.891 6.602 1 96.81 337 ASP A C 1
ATOM 2581 O O . ASP A 1 337 ? -18.891 -22.234 7.23 1 96.81 337 ASP A O 1
ATOM 2585 N N . TYR A 1 338 ? -20.516 -22.406 5.75 1 97.25 338 TYR A N 1
ATOM 2586 C CA . TYR A 1 338 ? -20.406 -21.031 5.281 1 97.25 338 TYR A CA 1
ATOM 2587 C C . TYR A 1 338 ? -20.562 -20.047 6.438 1 97.25 338 TYR A C 1
ATOM 2589 O O . TYR A 1 338 ? -19.766 -19.125 6.57 1 97.25 338 TYR A O 1
ATOM 2597 N N . GLY A 1 339 ? -21.531 -20.219 7.273 1 97.5 339 GLY A N 1
ATOM 2598 C CA . GLY A 1 339 ? -21.719 -19.344 8.422 1 97.5 339 GLY A CA 1
ATOM 2599 C C . GLY A 1 339 ? -20.547 -19.359 9.383 1 97.5 339 GLY A C 1
ATOM 2600 O O . GLY A 1 339 ? -20.109 -18.297 9.852 1 97.5 339 GLY A O 1
ATOM 2601 N N . ASP A 1 340 ? -20.062 -20.531 9.648 1 98.12 340 ASP A N 1
ATOM 2602 C CA . ASP A 1 340 ? -18.906 -20.672 10.531 1 98.12 340 ASP A CA 1
ATOM 2603 C C . ASP A 1 340 ? -17.672 -20.016 9.922 1 98.12 340 ASP A C 1
ATOM 2605 O O . ASP A 1 340 ? -16.828 -19.484 10.641 1 98.12 340 ASP A O 1
ATOM 2609 N N . LEU A 1 341 ? -17.547 -20.172 8.641 1 98.38 341 LEU A N 1
ATOM 2610 C CA . LEU A 1 341 ? -16.438 -19.531 7.953 1 98.38 341 LEU A CA 1
ATOM 2611 C C . LEU A 1 341 ? -16.484 -18.016 8.141 1 98.38 341 LEU A C 1
ATOM 2613 O O . LEU A 1 341 ? -15.453 -17.406 8.438 1 98.38 341 LEU A O 1
ATOM 2617 N N . CYS A 1 342 ? -17.641 -17.422 7.996 1 98.44 342 CYS A N 1
ATOM 2618 C CA . CYS A 1 342 ? -17.781 -15.977 8.188 1 98.44 342 CYS A CA 1
ATOM 2619 C C . CYS A 1 342 ? -17.406 -15.578 9.609 1 98.44 342 CYS A C 1
ATOM 2621 O O . CYS A 1 342 ? -16.703 -14.594 9.812 1 98.44 342 CYS A O 1
ATOM 2623 N N . GLU A 1 343 ? -17.844 -16.359 10.562 1 98.38 343 GLU A N 1
ATOM 2624 C CA . GLU A 1 343 ? -17.5 -16.094 11.953 1 98.38 343 GLU A CA 1
ATOM 2625 C C . GLU A 1 343 ? -16 -16.25 12.188 1 98.38 343 GLU A C 1
ATOM 2627 O O . GLU A 1 343 ? -15.406 -15.469 12.93 1 98.38 343 GLU A O 1
ATOM 2632 N N . LEU A 1 344 ? -15.469 -17.266 11.547 1 98.31 344 LEU A N 1
ATOM 2633 C CA . LEU A 1 344 ? -14.031 -17.5 11.672 1 98.31 344 LEU A CA 1
ATOM 2634 C C . LEU A 1 344 ? -13.242 -16.297 11.156 1 98.31 344 LEU A C 1
ATOM 2636 O O . LEU A 1 344 ? -12.25 -15.891 11.766 1 98.31 344 LEU A O 1
ATOM 2640 N N . ILE A 1 345 ? -13.625 -15.75 10.078 1 98.44 345 ILE A N 1
ATOM 2641 C CA . ILE A 1 345 ? -12.961 -14.594 9.484 1 98.44 345 ILE A CA 1
ATOM 2642 C C . ILE A 1 345 ? -13.039 -13.414 10.445 1 98.44 345 ILE A C 1
ATOM 2644 O O . ILE A 1 345 ? -12.055 -12.688 10.625 1 98.44 345 ILE A O 1
ATOM 2648 N N . ILE A 1 346 ? -14.18 -13.195 11.055 1 98.56 346 ILE A N 1
ATOM 2649 C CA . ILE A 1 346 ? -14.336 -12.133 12.039 1 98.56 346 ILE A CA 1
ATOM 2650 C C . ILE A 1 346 ? -13.391 -12.383 13.219 1 98.56 346 ILE A C 1
ATOM 2652 O O . ILE A 1 346 ? -12.664 -11.477 13.641 1 98.56 346 ILE A O 1
ATOM 2656 N N . GLU A 1 347 ? -13.391 -13.578 13.695 1 98.19 347 GLU A N 1
ATOM 2657 C CA . GLU A 1 347 ? -12.57 -13.938 14.852 1 98.19 347 GLU A CA 1
ATOM 2658 C C . GLU A 1 347 ? -11.086 -13.727 14.562 1 98.19 347 GLU A C 1
ATOM 2660 O O . GLU A 1 347 ? -10.367 -13.141 15.367 1 98.19 347 GLU A O 1
ATOM 2665 N N . GLU A 1 348 ? -10.664 -14.219 13.422 1 98.12 348 GLU A N 1
ATOM 2666 C CA . GLU A 1 348 ? -9.258 -14.078 13.055 1 98.12 348 GLU A CA 1
ATOM 2667 C C . GLU A 1 348 ? -8.875 -12.617 12.859 1 98.12 348 GLU A C 1
ATOM 2669 O O . GLU A 1 348 ? -7.754 -12.219 13.164 1 98.12 348 GLU A O 1
ATOM 2674 N N . SER A 1 349 ? -9.766 -11.844 12.312 1 98.5 349 SER A N 1
ATOM 2675 C CA . SER A 1 349 ? -9.516 -10.414 12.133 1 98.5 349 SER A CA 1
ATOM 2676 C C . SER A 1 349 ? -9.359 -9.711 13.477 1 98.5 349 SER A C 1
ATOM 2678 O O . SER A 1 349 ? -8.445 -8.898 13.656 1 98.5 349 SER A O 1
ATOM 2680 N N . MET A 1 350 ? -10.25 -10 14.438 1 97.94 350 MET A N 1
ATOM 2681 C CA . MET A 1 350 ? -10.188 -9.414 15.773 1 97.94 350 MET A CA 1
ATOM 2682 C C . MET A 1 350 ? -8.891 -9.797 16.469 1 97.94 350 MET A C 1
ATOM 2684 O O . MET A 1 350 ? -8.234 -8.945 17.078 1 97.94 350 MET A O 1
ATOM 2688 N N . LYS A 1 351 ? -8.516 -11.047 16.344 1 96.31 351 LYS A N 1
ATOM 2689 C CA . LYS A 1 351 ? -7.316 -11.586 16.984 1 96.31 351 LYS A CA 1
ATOM 2690 C C . LYS A 1 351 ? -6.059 -10.938 16.422 1 96.31 351 LYS A C 1
ATOM 2692 O O . LYS A 1 351 ? -5.125 -10.625 17.156 1 96.31 351 LYS A O 1
ATOM 2697 N N . THR A 1 352 ? -6.055 -10.758 15.156 1 94.81 352 THR A N 1
ATOM 2698 C CA . THR A 1 352 ? -4.859 -10.312 14.453 1 94.81 352 THR A CA 1
ATOM 2699 C C . THR A 1 352 ? -4.617 -8.82 14.68 1 94.81 352 THR A C 1
ATOM 2701 O O . THR A 1 352 ? -3.471 -8.383 14.773 1 94.81 352 THR A O 1
ATOM 2704 N N . ARG A 1 353 ? -5.629 -7.992 14.875 1 94.06 353 ARG A N 1
ATOM 2705 C CA . ARG A 1 353 ? -5.398 -6.555 14.805 1 94.06 353 ARG A CA 1
ATOM 2706 C C . ARG A 1 353 ? -5.984 -5.848 16.031 1 94.06 353 ARG A C 1
ATOM 2708 O O . ARG A 1 353 ? -5.617 -4.707 16.328 1 94.06 353 ARG A O 1
ATOM 2715 N N . TYR A 1 354 ? -6.859 -6.398 16.703 1 93.44 354 TYR A N 1
ATOM 2716 C CA . TYR A 1 354 ? -7.598 -5.578 17.656 1 93.44 354 TYR A CA 1
ATOM 2717 C C . TYR A 1 354 ? -7.59 -6.207 19.031 1 93.44 354 TYR A C 1
ATOM 2719 O O . TYR A 1 354 ? -8.227 -5.695 19.969 1 93.44 354 TYR A O 1
ATOM 2727 N N . GLN A 1 355 ? -7.105 -7.406 19.219 1 80.5 355 GLN A N 1
ATOM 2728 C CA . GLN A 1 355 ? -7.094 -7.98 20.562 1 80.5 355 GLN A CA 1
ATOM 2729 C C . GLN A 1 355 ? -5.82 -7.598 21.312 1 80.5 355 GLN A C 1
ATOM 2731 O O . GLN A 1 355 ? -4.738 -7.551 20.719 1 80.5 355 GLN A O 1
ATOM 2736 N N . ASP A 1 356 ? -5.871 -6.699 22.469 1 59.97 356 ASP A N 1
ATOM 2737 C CA . ASP A 1 356 ? -4.809 -6.359 23.406 1 59.97 356 ASP A CA 1
ATOM 2738 C C . ASP A 1 356 ? -4.152 -7.613 23.969 1 59.97 356 ASP A C 1
ATOM 2740 O O . ASP A 1 356 ? -4.816 -8.641 24.156 1 59.97 356 ASP A O 1
ATOM 2744 N N . MET B 1 1 ? -5.102 30.266 -3.383 1 97.56 1 MET B N 1
ATOM 2745 C CA . MET B 1 1 ? -5.703 28.984 -3.039 1 97.56 1 MET B CA 1
ATOM 2746 C C . MET B 1 1 ? -5.859 28.844 -1.528 1 97.56 1 MET B C 1
ATOM 2748 O O . MET B 1 1 ? -5.074 29.406 -0.762 1 97.56 1 MET B O 1
ATOM 2752 N N . LYS B 1 2 ? -6.883 28.188 -1.121 1 98.56 2 LYS B N 1
ATOM 2753 C CA . LYS B 1 2 ? -6.973 27.672 0.247 1 98.56 2 LYS B CA 1
ATOM 2754 C C . LYS B 1 2 ? -6.172 26.391 0.413 1 98.56 2 LYS B C 1
ATOM 2756 O O . LYS B 1 2 ? -6.43 25.406 -0.274 1 98.56 2 LYS B O 1
ATOM 2761 N N . ILE B 1 3 ? -5.188 26.438 1.316 1 98.81 3 ILE B N 1
ATOM 2762 C CA . ILE B 1 3 ? -4.301 25.281 1.461 1 98.81 3 ILE B CA 1
ATOM 2763 C C . ILE B 1 3 ? -4.227 24.875 2.93 1 98.81 3 ILE B C 1
ATOM 2765 O O . ILE B 1 3 ? -3.93 25.703 3.797 1 98.81 3 ILE B O 1
ATOM 2769 N N . ILE B 1 4 ? -4.531 23.656 3.207 1 98.88 4 ILE B N 1
ATOM 2770 C CA . ILE B 1 4 ? -4.223 23.094 4.516 1 98.88 4 ILE B CA 1
ATOM 2771 C C . ILE B 1 4 ? -2.824 22.469 4.492 1 98.88 4 ILE B C 1
ATOM 2773 O O . ILE B 1 4 ? -2.504 21.672 3.602 1 98.88 4 ILE B O 1
ATOM 2777 N N . VAL B 1 5 ? -1.967 22.906 5.344 1 98.75 5 VAL B N 1
ATOM 2778 C CA . VAL B 1 5 ? -0.684 22.234 5.562 1 98.75 5 VAL B CA 1
ATOM 2779 C C . VAL B 1 5 ? -0.792 21.281 6.75 1 98.75 5 VAL B C 1
ATOM 2781 O O . VAL B 1 5 ? -0.89 21.719 7.898 1 98.75 5 VAL B O 1
ATOM 2784 N N . LEU B 1 6 ? -0.762 20.047 6.477 1 98.25 6 LEU B N 1
ATOM 2785 C CA . LEU B 1 6 ? -0.921 19.031 7.504 1 98.25 6 LEU B CA 1
ATOM 2786 C C . LEU B 1 6 ? 0.43 18.625 8.086 1 98.25 6 LEU B C 1
ATOM 2788 O O . LEU B 1 6 ? 1.359 18.297 7.348 1 98.25 6 LEU B O 1
ATOM 2792 N N . ALA B 1 7 ? 0.562 18.656 9.391 1 96.69 7 ALA B N 1
ATOM 2793 C CA . ALA B 1 7 ? 1.829 18.375 10.062 1 96.69 7 ALA B CA 1
ATOM 2794 C C . ALA B 1 7 ? 1.597 17.672 11.398 1 96.69 7 ALA B C 1
ATOM 2796 O O . ALA B 1 7 ? 0.477 17.25 11.703 1 96.69 7 ALA B O 1
ATOM 2797 N N . GLY B 1 8 ? 2.662 17.328 12.133 1 94.31 8 GLY B N 1
ATOM 2798 C CA . GLY B 1 8 ? 2.586 16.703 13.438 1 94.31 8 GLY B CA 1
ATOM 2799 C C . GLY B 1 8 ? 2.332 15.211 13.367 1 94.31 8 GLY B C 1
ATOM 2800 O O . GLY B 1 8 ? 3.115 14.469 12.773 1 94.31 8 GLY B O 1
ATOM 2801 N N . GLY B 1 9 ? 1.206 14.883 13.969 1 92.44 9 GLY B N 1
ATOM 2802 C CA . GLY B 1 9 ? 0.862 13.469 13.984 1 92.44 9 GLY B CA 1
ATOM 2803 C C . GLY B 1 9 ? 1.428 12.727 15.18 1 92.44 9 GLY B C 1
ATOM 2804 O O . GLY B 1 9 ? 1.884 13.344 16.141 1 92.44 9 GLY B O 1
ATOM 2805 N N . LEU B 1 10 ? 1.238 11.445 15.164 1 90.38 10 LEU B N 1
ATOM 2806 C CA . LEU B 1 10 ? 1.731 10.531 16.188 1 90.38 10 LEU B CA 1
ATOM 2807 C C . LEU B 1 10 ? 2.951 9.766 15.695 1 90.38 10 LEU B C 1
ATOM 2809 O O . LEU B 1 10 ? 2.846 8.586 15.344 1 90.38 10 LEU B O 1
ATOM 2813 N N . SER B 1 11 ? 4.043 10.398 15.633 1 87.06 11 SER B N 1
ATOM 2814 C CA . SER B 1 11 ? 5.297 9.844 15.117 1 87.06 11 SER B CA 1
ATOM 2815 C C . SER B 1 11 ? 6.488 10.359 15.922 1 87.06 11 SER B C 1
ATOM 2817 O O . SER B 1 11 ? 6.449 11.453 16.484 1 87.06 11 SER B O 1
ATOM 2819 N N . PRO B 1 12 ? 7.574 9.547 15.898 1 81.81 12 PRO B N 1
ATOM 2820 C CA . PRO B 1 12 ? 8.797 10.055 16.516 1 81.81 12 PRO B CA 1
ATOM 2821 C C . PRO B 1 12 ? 9.336 11.312 15.828 1 81.81 12 PRO B C 1
ATOM 2823 O O . PRO B 1 12 ? 10.109 12.062 16.422 1 81.81 12 PRO B O 1
ATOM 2826 N N . GLU B 1 13 ? 8.906 11.57 14.586 1 84 13 GLU B N 1
ATOM 2827 C CA . GLU B 1 13 ? 9.375 12.719 13.812 1 84 13 GLU B CA 1
ATOM 2828 C C . GLU B 1 13 ? 8.367 13.867 13.852 1 84 13 GLU B C 1
ATOM 2830 O O . GLU B 1 13 ? 8.398 14.758 13.008 1 84 13 GLU B O 1
ATOM 2835 N N . ARG B 1 14 ? 7.516 13.828 14.859 1 89.44 14 ARG B N 1
ATOM 2836 C CA . ARG B 1 14 ? 6.441 14.805 14.984 1 89.44 14 ARG B CA 1
ATOM 2837 C C . ARG B 1 14 ? 6.992 16.234 14.992 1 89.44 14 ARG B C 1
ATOM 2839 O O . ARG B 1 14 ? 6.445 17.109 14.336 1 89.44 14 ARG B O 1
ATOM 2846 N N . ASP B 1 15 ? 8.055 16.469 15.719 1 86.88 15 ASP B N 1
ATOM 2847 C CA . ASP B 1 15 ? 8.578 17.828 15.875 1 86.88 15 ASP B CA 1
ATOM 2848 C C . ASP B 1 15 ? 9.172 18.328 14.57 1 86.88 15 ASP B C 1
ATOM 2850 O O . ASP B 1 15 ? 8.969 19.484 14.195 1 86.88 15 ASP B O 1
ATOM 2854 N N . VAL B 1 16 ? 9.875 17.469 13.875 1 84.25 16 VAL B N 1
ATOM 2855 C CA . VAL B 1 16 ? 10.414 17.844 12.562 1 84.25 16 VAL B CA 1
ATOM 2856 C C . VAL B 1 16 ? 9.266 18.156 11.609 1 84.25 16 VAL B C 1
ATOM 2858 O O . VAL B 1 16 ? 9.352 19.109 10.82 1 84.25 16 VAL B O 1
ATOM 2861 N N . SER B 1 17 ? 8.25 17.391 11.711 1 91.31 17 SER B N 1
ATOM 2862 C CA . SER B 1 17 ? 7.055 17.609 10.891 1 91.31 17 SER B CA 1
ATOM 2863 C C . SER B 1 17 ? 6.438 18.969 11.156 1 91.31 17 SER B C 1
ATOM 2865 O O . SER B 1 17 ? 6.082 19.688 10.219 1 91.31 17 SER B O 1
ATOM 2867 N N . LEU B 1 18 ? 6.336 19.344 12.414 1 93.25 18 LEU B N 1
ATOM 2868 C CA . LEU B 1 18 ? 5.734 20.609 12.773 1 93.25 18 LEU B CA 1
ATOM 2869 C C . LEU B 1 18 ? 6.59 21.781 12.273 1 93.25 18 LEU B C 1
ATOM 2871 O O . LEU B 1 18 ? 6.062 22.781 11.781 1 93.25 18 LEU B O 1
ATOM 2875 N N . ILE B 1 19 ? 7.875 21.641 12.312 1 90.44 19 ILE B N 1
ATOM 2876 C CA . ILE B 1 19 ? 8.773 22.688 11.836 1 90.44 19 ILE B CA 1
ATOM 2877 C C . ILE B 1 19 ? 8.688 22.797 10.32 1 90.44 19 ILE B C 1
ATOM 2879 O O . ILE B 1 19 ? 8.57 23.891 9.766 1 90.44 19 ILE B O 1
ATOM 2883 N N . SER B 1 20 ? 8.734 21.609 9.664 1 92.06 20 SER B N 1
ATOM 2884 C CA . SER B 1 20 ? 8.57 21.594 8.211 1 92.06 20 SER B CA 1
ATOM 2885 C C . SER B 1 20 ? 7.254 22.234 7.789 1 92.06 20 SER B C 1
ATOM 2887 O O . SER B 1 20 ? 7.23 23.078 6.898 1 92.06 20 SER B O 1
ATOM 2889 N N . GLY B 1 21 ? 6.203 21.828 8.461 1 96.12 21 GLY B N 1
ATOM 2890 C CA . GLY B 1 21 ? 4.891 22.359 8.148 1 96.12 21 GLY B CA 1
ATOM 2891 C C . GLY B 1 21 ? 4.793 23.859 8.344 1 96.12 21 GLY B C 1
ATOM 2892 O O . GLY B 1 21 ? 4.18 24.562 7.539 1 96.12 21 GLY B O 1
ATOM 2893 N N . ALA B 1 22 ? 5.383 24.328 9.43 1 96.12 22 ALA B N 1
ATOM 2894 C CA . ALA B 1 22 ? 5.367 25.766 9.703 1 96.12 22 ALA B CA 1
ATOM 2895 C C . ALA B 1 22 ? 6.094 26.547 8.609 1 96.12 22 ALA B C 1
ATOM 2897 O O . ALA B 1 22 ? 5.621 27.594 8.164 1 96.12 22 ALA B O 1
ATOM 2898 N N . GLY B 1 23 ? 7.281 26.031 8.234 1 94.88 23 GLY B N 1
ATOM 2899 C CA . GLY B 1 23 ? 8.008 26.672 7.141 1 94.88 23 GLY B CA 1
ATOM 2900 C C . GLY B 1 23 ? 7.215 26.719 5.848 1 94.88 23 GLY B C 1
ATOM 2901 O O . GLY B 1 23 ? 7.172 27.75 5.176 1 94.88 23 GLY B O 1
ATOM 2902 N N . ILE B 1 24 ? 6.547 25.625 5.48 1 97.81 24 ILE B N 1
ATOM 2903 C CA . ILE B 1 24 ? 5.73 25.516 4.277 1 97.81 24 ILE B CA 1
ATOM 2904 C C . ILE B 1 24 ? 4.562 26.5 4.352 1 97.81 24 ILE B C 1
ATOM 2906 O O . ILE B 1 24 ? 4.316 27.25 3.412 1 97.81 24 ILE B O 1
ATOM 2910 N N . CYS B 1 25 ? 3.908 26.5 5.488 1 98 25 CYS B N 1
ATOM 2911 C CA . CYS B 1 25 ? 2.744 27.375 5.672 1 98 25 CYS B CA 1
ATOM 2912 C C . CYS B 1 25 ? 3.131 28.844 5.559 1 98 25 CYS B C 1
ATOM 2914 O O . CYS B 1 25 ? 2.484 29.594 4.836 1 98 25 CYS B O 1
ATOM 2916 N N . ARG B 1 26 ? 4.188 29.219 6.246 1 96.75 26 ARG B N 1
ATOM 2917 C CA . ARG B 1 26 ? 4.648 30.609 6.215 1 96.75 26 ARG B CA 1
ATOM 2918 C C . ARG B 1 26 ? 4.961 31.047 4.793 1 96.75 26 ARG B C 1
ATOM 2920 O O . ARG B 1 26 ? 4.539 32.125 4.363 1 96.75 26 ARG B O 1
ATOM 2927 N N . THR B 1 27 ? 5.711 30.234 4.129 1 96.88 27 THR B N 1
ATOM 2928 C CA . THR B 1 27 ? 6.152 30.609 2.791 1 96.88 27 THR B CA 1
ATOM 2929 C C . THR B 1 27 ? 4.973 30.688 1.829 1 96.88 27 THR B C 1
ATOM 2931 O O . THR B 1 27 ? 4.934 31.547 0.942 1 96.88 27 THR B O 1
ATOM 2934 N N . LEU B 1 28 ? 4.008 29.781 1.919 1 98.06 28 LEU B N 1
ATOM 2935 C CA . LEU B 1 28 ? 2.832 29.797 1.055 1 98.06 28 LEU B CA 1
ATOM 2936 C C . LEU B 1 28 ? 1.984 31.031 1.317 1 98.06 28 LEU B C 1
ATOM 2938 O O . LEU B 1 28 ? 1.427 31.625 0.386 1 98.06 28 LEU B O 1
ATOM 2942 N N . ARG B 1 29 ? 1.879 31.422 2.553 1 98 29 ARG B N 1
ATOM 2943 C CA . ARG B 1 29 ? 1.179 32.656 2.873 1 98 29 ARG B CA 1
ATOM 2944 C C . ARG B 1 29 ? 1.893 33.844 2.27 1 98 29 ARG B C 1
ATOM 2946 O O . ARG B 1 29 ? 1.249 34.75 1.734 1 98 29 ARG B O 1
ATOM 2953 N N . GLU B 1 30 ? 3.205 33.844 2.361 1 97.38 30 GLU B N 1
ATOM 2954 C CA . GLU B 1 30 ? 3.998 34.906 1.757 1 97.38 30 GLU B CA 1
ATOM 2955 C C . GLU B 1 30 ? 3.773 34.969 0.249 1 97.38 30 GLU B C 1
ATOM 2957 O O . GLU B 1 30 ? 3.846 36.062 -0.347 1 97.38 30 GLU B O 1
ATOM 2962 N N . LYS B 1 31 ? 3.502 33.844 -0.339 1 97.56 31 LYS B N 1
ATOM 2963 C CA . LYS B 1 31 ? 3.27 33.75 -1.777 1 97.56 31 LYS B CA 1
ATOM 2964 C C . LYS B 1 31 ? 1.829 34.094 -2.127 1 97.56 31 LYS B C 1
ATOM 2966 O O . LYS B 1 31 ? 1.43 34.031 -3.291 1 97.56 31 LYS B O 1
ATOM 2971 N N . GLY B 1 32 ? 0.987 34.406 -1.134 1 97.31 32 GLY B N 1
ATOM 2972 C CA . GLY B 1 32 ? -0.341 34.938 -1.394 1 97.31 32 GLY B CA 1
ATOM 2973 C C . GLY B 1 32 ? -1.444 33.906 -1.187 1 97.31 32 GLY B C 1
ATOM 2974 O O . GLY B 1 32 ? -2.621 34.188 -1.4 1 97.31 32 GLY B O 1
ATOM 2975 N N . HIS B 1 33 ? -1.135 32.719 -0.728 1 98.31 33 HIS B N 1
ATOM 2976 C CA . HIS B 1 33 ? -2.148 31.688 -0.474 1 98.31 33 HIS B CA 1
ATOM 2977 C C . HIS B 1 33 ? -2.771 31.875 0.907 1 98.31 33 HIS B C 1
ATOM 2979 O O . HIS B 1 33 ? -2.174 32.5 1.788 1 98.31 33 HIS B O 1
ATOM 2985 N N . LYS B 1 34 ? -3.967 31.375 1.034 1 98.44 34 LYS B N 1
ATOM 2986 C CA . LYS B 1 34 ? -4.602 31.25 2.344 1 98.44 34 LYS B CA 1
ATOM 2987 C C . LYS B 1 34 ? -4.281 29.891 2.982 1 98.44 34 LYS B C 1
ATOM 2989 O O . LYS B 1 34 ? -5.137 29.016 3.027 1 98.44 34 LYS B O 1
ATOM 2994 N N . ALA B 1 35 ? -3.094 29.812 3.523 1 98.5 35 ALA B N 1
ATOM 2995 C CA . ALA B 1 35 ? -2.602 28.547 4.074 1 98.5 35 ALA B CA 1
ATOM 2996 C C . ALA B 1 35 ? -2.85 28.469 5.578 1 98.5 35 ALA B C 1
ATOM 2998 O O . ALA B 1 35 ? -2.758 29.484 6.281 1 98.5 35 ALA B O 1
ATOM 2999 N N . TYR B 1 36 ? -3.172 27.359 6.086 1 98.75 36 TYR B N 1
ATOM 3000 C CA . TYR B 1 36 ? -3.379 27.109 7.504 1 98.75 36 TYR B CA 1
ATOM 3001 C C . TYR B 1 36 ? -2.668 25.828 7.941 1 98.75 36 TYR B C 1
ATOM 3003 O O . TYR B 1 36 ? -2.863 24.766 7.344 1 98.75 36 TYR B O 1
ATOM 3011 N N . LEU B 1 37 ? -1.777 25.953 8.961 1 98.56 37 LEU B N 1
ATOM 3012 C CA . LEU B 1 37 ? -1.059 24.812 9.516 1 98.56 37 LEU B CA 1
ATOM 3013 C C . LEU B 1 37 ? -1.938 24.031 10.492 1 98.56 37 LEU B C 1
ATOM 3015 O O . LEU B 1 37 ? -2.445 24.609 11.461 1 98.56 37 LEU B O 1
ATOM 3019 N N . LEU B 1 38 ? -2.145 22.781 10.234 1 98.31 38 LEU B N 1
ATOM 3020 C CA . LEU B 1 38 ? -3.068 21.953 11 1 98.31 38 LEU B CA 1
ATOM 3021 C C . LEU B 1 38 ? -2.385 20.672 11.477 1 98.31 38 LEU B C 1
ATOM 3023 O O . LEU B 1 38 ? -1.749 19.969 10.68 1 98.31 38 LEU B O 1
ATOM 3027 N N . ASP B 1 39 ? -2.412 20.406 12.805 1 97.38 39 ASP B N 1
ATOM 3028 C CA . ASP B 1 39 ? -1.921 19.141 13.312 1 97.38 39 ASP B CA 1
ATOM 3029 C C . ASP B 1 39 ? -2.879 18 12.969 1 97.38 39 ASP B C 1
ATOM 3031 O O . ASP B 1 39 ? -4.047 18.031 13.359 1 97.38 39 ASP B O 1
ATOM 3035 N N . VAL B 1 40 ? -2.385 17.016 12.336 1 97.81 40 VAL B N 1
ATOM 3036 C CA . VAL B 1 40 ? -3.23 15.961 11.797 1 97.81 40 VAL B CA 1
ATOM 3037 C C . VAL B 1 40 ? -3.867 15.172 12.938 1 97.81 40 VAL B C 1
ATOM 3039 O O . VAL B 1 40 ? -4.992 14.688 12.812 1 97.81 40 VAL B O 1
ATOM 3042 N N . PHE B 1 41 ? -3.186 15 14.062 1 97.06 41 PHE B N 1
ATOM 3043 C CA . PHE B 1 41 ? -3.611 14.148 15.164 1 97.06 41 PHE B CA 1
ATOM 3044 C C . PHE B 1 41 ? -4.496 14.922 16.141 1 97.06 41 PHE B C 1
ATOM 3046 O O . PHE B 1 41 ? -5.559 14.445 16.531 1 97.06 41 PHE B O 1
ATOM 3053 N N . PHE B 1 42 ? -4.145 16.172 16.422 1 96.62 42 PHE B N 1
ATOM 3054 C CA . PHE B 1 42 ? -4.902 16.938 17.391 1 96.62 42 PHE B CA 1
ATOM 3055 C C . PHE B 1 42 ? -6.035 17.703 16.703 1 96.62 42 PHE B C 1
ATOM 3057 O O . PHE B 1 42 ? -7 18.109 17.359 1 96.62 42 PHE B O 1
ATOM 3064 N N . GLY B 1 43 ? -5.875 17.938 15.398 1 96.94 43 GLY B N 1
ATOM 3065 C CA . GLY B 1 43 ? -6.91 18.656 14.664 1 96.94 43 GLY B CA 1
ATOM 3066 C C . GLY B 1 43 ? -7.125 20.062 15.18 1 96.94 43 GLY B C 1
ATOM 3067 O O . GLY B 1 43 ? -6.172 20.75 15.562 1 96.94 43 GLY B O 1
ATOM 3068 N N . LEU B 1 44 ? -8.297 20.5 14.914 1 96.5 44 LEU B N 1
ATOM 3069 C CA . LEU B 1 44 ? -8.68 21.844 15.312 1 96.5 44 LEU B CA 1
ATOM 3070 C C . LEU B 1 44 ? -10.125 21.875 15.812 1 96.5 44 LEU B C 1
ATOM 3072 O O . LEU B 1 44 ? -11.062 21.828 15.016 1 96.5 44 LEU B O 1
ATOM 3076 N N . PRO B 1 45 ? -10.266 21.938 17.172 1 93.69 45 PRO B N 1
ATOM 3077 C CA . PRO B 1 45 ? -11.633 22.203 17.625 1 93.69 45 PRO B CA 1
ATOM 3078 C C . PRO B 1 45 ? -12.164 23.547 17.141 1 93.69 45 PRO B C 1
ATOM 3080 O O . PRO B 1 45 ? -11.555 24.594 17.406 1 93.69 45 PRO B O 1
ATOM 3083 N N . TYR B 1 46 ? -13.109 23.531 16.344 1 94.56 46 TYR B N 1
ATOM 3084 C CA . TYR B 1 46 ? -13.711 24.703 15.734 1 94.56 46 TYR B CA 1
ATOM 3085 C C . TYR B 1 46 ? -15.18 24.453 15.406 1 94.56 46 TYR B C 1
ATOM 3087 O O . TYR B 1 46 ? -15.625 23.312 15.344 1 94.56 46 TYR B O 1
ATOM 3095 N N . ASP B 1 47 ? -15.969 25.531 15.297 1 95.69 47 ASP B N 1
ATOM 3096 C CA . ASP B 1 47 ? -17.359 25.422 14.875 1 95.69 47 ASP B CA 1
ATOM 3097 C C . ASP B 1 47 ? -17.469 24.828 13.469 1 95.69 47 ASP B C 1
ATOM 3099 O O . ASP B 1 47 ? -17.031 25.453 12.492 1 95.69 47 ASP B O 1
ATOM 3103 N N . PRO B 1 48 ? -18.047 23.656 13.383 1 93.38 48 PRO B N 1
ATOM 3104 C CA . PRO B 1 48 ? -18.109 22.969 12.078 1 93.38 48 PRO B CA 1
ATOM 3105 C C . PRO B 1 48 ? -18.812 23.797 11.016 1 93.38 48 PRO B C 1
ATOM 3107 O O . PRO B 1 48 ? -18.578 23.609 9.82 1 93.38 48 PRO B O 1
ATOM 3110 N N . ASP B 1 49 ? -19.656 24.672 11.398 1 95.19 49 ASP B N 1
ATOM 3111 C CA . ASP B 1 49 ? -20.438 25.484 10.461 1 95.19 49 ASP B CA 1
ATOM 3112 C C . ASP B 1 49 ? -19.625 26.688 9.992 1 95.19 49 ASP B C 1
ATOM 3114 O O . ASP B 1 49 ? -20.047 27.406 9.07 1 95.19 49 ASP B O 1
ATOM 3118 N N . LYS B 1 50 ? -18.453 26.891 10.523 1 97.5 50 LYS B N 1
ATOM 3119 C CA . LYS B 1 50 ? -17.688 28.094 10.219 1 97.5 50 LYS B CA 1
ATOM 3120 C C . LYS B 1 50 ? -16.25 27.734 9.828 1 97.5 50 LYS B C 1
ATOM 3122 O O . LYS B 1 50 ? -15.328 28.531 10.016 1 97.5 50 LYS B O 1
ATOM 3127 N N . LEU B 1 51 ? -16.047 26.562 9.328 1 97.12 51 LEU B N 1
ATOM 3128 C CA . LEU B 1 51 ? -14.703 26.062 9.078 1 97.12 51 LEU B CA 1
ATOM 3129 C C . LEU B 1 51 ? -14.008 26.891 8 1 97.12 51 LEU B C 1
ATOM 3131 O O . LEU B 1 51 ? -12.781 27.016 8.008 1 97.12 51 LEU B O 1
ATOM 3135 N N . GLU B 1 52 ? -14.781 27.547 7.148 1 96.56 52 GLU B N 1
ATOM 3136 C CA . GLU B 1 52 ? -14.203 28.359 6.09 1 96.56 52 GLU B CA 1
ATOM 3137 C C . GLU B 1 52 ? -13.398 29.516 6.676 1 96.56 52 GLU B C 1
ATOM 3139 O O . GLU B 1 52 ? -12.445 30 6.059 1 96.56 52 GLU B O 1
ATOM 3144 N N . GLU B 1 53 ? -13.742 29.891 7.871 1 97.12 53 GLU B N 1
ATOM 3145 C CA . GLU B 1 53 ? -13.102 31.031 8.523 1 97.12 53 GLU B CA 1
ATOM 3146 C C . GLU B 1 53 ? -11.656 30.719 8.883 1 97.12 53 GLU B C 1
ATOM 3148 O O . GLU B 1 53 ? -10.844 31.625 9.062 1 97.12 53 GLU B O 1
ATOM 3153 N N . VAL B 1 54 ? -11.352 29.453 8.906 1 97.44 54 VAL B N 1
ATOM 3154 C CA . VAL B 1 54 ? -10.039 29.016 9.359 1 97.44 54 VAL B CA 1
ATOM 3155 C C . VAL B 1 54 ? -8.961 29.547 8.422 1 97.44 54 VAL B C 1
ATOM 3157 O O . VAL B 1 54 ? -7.879 29.938 8.875 1 97.44 54 VAL B O 1
ATOM 3160 N N . PHE B 1 55 ? -9.25 29.703 7.195 1 97.69 55 PHE B N 1
ATOM 3161 C CA . PHE B 1 55 ? -8.281 30.109 6.188 1 97.69 55 PHE B CA 1
ATOM 3162 C C . PHE B 1 55 ? -8.008 31.609 6.277 1 97.69 55 PHE B C 1
ATOM 3164 O O . PHE B 1 55 ? -7.039 32.094 5.695 1 97.69 55 PHE B O 1
ATOM 3171 N N . ASP B 1 56 ? -8.852 32.344 7.02 1 96.31 56 ASP B N 1
ATOM 3172 C CA . ASP B 1 56 ? -8.695 33.812 7.152 1 96.31 56 ASP B CA 1
ATOM 3173 C C . ASP B 1 56 ? -8.141 34.188 8.531 1 96.31 56 ASP B C 1
ATOM 3175 O O . ASP B 1 56 ? -7.91 35.344 8.812 1 96.31 56 ASP B O 1
ATOM 3179 N N . LEU B 1 57 ? -7.879 33.219 9.297 1 95.12 57 LEU B N 1
ATOM 3180 C CA . LEU B 1 57 ? -7.324 33.5 10.609 1 95.12 57 LEU B CA 1
ATOM 3181 C C . LEU B 1 57 ? -5.906 34.031 10.492 1 95.12 57 LEU B C 1
ATOM 3183 O O . LEU B 1 57 ? -5.09 33.531 9.734 1 95.12 57 LEU B O 1
ATOM 3187 N N . PRO B 1 58 ? -5.5 35.125 11.133 1 90.62 58 PRO B N 1
ATOM 3188 C CA . PRO B 1 58 ? -4.219 35.812 10.938 1 90.62 58 PRO B CA 1
ATOM 3189 C C . PRO B 1 58 ? -3.021 34.906 11.281 1 90.62 58 PRO B C 1
ATOM 3191 O O . PRO B 1 58 ? -1.988 35 10.609 1 90.62 58 PRO B O 1
ATOM 3194 N N . GLY B 1 59 ? -2.965 34.031 12.125 1 90.62 59 GLY B N 1
ATOM 3195 C CA . GLY B 1 59 ? -1.827 33.25 12.555 1 90.62 59 GLY B CA 1
ATOM 3196 C C . GLY B 1 59 ? -1.609 32 11.711 1 90.62 59 GLY B C 1
ATOM 3197 O O . GLY B 1 59 ? -0.517 31.422 11.703 1 90.62 59 GLY B O 1
ATOM 3198 N N . GLY B 1 60 ? -2.57 31.672 10.898 1 95.5 60 GLY B N 1
ATOM 3199 C CA . GLY B 1 60 ? -2.465 30.547 9.992 1 95.5 60 GLY B CA 1
ATOM 3200 C C . GLY B 1 60 ? -2.148 29.234 10.695 1 95.5 60 GLY B C 1
ATOM 3201 O O . GLY B 1 60 ? -1.494 28.359 10.133 1 95.5 60 GLY B O 1
ATOM 3202 N N . GLY B 1 61 ? -2.438 29.25 12 1 96.5 61 GLY B N 1
ATOM 3203 C CA . GLY B 1 61 ? -2.195 28.047 12.781 1 96.5 61 GLY B CA 1
ATOM 3204 C C . GLY B 1 61 ? -0.734 27.844 13.133 1 96.5 61 GLY B C 1
ATOM 3205 O O . GLY B 1 61 ? -0.355 26.797 13.672 1 96.5 61 GLY B O 1
ATOM 3206 N N . LEU B 1 62 ? 0.111 28.781 12.914 1 96.62 62 LEU B N 1
ATOM 3207 C CA . LEU B 1 62 ? 1.56 28.641 13.023 1 96.62 62 LEU B CA 1
ATOM 3208 C C . LEU B 1 62 ? 1.984 28.516 14.484 1 96.62 62 LEU B C 1
ATOM 3210 O O . LEU B 1 62 ? 3.102 28.094 14.773 1 96.62 62 LEU B O 1
ATOM 3214 N N . GLU B 1 63 ? 1.153 28.812 15.414 1 93.5 63 GLU B N 1
ATOM 3215 C CA . GLU B 1 63 ? 1.48 28.812 16.844 1 93.5 63 GLU B CA 1
ATOM 3216 C C . GLU B 1 63 ? 1.781 27.406 17.328 1 93.5 63 GLU B C 1
ATOM 3218 O O . GLU B 1 63 ? 2.504 27.219 18.312 1 93.5 63 GLU B O 1
ATOM 3223 N N . ILE B 1 64 ? 1.27 26.391 16.672 1 91.62 64 ILE B N 1
ATOM 3224 C CA . ILE B 1 64 ? 1.434 25.016 17.172 1 91.62 64 ILE B CA 1
ATOM 3225 C C . ILE B 1 64 ? 2.881 24.578 16.969 1 91.62 64 ILE B C 1
ATOM 3227 O O . ILE B 1 64 ? 3.299 23.547 17.516 1 91.62 64 ILE B O 1
ATOM 3231 N N . ALA B 1 65 ? 3.598 25.266 16.203 1 89.25 65 ALA B N 1
ATOM 3232 C CA . ALA B 1 65 ? 4.988 24.906 15.938 1 89.25 65 ALA B CA 1
ATOM 3233 C C . ALA B 1 65 ? 5.941 25.781 16.75 1 89.25 65 ALA B C 1
ATOM 3235 O O . ALA B 1 65 ? 7.164 25.656 16.609 1 89.25 65 ALA B O 1
ATOM 3236 N N . GLU B 1 66 ? 5.469 26.609 17.562 1 81.75 66 GLU B N 1
ATOM 3237 C CA . GLU B 1 66 ? 6.32 27.516 18.328 1 81.75 66 GLU B CA 1
ATOM 3238 C C . GLU B 1 66 ? 6.98 26.797 19.5 1 81.75 66 GLU B C 1
ATOM 3240 O O . GLU B 1 66 ? 6.352 25.953 20.156 1 81.75 66 GLU B O 1
ATOM 3245 N N . GLY B 1 67 ? 8.25 27.047 19.719 1 68.75 67 GLY B N 1
ATOM 3246 C CA . GLY B 1 67 ? 8.977 26.578 20.891 1 68.75 67 GLY B CA 1
ATOM 3247 C C . GLY B 1 67 ? 9.328 25.109 20.812 1 68.75 67 GLY B C 1
ATOM 3248 O O . GLY B 1 67 ? 9.602 24.469 21.844 1 68.75 67 GLY B O 1
ATOM 3249 N N . ILE B 1 68 ? 9.117 24.422 19.75 1 67.38 68 ILE B N 1
ATOM 3250 C CA . ILE B 1 68 ? 9.336 22.984 19.641 1 67.38 68 ILE B CA 1
ATOM 3251 C C . ILE B 1 68 ? 10.828 22.688 19.578 1 67.38 68 ILE B C 1
ATOM 3253 O O . ILE B 1 68 ? 11.562 23.328 18.812 1 67.38 68 ILE B O 1
ATOM 3257 N N . LYS B 1 69 ? 11.164 21.938 20.797 1 60.78 69 LYS B N 1
ATOM 3258 C CA . LYS B 1 69 ? 12.508 21.375 20.828 1 60.78 69 LYS B CA 1
ATOM 3259 C C . LYS B 1 69 ? 12.555 20.031 20.125 1 60.78 69 LYS B C 1
ATOM 3261 O O . LYS B 1 69 ? 11.539 19.359 19.984 1 60.78 69 LYS B O 1
ATOM 3266 N N . THR B 1 70 ? 13.688 19.688 19.406 1 61.41 70 THR B N 1
ATOM 3267 C CA . THR B 1 70 ? 13.844 18.547 18.516 1 61.41 70 THR B CA 1
ATOM 3268 C C . THR B 1 70 ? 14.141 17.281 19.312 1 61.41 70 THR B C 1
ATOM 3270 O O . THR B 1 70 ? 15.242 16.734 19.25 1 61.41 70 THR B O 1
ATOM 3273 N N . THR B 1 71 ? 13.492 17 20.438 1 62.94 71 THR B N 1
ATOM 3274 C CA . THR B 1 71 ? 13.688 15.711 21.109 1 62.94 71 THR B CA 1
ATOM 3275 C C . THR B 1 71 ? 12.609 14.719 20.688 1 62.94 71 THR B C 1
ATOM 3277 O O . THR B 1 71 ? 11.539 15.117 20.219 1 62.94 71 THR B O 1
ATOM 3280 N N . THR B 1 72 ? 12.914 13.375 20.719 1 70.31 72 THR B N 1
ATOM 3281 C CA . THR B 1 72 ? 11.922 12.352 20.422 1 70.31 72 THR B CA 1
ATOM 3282 C C . THR B 1 72 ? 10.742 12.445 21.375 1 70.31 72 THR B C 1
ATOM 3284 O O . THR B 1 72 ? 10.922 12.43 22.594 1 70.31 72 THR B O 1
ATOM 3287 N N . PRO B 1 73 ? 9.594 12.57 20.797 1 79.25 73 PRO B N 1
ATOM 3288 C CA . PRO B 1 73 ? 8.43 12.75 21.672 1 79.25 73 PRO B CA 1
ATOM 3289 C C . PRO B 1 73 ? 7.977 11.445 22.312 1 79.25 73 PRO B C 1
ATOM 3291 O O . PRO B 1 73 ? 8.266 10.359 21.812 1 79.25 73 PRO B O 1
ATOM 3294 N N . ASP B 1 74 ? 7.398 11.539 23.5 1 84.75 74 ASP B N 1
ATOM 3295 C CA . ASP B 1 74 ? 6.703 10.422 24.141 1 84.75 74 ASP B CA 1
ATOM 3296 C C . ASP B 1 74 ? 5.348 10.172 23.484 1 84.75 74 ASP B C 1
ATOM 3298 O O . ASP B 1 74 ? 4.367 10.852 23.781 1 84.75 74 ASP B O 1
ATOM 3302 N N . LEU B 1 75 ? 5.273 9.219 22.703 1 87.25 75 LEU B N 1
ATOM 3303 C CA . LEU B 1 75 ? 4.09 8.969 21.891 1 87.25 75 LEU B CA 1
ATOM 3304 C C . LEU B 1 75 ? 2.904 8.57 22.766 1 87.25 75 LEU B C 1
ATOM 3306 O O . LEU B 1 75 ? 1.76 8.914 22.453 1 87.25 75 LEU B O 1
ATOM 3310 N N . GLU B 1 76 ? 3.16 7.852 23.812 1 89.69 76 GLU B N 1
ATOM 3311 C CA . GLU B 1 76 ? 2.084 7.465 24.719 1 89.69 76 GLU B CA 1
ATOM 3312 C C . GLU B 1 76 ? 1.482 8.688 25.406 1 89.69 76 GLU B C 1
ATOM 3314 O O . GLU B 1 76 ? 0.262 8.789 25.547 1 89.69 76 GLU B O 1
ATOM 3319 N N . ALA B 1 77 ? 2.365 9.523 25.812 1 90.56 77 ALA B N 1
ATOM 3320 C CA . ALA B 1 77 ? 1.896 10.75 26.453 1 90.56 77 ALA B CA 1
ATOM 3321 C C . ALA B 1 77 ? 1.107 11.609 25.469 1 90.56 77 ALA B C 1
ATOM 3323 O O . ALA B 1 77 ? 0.105 12.227 25.828 1 90.56 77 ALA B O 1
ATOM 3324 N N . LEU B 1 78 ? 1.571 11.648 24.266 1 90.62 78 LEU B N 1
ATOM 3325 C CA . LEU B 1 78 ? 0.88 12.398 23.219 1 90.62 78 LEU B CA 1
ATOM 3326 C C . LEU B 1 78 ? -0.521 11.844 22.984 1 90.62 78 LEU B C 1
ATOM 3328 O O . LEU B 1 78 ? -1.49 12.602 22.922 1 90.62 78 LEU B O 1
ATOM 3332 N N . ARG B 1 79 ? -0.617 10.57 22.906 1 92 79 ARG B N 1
ATOM 3333 C CA . ARG B 1 79 ? -1.904 9.906 22.703 1 92 79 ARG B CA 1
ATOM 3334 C C . ARG B 1 79 ? -2.859 10.227 23.859 1 92 79 ARG B C 1
ATOM 3336 O O . ARG B 1 79 ? -4.035 10.516 23.625 1 92 79 ARG B O 1
ATOM 3343 N N . ALA B 1 80 ? -2.359 10.172 24.984 1 93.44 80 ALA B N 1
ATOM 3344 C CA . ALA B 1 80 ? -3.172 10.391 26.172 1 93.44 80 ALA B CA 1
ATOM 3345 C C . ALA B 1 80 ? -3.633 11.844 26.266 1 93.44 80 ALA B C 1
ATOM 3347 O O . ALA B 1 80 ? -4.648 12.141 26.906 1 93.44 80 ALA B O 1
ATOM 3348 N N . SER B 1 81 ? -2.863 12.695 25.656 1 92.88 81 SER B N 1
ATOM 3349 C CA . SER B 1 81 ? -3.135 14.125 25.797 1 92.88 81 SER B CA 1
ATOM 3350 C C . SER B 1 81 ? -4.223 14.578 24.828 1 92.88 81 SER B C 1
ATOM 3352 O O . SER B 1 81 ? -4.746 15.688 24.953 1 92.88 81 SER B O 1
ATOM 3354 N N . ARG B 1 82 ? -4.57 13.734 23.906 1 93.81 82 ARG B N 1
ATOM 3355 C CA . ARG B 1 82 ? -5.645 14.117 23 1 93.81 82 ARG B CA 1
ATOM 3356 C C . ARG B 1 82 ? -6.988 14.148 23.719 1 93.81 82 ARG B C 1
ATOM 3358 O O . ARG B 1 82 ? -7.391 13.156 24.344 1 93.81 82 ARG B O 1
ATOM 3365 N N . PRO B 1 83 ? -7.746 15.172 23.625 1 91.06 83 PRO B N 1
ATOM 3366 C CA . PRO B 1 83 ? -8.945 15.336 24.438 1 91.06 83 PRO B CA 1
ATOM 3367 C C . PRO B 1 83 ? -10.047 14.336 24.094 1 91.06 83 PRO B C 1
ATOM 3369 O O . PRO B 1 83 ? -10.711 13.805 24.984 1 91.06 83 PRO B O 1
ATOM 3372 N N . ASP B 1 84 ? -10.281 14 22.844 1 91.06 84 ASP B N 1
ATOM 3373 C CA . ASP B 1 84 ? -11.43 13.188 22.469 1 91.06 84 ASP B CA 1
ATOM 3374 C C . ASP B 1 84 ? -11.109 11.703 22.562 1 91.06 84 ASP B C 1
ATOM 3376 O O . ASP B 1 84 ? -11.992 10.859 22.422 1 91.06 84 ASP B O 1
ATOM 3380 N N . GLN B 1 85 ? -9.852 11.344 22.797 1 90.94 85 GLN B N 1
ATOM 3381 C CA . GLN B 1 85 ? -9.422 9.961 22.938 1 90.94 85 GLN B CA 1
ATOM 3382 C C . GLN B 1 85 ? -10.055 9.07 21.875 1 90.94 85 GLN B C 1
ATOM 3384 O O . GLN B 1 85 ? -10.492 7.957 22.172 1 90.94 85 GLN B O 1
ATOM 3389 N N . SER B 1 86 ? -10.25 9.648 20.703 1 92 86 SER B N 1
ATOM 3390 C CA . SER B 1 86 ? -10.844 8.945 19.578 1 92 86 SER B CA 1
ATOM 3391 C C . SER B 1 86 ? -9.898 7.879 19.031 1 92 86 SER B C 1
ATOM 3393 O O . SER B 1 86 ? -8.672 8.047 19.062 1 92 86 SER B O 1
ATOM 3395 N N . ASP B 1 87 ? -10.461 6.773 18.484 1 93.19 87 ASP B N 1
ATOM 3396 C CA . ASP B 1 87 ? -9.664 5.762 17.797 1 93.19 87 ASP B CA 1
ATOM 3397 C C . ASP B 1 87 ? -9.281 6.223 16.391 1 93.19 87 ASP B C 1
ATOM 3399 O O . ASP B 1 87 ? -8.477 5.578 15.719 1 93.19 87 ASP B O 1
ATOM 3403 N N . CYS B 1 88 ? -9.914 7.309 16 1 95.94 88 CYS B N 1
ATOM 3404 C CA . CYS B 1 88 ? -9.578 7.91 14.719 1 95.94 88 CYS B CA 1
ATOM 3405 C C . CYS B 1 88 ? -8.25 8.648 14.797 1 95.94 88 CYS B C 1
ATOM 3407 O O . CYS B 1 88 ? -8.047 9.477 15.68 1 95.94 88 CYS B O 1
ATOM 3409 N N . TYR B 1 89 ? -7.332 8.312 13.883 1 97 89 TYR B N 1
ATOM 3410 C CA . TYR B 1 89 ? -6.035 8.977 13.859 1 97 89 TYR B CA 1
ATOM 3411 C C . TYR B 1 89 ? -6.191 10.469 13.562 1 97 89 TYR B C 1
ATOM 3413 O O . TYR B 1 89 ? -5.438 11.289 14.078 1 97 89 TYR B O 1
ATOM 3421 N N . LEU B 1 90 ? -7.16 10.828 12.719 1 97.81 90 LEU B N 1
ATOM 3422 C CA . LEU B 1 90 ? -7.402 12.211 12.328 1 97.81 90 LEU B CA 1
ATOM 3423 C C . LEU B 1 90 ? -8.172 12.953 13.422 1 97.81 90 LEU B C 1
ATOM 3425 O O . LEU B 1 90 ? -9.234 12.5 13.852 1 97.81 90 LEU B O 1
ATOM 3429 N N . GLY B 1 91 ? -7.598 14.047 13.844 1 97.38 91 GLY B N 1
ATOM 3430 C CA . GLY B 1 91 ? -8.234 14.844 14.883 1 97.38 91 GLY B CA 1
ATOM 3431 C C . GLY B 1 91 ? -9.477 15.562 14.406 1 97.38 91 GLY B C 1
ATOM 3432 O O . GLY B 1 91 ? -9.875 15.422 13.25 1 97.38 91 GLY B O 1
ATOM 3433 N N . PRO B 1 92 ? -10.094 16.328 15.305 1 97 92 PRO B N 1
ATOM 3434 C CA . PRO B 1 92 ? -11.336 17.031 14.969 1 97 92 PRO B CA 1
ATOM 3435 C C . PRO B 1 92 ? -11.18 17.984 13.789 1 97 92 PRO B C 1
ATOM 3437 O O . PRO B 1 92 ? -10.188 18.719 13.703 1 97 92 PRO B O 1
ATOM 3440 N N . ASN B 1 93 ? -12.062 17.891 12.828 1 97.56 93 ASN B N 1
ATOM 3441 C CA . ASN B 1 93 ? -12.258 18.781 11.688 1 97.56 93 ASN B CA 1
ATOM 3442 C C . ASN B 1 93 ? -11.133 18.656 10.664 1 97.56 93 ASN B C 1
ATOM 3444 O O . ASN B 1 93 ? -11.062 19.438 9.711 1 97.56 93 ASN B O 1
ATOM 3448 N N . VAL B 1 94 ? -10.211 17.688 10.859 1 98.31 94 VAL B N 1
ATOM 3449 C CA . VAL B 1 94 ? -9.133 17.516 9.891 1 98.31 94 VAL B CA 1
ATOM 3450 C C . VAL B 1 94 ? -9.719 17.141 8.523 1 98.31 94 VAL B C 1
ATOM 3452 O O . VAL B 1 94 ? -9.391 17.781 7.52 1 98.31 94 VAL B O 1
ATOM 3455 N N . ILE B 1 95 ? -10.594 16.156 8.5 1 98.12 95 ILE B N 1
ATOM 3456 C CA . ILE B 1 95 ? -11.18 15.703 7.246 1 98.12 95 ILE B CA 1
ATOM 3457 C C . ILE B 1 95 ? -11.93 16.859 6.574 1 98.12 95 ILE B C 1
ATOM 3459 O O . ILE B 1 95 ? -11.727 17.125 5.391 1 98.12 95 ILE B O 1
ATOM 3463 N N . ASP B 1 96 ? -12.75 17.547 7.297 1 97.75 96 ASP B N 1
ATOM 3464 C CA . ASP B 1 96 ? -13.602 18.594 6.746 1 97.75 96 ASP B CA 1
ATOM 3465 C C . ASP B 1 96 ? -12.758 19.766 6.227 1 97.75 96 ASP B C 1
ATOM 3467 O O . ASP B 1 96 ? -13.031 20.297 5.152 1 97.75 96 ASP B O 1
ATOM 3471 N N . LEU B 1 97 ? -11.766 20.141 6.984 1 98.56 97 LEU B N 1
ATOM 3472 C CA . LEU B 1 97 ? -10.898 21.234 6.566 1 98.56 97 LEU B CA 1
ATOM 3473 C C . LEU B 1 97 ? -10.125 20.859 5.305 1 98.56 97 LEU B C 1
ATOM 3475 O O . LEU B 1 97 ? -10 21.688 4.391 1 98.56 97 LEU B O 1
ATOM 3479 N N . CYS B 1 98 ? -9.648 19.641 5.266 1 98.56 98 CYS B N 1
ATOM 3480 C CA . CYS B 1 98 ? -8.93 19.203 4.078 1 98.56 98 CYS B CA 1
ATOM 3481 C C . CYS B 1 98 ? -9.852 19.109 2.873 1 98.56 98 CYS B C 1
ATOM 3483 O O . CYS B 1 98 ? -9.43 19.344 1.738 1 98.56 98 CYS B O 1
ATOM 3485 N N . ARG B 1 99 ? -11.102 18.844 3.102 1 96.94 99 ARG B N 1
ATOM 3486 C CA . ARG B 1 99 ? -12.078 18.75 2.021 1 96.94 99 ARG B CA 1
ATOM 3487 C C . ARG B 1 99 ? -12.383 20.125 1.444 1 96.94 99 ARG B C 1
ATOM 3489 O O . ARG B 1 99 ? -12.602 20.266 0.238 1 96.94 99 ARG B O 1
ATOM 3496 N N . ILE B 1 100 ? -12.43 21.109 2.303 1 96.5 100 ILE B N 1
ATOM 3497 C CA . ILE B 1 100 ? -12.773 22.469 1.876 1 96.5 100 ILE B CA 1
ATOM 3498 C C . ILE B 1 100 ? -11.57 23.109 1.187 1 96.5 100 ILE B C 1
ATOM 3500 O O . ILE B 1 100 ? -11.727 24 0.354 1 96.5 100 ILE B O 1
ATOM 3504 N N . ALA B 1 101 ? -10.375 22.688 1.489 1 98.31 101 ALA B N 1
ATOM 3505 C CA . ALA B 1 101 ? -9.148 23.234 0.906 1 98.31 101 ALA B CA 1
ATOM 3506 C C . ALA B 1 101 ? -9.047 22.891 -0.577 1 98.31 101 ALA B C 1
ATOM 3508 O O . ALA B 1 101 ? -9.594 21.875 -1.024 1 98.31 101 ALA B O 1
ATOM 3509 N N . ASP B 1 102 ? -8.422 23.766 -1.335 1 98.25 102 ASP B N 1
ATOM 3510 C CA . ASP B 1 102 ? -8.125 23.453 -2.73 1 98.25 102 ASP B CA 1
ATOM 3511 C C . ASP B 1 102 ? -7.156 22.281 -2.838 1 98.25 102 ASP B C 1
ATOM 3513 O O . ASP B 1 102 ? -7.215 21.516 -3.795 1 98.25 102 ASP B O 1
ATOM 3517 N N . ILE B 1 103 ? -6.285 22.188 -1.864 1 98.62 103 ILE B N 1
ATOM 3518 C CA . ILE B 1 103 ? -5.348 21.078 -1.772 1 98.62 103 ILE B CA 1
ATOM 3519 C C . ILE B 1 103 ? -4.746 21.031 -0.369 1 98.62 103 ILE B C 1
ATOM 3521 O O . ILE B 1 103 ? -4.668 22.047 0.319 1 98.62 103 ILE B O 1
ATOM 3525 N N . THR B 1 104 ? -4.41 19.891 0.069 1 98.81 104 THR B N 1
ATOM 3526 C CA . THR B 1 104 ? -3.703 19.672 1.325 1 98.81 104 THR B CA 1
ATOM 3527 C C . THR B 1 104 ? -2.217 19.438 1.073 1 98.81 104 THR B C 1
ATOM 3529 O O . THR B 1 104 ? -1.847 18.516 0.336 1 98.81 104 THR B O 1
ATOM 3532 N N . PHE B 1 105 ? -1.358 20.266 1.628 1 98.81 105 PHE B N 1
ATOM 3533 C CA . PHE B 1 105 ? 0.08 20.031 1.568 1 98.81 105 PHE B CA 1
ATOM 3534 C C . PHE B 1 105 ? 0.518 19.062 2.668 1 98.81 105 PHE B C 1
ATOM 3536 O O . PHE B 1 105 ? 0.405 19.375 3.855 1 98.81 105 PHE B O 1
ATOM 3543 N N . MET B 1 106 ? 1.037 17.953 2.293 1 98.12 106 MET B N 1
ATOM 3544 C CA . MET B 1 106 ? 1.474 16.938 3.246 1 98.12 106 MET B CA 1
ATOM 3545 C C . MET B 1 106 ? 2.822 17.312 3.855 1 98.12 106 MET B C 1
ATOM 3547 O O . MET B 1 106 ? 3.869 17.031 3.271 1 98.12 106 MET B O 1
ATOM 3551 N N . GLY B 1 107 ? 2.768 17.953 5 1 96.5 107 GLY B N 1
ATOM 3552 C CA . GLY B 1 107 ? 3.988 18.266 5.723 1 96.5 107 GLY B CA 1
ATOM 3553 C C . GLY B 1 107 ? 4.301 17.281 6.828 1 96.5 107 GLY B C 1
ATOM 3554 O O . GLY B 1 107 ? 4.777 17.672 7.898 1 96.5 107 GLY B O 1
ATOM 3555 N N . LEU B 1 108 ? 3.934 16.016 6.68 1 94.62 108 LEU B N 1
ATOM 3556 C CA . LEU B 1 108 ? 4.129 14.953 7.664 1 94.62 108 LEU B CA 1
ATOM 3557 C C . LEU B 1 108 ? 5.438 14.211 7.41 1 94.62 108 LEU B C 1
ATOM 3559 O O . LEU B 1 108 ? 5.918 14.164 6.273 1 94.62 108 LEU B O 1
ATOM 3563 N N . HIS B 1 109 ? 5.969 13.641 8.484 1 89.44 109 HIS B N 1
ATOM 3564 C CA . HIS B 1 109 ? 7.172 12.82 8.391 1 89.44 109 HIS B CA 1
ATOM 3565 C C . HIS B 1 109 ? 7.012 11.523 9.172 1 89.44 109 HIS B C 1
ATOM 3567 O O . HIS B 1 109 ? 6.441 11.516 10.266 1 89.44 109 HIS B O 1
ATOM 3573 N N . GLY B 1 110 ? 7.516 10.477 8.539 1 84.94 110 GLY B N 1
ATOM 3574 C CA . GLY B 1 110 ? 7.531 9.188 9.203 1 84.94 110 GLY B CA 1
ATOM 3575 C C . GLY B 1 110 ? 6.156 8.562 9.344 1 84.94 110 GLY B C 1
ATOM 3576 O O . GLY B 1 110 ? 5.145 9.227 9.094 1 84.94 110 GLY B O 1
ATOM 3577 N N . SER B 1 111 ? 6.133 7.309 9.648 1 86.56 111 SER B N 1
ATOM 3578 C CA . SER B 1 111 ? 4.953 6.543 10.039 1 86.56 111 SER B CA 1
ATOM 3579 C C . SER B 1 111 ? 3.799 6.773 9.07 1 86.56 111 SER B C 1
ATOM 3581 O O . SER B 1 111 ? 3.955 6.605 7.855 1 86.56 111 SER B O 1
ATOM 3583 N N . VAL B 1 112 ? 2.646 7.332 9.57 1 90.31 112 VAL B N 1
ATOM 3584 C CA . VAL B 1 112 ? 1.402 7.469 8.82 1 90.31 112 VAL B CA 1
ATOM 3585 C C . VAL B 1 112 ? 1.594 8.469 7.68 1 90.31 112 VAL B C 1
ATOM 3587 O O . VAL B 1 112 ? 0.95 8.359 6.637 1 90.31 112 VAL B O 1
ATOM 3590 N N . GLY B 1 113 ? 2.527 9.305 7.812 1 90.69 113 GLY B N 1
ATOM 3591 C CA . GLY B 1 113 ? 2.781 10.273 6.758 1 90.69 113 GLY B CA 1
ATOM 3592 C C . GLY B 1 113 ? 3.502 9.672 5.562 1 90.69 113 GLY B C 1
ATOM 3593 O O . GLY B 1 113 ? 3.355 10.156 4.438 1 90.69 113 GLY B O 1
ATOM 3594 N N . GLU B 1 114 ? 4.219 8.617 5.848 1 93.94 114 GLU B N 1
ATOM 3595 C CA . GLU B 1 114 ? 5.109 8.141 4.789 1 93.94 114 GLU B CA 1
ATOM 3596 C C . GLU B 1 114 ? 4.789 6.695 4.41 1 93.94 114 GLU B C 1
ATOM 3598 O O . GLU B 1 114 ? 5.34 6.168 3.443 1 93.94 114 GLU B O 1
ATOM 3603 N N . ASN B 1 115 ? 3.844 6.086 5.102 1 95 115 ASN B N 1
ATOM 3604 C CA . ASN B 1 115 ? 3.607 4.672 4.828 1 95 115 ASN B CA 1
ATOM 3605 C C . ASN B 1 115 ? 2.467 4.477 3.832 1 95 115 ASN B C 1
ATOM 3607 O O . ASN B 1 115 ? 2.053 3.346 3.57 1 95 115 ASN B O 1
ATOM 3611 N N . GLY B 1 116 ? 1.873 5.574 3.344 1 97.19 116 GLY B N 1
ATOM 3612 C CA . GLY B 1 116 ? 0.909 5.516 2.258 1 97.19 116 GLY B CA 1
ATOM 3613 C C . GLY B 1 116 ? -0.53 5.48 2.736 1 97.19 116 GLY B C 1
ATOM 3614 O O . GLY B 1 116 ? -1.457 5.688 1.951 1 97.19 116 GLY B O 1
ATOM 3615 N N . LYS B 1 117 ? -0.77 5.234 4.062 1 97.75 117 LYS B N 1
ATOM 3616 C CA . LYS B 1 117 ? -2.135 5.055 4.547 1 97.75 117 LYS B CA 1
ATOM 3617 C C . LYS B 1 117 ? -2.91 6.371 4.5 1 97.75 117 LYS B C 1
ATOM 3619 O O . LYS B 1 117 ? -4.09 6.387 4.152 1 97.75 117 LYS B O 1
ATOM 3624 N N . LEU B 1 118 ? -2.266 7.445 4.867 1 98.19 118 LEU B N 1
ATOM 3625 C CA . LEU B 1 118 ? -2.973 8.719 4.812 1 98.19 118 LEU B CA 1
ATOM 3626 C C . LEU B 1 118 ? -3.271 9.117 3.371 1 98.19 118 LEU B C 1
ATOM 3628 O O . LEU B 1 118 ? -4.359 9.617 3.074 1 98.19 118 LEU B O 1
ATOM 3632 N N . GLN B 1 119 ? -2.295 8.93 2.447 1 98.44 119 GLN B N 1
ATOM 3633 C CA . GLN B 1 119 ? -2.523 9.18 1.027 1 98.44 119 GLN B CA 1
ATOM 3634 C C . GLN B 1 119 ? -3.725 8.383 0.519 1 98.44 119 GLN B C 1
ATOM 3636 O O . GLN B 1 119 ? -4.586 8.93 -0.175 1 98.44 119 GLN B O 1
ATOM 3641 N N . ALA B 1 120 ? -3.746 7.105 0.924 1 98.44 120 ALA B N 1
ATOM 3642 C CA . ALA B 1 120 ? -4.863 6.242 0.544 1 98.44 120 ALA B CA 1
ATOM 3643 C C . ALA B 1 120 ? -6.184 6.789 1.078 1 98.44 120 ALA B C 1
ATOM 3645 O O . ALA B 1 120 ? -7.191 6.797 0.368 1 98.44 120 ALA B O 1
ATOM 3646 N N . THR B 1 121 ? -6.172 7.199 2.295 1 98.62 121 THR B N 1
ATOM 3647 C CA . THR B 1 121 ? -7.355 7.762 2.932 1 98.62 121 THR B CA 1
ATOM 3648 C C . THR B 1 121 ? -7.859 8.977 2.16 1 98.62 121 THR B C 1
ATOM 3650 O O . THR B 1 121 ? -9.055 9.094 1.884 1 98.62 121 THR B O 1
ATOM 3653 N N . PHE B 1 122 ? -6.938 9.844 1.771 1 98.62 122 PHE B N 1
ATOM 3654 C CA . PHE B 1 122 ? -7.324 11.039 1.038 1 98.62 122 PHE B CA 1
ATOM 3655 C C . PHE B 1 122 ? -7.855 10.688 -0.346 1 98.62 122 PHE B C 1
ATOM 3657 O O . PHE B 1 122 ? -8.805 11.297 -0.831 1 98.62 122 PHE B O 1
ATOM 3664 N N . ASP B 1 123 ? -7.258 9.672 -0.962 1 97.94 123 ASP B N 1
ATOM 3665 C CA . ASP B 1 123 ? -7.793 9.188 -2.232 1 97.94 123 ASP B CA 1
ATOM 3666 C C . ASP B 1 123 ? -9.25 8.766 -2.088 1 97.94 123 ASP B C 1
ATOM 3668 O O . ASP B 1 123 ? -10.094 9.141 -2.9 1 97.94 123 ASP B O 1
ATOM 3672 N N . ILE B 1 124 ? -9.516 8.023 -1.062 1 98.06 124 ILE B N 1
ATOM 3673 C CA . ILE B 1 124 ? -10.836 7.453 -0.842 1 98.06 124 ILE B CA 1
ATOM 3674 C C . ILE B 1 124 ? -11.828 8.562 -0.513 1 98.06 124 ILE B C 1
ATOM 3676 O O . ILE B 1 124 ? -12.977 8.539 -0.971 1 98.06 124 ILE B O 1
ATOM 3680 N N . LEU B 1 125 ? -11.375 9.547 0.205 1 98.12 125 LEU B N 1
ATOM 3681 C CA . LEU B 1 125 ? -12.258 10.602 0.683 1 98.12 125 LEU B CA 1
ATOM 3682 C C . LEU B 1 125 ? -12.406 11.703 -0.359 1 98.12 125 LEU B C 1
ATOM 3684 O O . LEU B 1 125 ? -13.188 12.641 -0.175 1 98.12 125 LEU B O 1
ATOM 3688 N N . GLY B 1 126 ? -11.68 11.625 -1.453 1 97.19 126 GLY B N 1
ATOM 3689 C CA . GLY B 1 126 ? -11.742 12.641 -2.488 1 97.19 126 GLY B CA 1
ATOM 3690 C C . GLY B 1 126 ? -11.039 13.93 -2.102 1 97.19 126 GLY B C 1
ATOM 3691 O O . GLY B 1 126 ? -11.484 15.016 -2.469 1 97.19 126 GLY B O 1
ATOM 3692 N N . ILE B 1 127 ? -10.039 13.836 -1.267 1 98.44 127 ILE B N 1
ATOM 3693 C CA . ILE B 1 127 ? -9.258 14.984 -0.814 1 98.44 127 ILE B CA 1
ATOM 3694 C C . ILE B 1 127 ? -7.969 15.078 -1.622 1 98.44 127 ILE B C 1
ATOM 3696 O O . ILE B 1 127 ? -7.211 14.109 -1.716 1 98.44 127 ILE B O 1
ATOM 3700 N N . LYS B 1 128 ? -7.73 16.234 -2.25 1 98.25 128 LYS B N 1
ATOM 3701 C CA . LYS B 1 128 ? -6.5 16.453 -3.004 1 98.25 128 LYS B CA 1
ATOM 3702 C C . LYS B 1 128 ? -5.316 16.688 -2.07 1 98.25 128 LYS B C 1
ATOM 3704 O O . LYS B 1 128 ? -5.441 17.391 -1.069 1 98.25 128 LYS B O 1
ATOM 3709 N N . TYR B 1 129 ? -4.18 16.094 -2.35 1 98.75 129 TYR B N 1
ATOM 3710 C CA . TYR B 1 129 ? -3.008 16.234 -1.493 1 98.75 129 TYR B CA 1
ATOM 3711 C C . TYR B 1 129 ? -1.732 16.328 -2.324 1 98.75 129 TYR B C 1
ATOM 3713 O O . TYR B 1 129 ? -1.73 15.969 -3.506 1 98.75 129 TYR B O 1
ATOM 3721 N N . THR B 1 130 ? -0.672 16.828 -1.746 1 98.56 130 THR B N 1
ATOM 3722 C CA . THR B 1 130 ? 0.612 16.938 -2.43 1 98.56 130 THR B CA 1
ATOM 3723 C C . THR B 1 130 ? 1.483 15.719 -2.143 1 98.56 130 THR B C 1
ATOM 3725 O O . THR B 1 130 ? 1.24 14.992 -1.181 1 98.56 130 THR B O 1
ATOM 3728 N N . GLY B 1 131 ? 2.551 15.578 -2.973 1 98.06 131 GLY B N 1
ATOM 3729 C CA . GLY B 1 131 ? 3.57 14.578 -2.703 1 98.06 131 GLY B CA 1
ATOM 3730 C C . GLY B 1 131 ? 3.268 13.234 -3.336 1 98.06 131 GLY B C 1
ATOM 3731 O O . GLY B 1 131 ? 2.43 13.141 -4.238 1 98.06 131 GLY B O 1
ATOM 3732 N N . PRO B 1 132 ? 3.947 12.242 -2.855 1 98.06 132 PRO B N 1
ATOM 3733 C CA . PRO B 1 132 ? 3.85 10.938 -3.512 1 98.06 132 PRO B CA 1
ATOM 3734 C C . PRO B 1 132 ? 2.529 10.227 -3.221 1 98.06 132 PRO B C 1
ATOM 3736 O O . PRO B 1 132 ? 1.874 10.523 -2.217 1 98.06 132 PRO B O 1
ATOM 3739 N N . ASN B 1 133 ? 2.229 9.297 -4.098 1 97.88 133 ASN B N 1
ATOM 3740 C CA . ASN B 1 133 ? 0.997 8.516 -3.998 1 97.88 133 ASN B CA 1
ATOM 3741 C C . ASN B 1 133 ? 1.095 7.449 -2.916 1 97.88 133 ASN B C 1
ATOM 3743 O O . ASN B 1 133 ? 2.164 7.234 -2.342 1 97.88 133 ASN B O 1
ATOM 3747 N N . SER B 1 134 ? -0.064 6.836 -2.664 1 97.94 134 SER B N 1
ATOM 3748 C CA . SER B 1 134 ? -0.199 5.852 -1.595 1 97.94 134 SER B CA 1
ATOM 3749 C C . SER B 1 134 ? 0.656 4.621 -1.867 1 97.94 134 SER B C 1
ATOM 3751 O O . SER B 1 134 ? 1.374 4.148 -0.983 1 97.94 134 SER B O 1
ATOM 3753 N N . PHE B 1 135 ? 0.656 4.09 -3.018 1 97.19 135 PHE B N 1
ATOM 3754 C CA . PHE B 1 135 ? 1.321 2.836 -3.357 1 97.19 135 PHE B CA 1
ATOM 3755 C C . PHE B 1 135 ? 2.836 2.984 -3.266 1 97.19 135 PHE B C 1
ATOM 3757 O O . PHE B 1 135 ? 3.506 2.17 -2.627 1 97.19 135 PHE B O 1
ATOM 3764 N N . GLY B 1 136 ? 3.375 3.998 -3.889 1 97.56 136 GLY B N 1
ATOM 3765 C CA . GLY B 1 136 ? 4.805 4.254 -3.799 1 97.56 136 GLY B CA 1
ATOM 3766 C C . GLY B 1 136 ? 5.289 4.426 -2.373 1 97.56 136 GLY B C 1
ATOM 3767 O O . GLY B 1 136 ? 6.348 3.912 -2.004 1 97.56 136 GLY B O 1
ATOM 3768 N N . CYS B 1 137 ? 4.5 5.152 -1.568 1 97.56 137 CYS B N 1
ATOM 3769 C CA . CYS B 1 137 ? 4.836 5.336 -0.161 1 97.56 137 CYS B CA 1
ATOM 3770 C C . CYS B 1 137 ? 4.855 4 0.575 1 97.56 137 CYS B C 1
ATOM 3772 O O . CYS B 1 137 ? 5.762 3.734 1.365 1 97.56 137 CYS B O 1
ATOM 3774 N N . ALA B 1 138 ? 3.912 3.17 0.304 1 97 138 ALA B N 1
ATOM 3775 C CA . ALA B 1 138 ? 3.852 1.86 0.949 1 97 138 ALA B CA 1
ATOM 3776 C C . ALA B 1 138 ? 5.078 1.021 0.601 1 97 138 ALA B C 1
ATOM 3778 O O . ALA B 1 138 ? 5.68 0.397 1.478 1 97 138 ALA B O 1
ATOM 3779 N N . LEU B 1 139 ? 5.449 0.989 -0.673 1 97.38 139 LEU B N 1
ATOM 3780 C CA . LEU B 1 139 ? 6.59 0.201 -1.133 1 97.38 139 LEU B CA 1
ATOM 3781 C C . LEU B 1 139 ? 7.891 0.727 -0.535 1 97.38 139 LEU B C 1
ATOM 3783 O O . LEU B 1 139 ? 8.719 -0.053 -0.061 1 97.38 139 LEU B O 1
ATOM 3787 N N . SER B 1 140 ? 8.023 2.047 -0.545 1 96.94 140 SER B N 1
ATOM 3788 C CA . SER B 1 140 ? 9.281 2.645 -0.12 1 96.94 140 SER B CA 1
ATOM 3789 C C . SER B 1 140 ? 9.469 2.525 1.389 1 96.94 140 SER B C 1
ATOM 3791 O O . SER B 1 140 ? 10.602 2.426 1.873 1 96.94 140 SER B O 1
ATOM 3793 N N . MET B 1 141 ? 8.383 2.508 2.125 1 95.06 141 MET B N 1
ATOM 3794 C CA . MET B 1 141 ? 8.445 2.455 3.584 1 95.06 141 MET B CA 1
ATOM 3795 C C . MET B 1 141 ? 9 1.117 4.059 1 95.06 141 MET B C 1
ATOM 3797 O O . MET B 1 141 ? 9.664 1.046 5.098 1 95.06 141 MET B O 1
ATOM 3801 N N . ASP B 1 142 ? 8.75 0.074 3.365 1 95.19 142 ASP B N 1
ATOM 3802 C CA . ASP B 1 142 ? 9.242 -1.257 3.713 1 95.19 142 ASP B CA 1
ATOM 3803 C C . ASP B 1 142 ? 10.578 -1.542 3.043 1 95.19 142 ASP B C 1
ATOM 3805 O O . ASP B 1 142 ? 10.633 -1.869 1.855 1 95.19 142 ASP B O 1
ATOM 3809 N N . LYS B 1 143 ? 11.648 -1.539 3.84 1 94.88 143 LYS B N 1
ATOM 3810 C CA . LYS B 1 143 ? 13.008 -1.627 3.322 1 94.88 143 LYS B CA 1
ATOM 3811 C C . LYS B 1 143 ? 13.242 -2.965 2.625 1 94.88 143 LYS B C 1
ATOM 3813 O O . LYS B 1 143 ? 14 -3.039 1.654 1 94.88 143 LYS B O 1
ATOM 3818 N N . LEU B 1 144 ? 12.648 -4.023 3.115 1 94.56 144 LEU B N 1
ATOM 3819 C CA . LEU B 1 144 ? 12.82 -5.328 2.484 1 94.56 144 LEU B CA 1
ATOM 3820 C C . LEU B 1 144 ? 12.18 -5.348 1.101 1 94.56 144 LEU B C 1
ATOM 3822 O O . LEU B 1 144 ? 12.82 -5.734 0.12 1 94.56 144 LEU B O 1
ATOM 3826 N N . VAL B 1 145 ? 10.938 -4.914 1.003 1 96 145 VAL B N 1
ATOM 3827 C CA . VAL B 1 145 ? 10.219 -4.883 -0.265 1 96 145 VAL B CA 1
ATOM 3828 C C . VAL B 1 145 ? 10.938 -3.965 -1.248 1 96 145 VAL B C 1
ATOM 3830 O O . VAL B 1 145 ? 11.148 -4.328 -2.408 1 96 145 VAL B O 1
ATOM 3833 N N . ALA B 1 146 ? 11.297 -2.795 -0.774 1 96.75 146 ALA B N 1
ATOM 3834 C CA . ALA B 1 146 ? 12.031 -1.871 -1.631 1 96.75 146 ALA B CA 1
ATOM 3835 C C . ALA B 1 146 ? 13.305 -2.523 -2.178 1 96.75 146 ALA B C 1
ATOM 3837 O O . ALA B 1 146 ? 13.586 -2.43 -3.373 1 96.75 146 ALA B O 1
ATOM 3838 N N . LYS B 1 147 ? 14.031 -3.197 -1.33 1 96.06 147 LYS B N 1
ATOM 3839 C CA . LYS B 1 147 ? 15.273 -3.848 -1.725 1 96.06 147 LYS B CA 1
ATOM 3840 C C . LYS B 1 147 ? 15.023 -4.938 -2.764 1 96.06 147 LYS B C 1
ATOM 3842 O O . LYS B 1 147 ? 15.797 -5.094 -3.709 1 96.06 147 LYS B O 1
ATOM 3847 N N . GLN B 1 148 ? 13.984 -5.688 -2.572 1 95.19 148 GLN B N 1
ATOM 3848 C CA . GLN B 1 148 ? 13.648 -6.734 -3.529 1 95.19 148 GLN B CA 1
ATOM 3849 C C . GLN B 1 148 ? 13.32 -6.141 -4.898 1 95.19 148 GLN B C 1
ATOM 3851 O O . GLN B 1 148 ? 13.766 -6.664 -5.926 1 95.19 148 GLN B O 1
ATOM 3856 N N . ILE B 1 149 ? 12.625 -5.055 -4.898 1 95.56 149 ILE B N 1
ATOM 3857 C CA . ILE B 1 149 ? 12.281 -4.375 -6.145 1 95.56 149 ILE B CA 1
ATOM 3858 C C . ILE B 1 149 ? 13.539 -3.793 -6.781 1 95.56 149 ILE B C 1
ATOM 3860 O O . ILE B 1 149 ? 13.75 -3.92 -7.988 1 95.56 149 ILE B O 1
ATOM 3864 N N . PHE B 1 150 ? 14.438 -3.174 -5.938 1 97.12 150 PHE B N 1
ATOM 3865 C CA . PHE B 1 150 ? 15.703 -2.641 -6.43 1 97.12 150 PHE B CA 1
ATOM 3866 C C . PHE B 1 150 ? 16.531 -3.729 -7.113 1 97.12 150 PHE B C 1
ATOM 3868 O O . PHE B 1 150 ? 16.953 -3.559 -8.25 1 97.12 150 PHE B O 1
ATOM 3875 N N . LYS B 1 151 ? 16.672 -4.832 -6.461 1 94.56 151 LYS B N 1
ATOM 3876 C CA . LYS B 1 151 ? 17.5 -5.926 -6.965 1 94.56 151 LYS B CA 1
ATOM 3877 C C . LYS B 1 151 ? 16.969 -6.441 -8.297 1 94.56 151 LYS B C 1
ATOM 3879 O O . LYS B 1 151 ? 17.75 -6.676 -9.234 1 94.56 151 LYS B O 1
ATOM 3884 N N . ARG B 1 152 ? 15.719 -6.539 -8.398 1 90.88 152 ARG B N 1
ATOM 3885 C CA . ARG B 1 152 ? 15.117 -7.102 -9.602 1 90.88 152 ARG B CA 1
ATOM 3886 C C . ARG B 1 152 ? 15.148 -6.094 -10.75 1 90.88 152 ARG B C 1
ATOM 3888 O O . ARG B 1 152 ? 15.141 -6.477 -11.922 1 90.88 152 ARG B O 1
ATOM 3895 N N . SER B 1 153 ? 15.195 -4.859 -10.43 1 92.5 153 SER B N 1
ATOM 3896 C CA . SER B 1 153 ? 15.094 -3.814 -11.445 1 92.5 153 SER B CA 1
ATOM 3897 C C . SER B 1 153 ? 16.469 -3.268 -11.82 1 92.5 153 SER B C 1
ATOM 3899 O O . SER B 1 153 ? 16.578 -2.391 -12.68 1 92.5 153 SER B O 1
ATOM 3901 N N . GLY B 1 154 ? 17.531 -3.666 -11.117 1 94.5 154 GLY B N 1
ATOM 3902 C CA . GLY B 1 154 ? 18.891 -3.252 -11.445 1 94.5 154 GLY B CA 1
ATOM 3903 C C . GLY B 1 154 ? 19.297 -1.968 -10.758 1 94.5 154 GLY B C 1
ATOM 3904 O O . GLY B 1 154 ? 20.234 -1.293 -11.203 1 94.5 154 GLY B O 1
ATOM 3905 N N . VAL B 1 155 ? 18.578 -1.481 -9.797 1 97.88 155 VAL B N 1
ATOM 3906 C CA . VAL B 1 155 ? 19.031 -0.401 -8.93 1 97.88 155 VAL B CA 1
ATOM 3907 C C . VAL B 1 155 ? 20.078 -0.931 -7.957 1 97.88 155 VAL B C 1
ATOM 3909 O O . VAL B 1 155 ? 19.844 -1.916 -7.254 1 97.88 155 VAL B O 1
ATOM 3912 N N . PRO B 1 156 ? 21.25 -0.342 -7.934 1 98.12 156 PRO B N 1
ATOM 3913 C CA . PRO B 1 156 ? 22.281 -0.846 -7.016 1 98.12 156 PRO B CA 1
ATOM 3914 C C . PRO B 1 156 ? 21.859 -0.746 -5.551 1 98.12 156 PRO B C 1
ATOM 3916 O O . PRO B 1 156 ? 21.609 0.352 -5.055 1 98.12 156 PRO B O 1
ATOM 3919 N N . THR B 1 157 ? 21.75 -1.835 -4.902 1 97.69 157 THR B N 1
ATOM 3920 C CA . THR B 1 157 ? 21.438 -1.898 -3.48 1 97.69 157 THR B CA 1
ATOM 3921 C C . THR B 1 157 ? 22.234 -2.994 -2.793 1 97.69 157 THR B C 1
ATOM 3923 O O . THR B 1 157 ? 22.609 -3.984 -3.422 1 97.69 157 THR B O 1
ATOM 3926 N N . PRO B 1 158 ? 22.562 -2.799 -1.538 1 95.62 158 PRO B N 1
ATOM 3927 C CA . PRO B 1 158 ? 23.297 -3.863 -0.854 1 95.62 158 PRO B CA 1
ATOM 3928 C C . PRO B 1 158 ? 22.531 -5.188 -0.825 1 95.62 158 PRO B C 1
ATOM 3930 O O . PRO B 1 158 ? 21.312 -5.191 -0.766 1 95.62 158 PRO B O 1
ATOM 3933 N N . ARG B 1 159 ? 23.328 -6.234 -0.915 1 91.88 159 ARG B N 1
ATOM 3934 C CA . ARG B 1 159 ? 22.688 -7.508 -0.592 1 91.88 159 ARG B CA 1
ATOM 3935 C C . ARG B 1 159 ? 22.156 -7.504 0.837 1 91.88 159 ARG B C 1
ATOM 3937 O O . ARG B 1 159 ? 22.562 -6.68 1.656 1 91.88 159 ARG B O 1
ATOM 3944 N N . GLY B 1 160 ? 21.266 -8.344 1.064 1 92.25 160 GLY B N 1
ATOM 3945 C CA . GLY B 1 160 ? 20.75 -8.398 2.42 1 92.25 160 GLY B CA 1
ATOM 3946 C C . GLY B 1 160 ? 19.734 -9.516 2.627 1 92.25 160 GLY B C 1
ATOM 3947 O O . GLY B 1 160 ? 19.406 -10.242 1.688 1 92.25 160 GLY B O 1
ATOM 3948 N N . THR B 1 161 ? 19.422 -9.719 3.904 1 93.44 161 THR B N 1
ATOM 3949 C CA . THR B 1 161 ? 18.391 -10.672 4.328 1 93.44 161 THR B CA 1
ATOM 3950 C C . THR B 1 161 ? 17.516 -10.07 5.418 1 93.44 161 THR B C 1
ATOM 3952 O O . THR B 1 161 ? 17.578 -8.867 5.68 1 93.44 161 THR B O 1
ATOM 3955 N N . SER B 1 162 ? 16.578 -10.852 5.844 1 95.06 162 SER B N 1
ATOM 3956 C CA . SER B 1 162 ? 15.68 -10.359 6.879 1 95.06 162 SER B CA 1
ATOM 3957 C C . SER B 1 162 ? 15.359 -11.445 7.902 1 95.06 162 SER B C 1
ATOM 3959 O O . SER B 1 162 ? 15.562 -12.633 7.637 1 95.06 162 SER B O 1
ATOM 3961 N N . LEU B 1 163 ? 15.094 -10.977 9.055 1 95.81 163 LEU B N 1
ATOM 3962 C CA . LEU B 1 163 ? 14.57 -11.844 10.109 1 95.81 163 LEU B CA 1
ATOM 3963 C C . LEU B 1 163 ? 13.227 -11.336 10.609 1 95.81 163 LEU B C 1
ATOM 3965 O O . LEU B 1 163 ? 12.977 -10.125 10.625 1 95.81 163 LEU B O 1
ATOM 3969 N N . ASN B 1 164 ? 12.375 -12.25 10.898 1 93.62 164 ASN B N 1
ATOM 3970 C CA . ASN B 1 164 ? 11.109 -11.938 11.555 1 93.62 164 ASN B CA 1
ATOM 3971 C C . ASN B 1 164 ? 10.992 -12.633 12.914 1 93.62 164 ASN B C 1
ATOM 3973 O O . ASN B 1 164 ? 11.953 -13.25 13.383 1 93.62 164 ASN B O 1
ATOM 3977 N N . ARG B 1 165 ? 9.859 -12.492 13.555 1 91.25 165 ARG B N 1
ATOM 3978 C CA . ARG B 1 165 ? 9.688 -13.016 14.906 1 91.25 165 ARG B CA 1
ATOM 3979 C C . ARG B 1 165 ? 9.891 -14.523 14.945 1 91.25 165 ARG B C 1
ATOM 3981 O O . ARG B 1 165 ? 10.383 -15.07 15.93 1 91.25 165 ARG B O 1
ATOM 3988 N N . ASN B 1 166 ? 9.617 -15.211 13.883 1 89.62 166 ASN B N 1
ATOM 3989 C CA . ASN B 1 166 ? 9.75 -16.656 13.812 1 89.62 166 ASN B CA 1
ATOM 3990 C C . ASN B 1 166 ? 11.195 -17.078 13.562 1 89.62 166 ASN B C 1
ATOM 3992 O O . ASN B 1 166 ? 11.586 -18.203 13.883 1 89.62 166 ASN B O 1
ATOM 3996 N N . THR B 1 167 ? 11.93 -16.188 13.031 1 93.94 167 THR B N 1
ATOM 3997 C CA . THR B 1 167 ? 13.289 -16.547 12.648 1 93.94 167 THR B CA 1
ATOM 3998 C C . THR B 1 167 ? 14.312 -15.734 13.438 1 93.94 167 THR B C 1
ATOM 4000 O O . THR B 1 167 ? 15.5 -15.734 13.109 1 93.94 167 THR B O 1
ATOM 4003 N N . LYS B 1 168 ? 13.859 -14.992 14.453 1 95.19 168 LYS B N 1
ATOM 4004 C CA . LYS B 1 168 ? 14.711 -14.047 15.172 1 95.19 168 LYS B CA 1
ATOM 4005 C C . LYS B 1 168 ? 15.875 -14.766 15.852 1 95.19 168 LYS B C 1
ATOM 4007 O O . LYS B 1 168 ? 16.891 -14.148 16.156 1 95.19 168 LYS B O 1
ATOM 4012 N N . ASP B 1 169 ? 15.766 -16.125 16.141 1 94.88 169 ASP B N 1
ATOM 4013 C CA . ASP B 1 169 ? 16.797 -16.875 16.844 1 94.88 169 ASP B CA 1
ATOM 4014 C C . ASP B 1 169 ? 17.797 -17.484 15.883 1 94.88 169 ASP B C 1
ATOM 4016 O O . ASP B 1 169 ? 18.609 -18.312 16.266 1 94.88 169 ASP B O 1
ATOM 4020 N N . THR B 1 170 ? 17.734 -17.078 14.625 1 96 170 THR B N 1
ATOM 4021 C CA . THR B 1 170 ? 18.672 -17.578 13.633 1 96 170 THR B CA 1
ATOM 4022 C C . THR B 1 170 ? 20.109 -17.188 14.008 1 96 170 THR B C 1
ATOM 4024 O O . THR B 1 170 ? 20.406 -16.016 14.172 1 96 170 THR B O 1
ATOM 4027 N N . PRO B 1 171 ? 20.984 -18.172 14.156 1 95.31 171 PRO B N 1
ATOM 4028 C CA . PRO B 1 171 ? 22.375 -17.859 14.461 1 95.31 171 PRO B CA 1
ATOM 4029 C C . PRO B 1 171 ? 23.078 -17.141 13.312 1 95.31 171 PRO B C 1
ATOM 4031 O O . PRO B 1 171 ? 22.766 -17.375 12.148 1 95.31 171 PRO B O 1
ATOM 4034 N N . LEU B 1 172 ? 24.062 -16.391 13.719 1 95.69 172 LEU B N 1
ATOM 4035 C CA . LEU B 1 172 ? 24.812 -15.617 12.742 1 95.69 172 LEU B CA 1
ATOM 4036 C C . LEU B 1 172 ? 25.406 -16.531 11.664 1 95.69 172 LEU B C 1
ATOM 4038 O O . LEU B 1 172 ? 25.406 -16.172 10.484 1 95.69 172 LEU B O 1
ATOM 4042 N N . GLU B 1 173 ? 25.844 -17.656 12 1 94.12 173 GLU B N 1
ATOM 4043 C CA . GLU B 1 173 ? 26.5 -18.594 11.086 1 94.12 173 GLU B CA 1
ATOM 4044 C C . GLU B 1 173 ? 25.547 -19.094 10.016 1 94.12 173 GLU B C 1
ATOM 4046 O O . GLU B 1 173 ? 25.969 -19.5 8.93 1 94.12 173 GLU B O 1
ATOM 4051 N N . LYS B 1 174 ? 24.312 -19.047 10.305 1 94.31 174 LYS B N 1
ATOM 4052 C CA . LYS B 1 174 ? 23.312 -19.578 9.383 1 94.31 174 LYS B CA 1
ATOM 4053 C C . LYS B 1 174 ? 22.766 -18.469 8.484 1 94.31 174 LYS B C 1
ATOM 4055 O O . LYS B 1 174 ? 22.016 -18.75 7.547 1 94.31 174 LYS B O 1
ATOM 4060 N N . LEU B 1 175 ? 23.062 -17.266 8.734 1 92.44 175 LEU B N 1
ATOM 4061 C CA . LEU B 1 175 ? 22.531 -16.125 7.984 1 92.44 175 LEU B CA 1
ATOM 4062 C C . LEU B 1 175 ? 23.109 -16.094 6.574 1 92.44 175 LEU B C 1
ATOM 4064 O O . LEU B 1 175 ? 22.484 -15.562 5.652 1 92.44 175 LEU B O 1
ATOM 4068 N N . GLY B 1 176 ? 24.344 -16.578 6.402 1 91.12 176 GLY B N 1
ATOM 4069 C CA . GLY B 1 176 ? 25.047 -16.484 5.133 1 91.12 176 GLY B CA 1
ATOM 4070 C C . GLY B 1 176 ? 25.719 -15.148 4.922 1 91.12 176 GLY B C 1
ATOM 4071 O O . GLY B 1 176 ? 26.047 -14.789 3.791 1 91.12 176 GLY B O 1
ATOM 4072 N N . TYR B 1 177 ? 25.828 -14.344 5.969 1 92.75 177 TYR B N 1
ATOM 4073 C CA . TYR B 1 177 ? 26.484 -13.039 5.934 1 92.75 177 TYR B CA 1
ATOM 4074 C C . TYR B 1 177 ? 27.578 -12.953 6.996 1 92.75 177 TYR B C 1
ATOM 4076 O O . TYR B 1 177 ? 27.547 -13.695 7.98 1 92.75 177 TYR B O 1
ATOM 4084 N N . TYR B 1 178 ? 28.516 -12.039 6.762 1 93.81 178 TYR B N 1
ATOM 4085 C CA . TYR B 1 178 ? 29.656 -11.906 7.664 1 93.81 178 TYR B CA 1
ATOM 4086 C C . TYR B 1 178 ? 29.688 -10.523 8.297 1 93.81 178 TYR B C 1
ATOM 4088 O O . TYR B 1 178 ? 29.25 -9.539 7.684 1 93.81 178 TYR B O 1
ATOM 4096 N N . LEU B 1 179 ? 30.297 -10.461 9.469 1 96.38 179 LEU B N 1
ATOM 4097 C CA . LEU B 1 179 ? 30.469 -9.211 10.188 1 96.38 179 LEU B CA 1
ATOM 4098 C C . LEU B 1 179 ? 31.484 -8.312 9.484 1 96.38 179 LEU B C 1
ATOM 4100 O O . LEU B 1 179 ? 32.438 -8.805 8.852 1 96.38 179 LEU B O 1
ATOM 4104 N N . PRO B 1 180 ? 31.312 -6.973 9.539 1 97.12 180 PRO B N 1
ATOM 4105 C CA . PRO B 1 180 ? 30.266 -6.254 10.266 1 97.12 180 PRO B CA 1
ATOM 4106 C C . PRO B 1 180 ? 28.953 -6.18 9.484 1 97.12 180 PRO B C 1
ATOM 4108 O O . PRO B 1 180 ? 28.969 -6.254 8.25 1 97.12 180 PRO B O 1
ATOM 4111 N N . LEU B 1 181 ? 27.891 -6.051 10.195 1 97.5 181 LEU B N 1
ATOM 4112 C CA . LEU B 1 181 ? 26.547 -6.012 9.625 1 97.5 181 LEU B CA 1
ATOM 4113 C C . LEU B 1 181 ? 25.766 -4.809 10.141 1 97.5 181 LEU B C 1
ATOM 4115 O O . LEU B 1 181 ? 26.109 -4.242 11.18 1 97.5 181 LEU B O 1
ATOM 4119 N N . VAL B 1 182 ? 24.859 -4.387 9.375 1 96.5 182 VAL B N 1
ATOM 4120 C CA . VAL B 1 182 ? 23.875 -3.408 9.812 1 96.5 182 VAL B CA 1
ATOM 4121 C C . VAL B 1 182 ? 22.531 -4.098 10.008 1 96.5 182 VAL B C 1
ATOM 4123 O O . VAL B 1 182 ? 22.078 -4.852 9.141 1 96.5 182 VAL B O 1
ATOM 4126 N N . ILE B 1 183 ? 21.953 -3.906 11.172 1 96.44 183 ILE B N 1
ATOM 4127 C CA . ILE B 1 183 ? 20.609 -4.391 11.484 1 96.44 183 ILE B CA 1
ATOM 4128 C C . ILE B 1 183 ? 19.672 -3.207 11.664 1 96.44 183 ILE B C 1
ATOM 4130 O O . ILE B 1 183 ? 19.938 -2.303 12.453 1 96.44 183 ILE B O 1
ATOM 4134 N N . LYS B 1 184 ? 18.672 -3.168 10.891 1 94.62 184 LYS B N 1
ATOM 4135 C CA . LYS B 1 184 ? 17.75 -2.037 10.977 1 94.62 184 LYS B CA 1
ATOM 4136 C C . LYS B 1 184 ? 16.297 -2.498 10.859 1 94.62 184 LYS B C 1
ATOM 4138 O O . LYS B 1 184 ? 16.016 -3.51 10.211 1 94.62 184 LYS B O 1
ATOM 4143 N N . PRO B 1 185 ? 15.398 -1.759 11.531 1 93.06 185 PRO B N 1
ATOM 4144 C CA . PRO B 1 185 ? 13.984 -2.086 11.344 1 93.06 185 PRO B CA 1
ATOM 4145 C C . PRO B 1 185 ? 13.555 -2.049 9.875 1 93.06 185 PRO B C 1
ATOM 4147 O O . PRO B 1 185 ? 14.039 -1.215 9.109 1 93.06 185 PRO B O 1
ATOM 4150 N N . CYS B 1 186 ? 12.633 -2.938 9.508 1 91.62 186 CYS B N 1
ATOM 4151 C CA . CYS B 1 186 ? 12.156 -3 8.133 1 91.62 186 CYS B CA 1
ATOM 4152 C C . CYS B 1 186 ? 11.367 -1.748 7.77 1 91.62 186 CYS B C 1
ATOM 4154 O O . CYS B 1 186 ? 11.383 -1.306 6.621 1 91.62 186 CYS B O 1
ATOM 4156 N N . SER B 1 187 ? 10.578 -1.34 8.797 1 85.5 187 SER B N 1
ATOM 4157 C CA . SER B 1 187 ? 9.812 -0.114 8.602 1 85.5 187 SER B CA 1
ATOM 4158 C C . SER B 1 187 ? 10.195 0.949 9.625 1 85.5 187 SER B C 1
ATOM 4160 O O . SER B 1 187 ? 10.516 0.628 10.766 1 85.5 187 SER B O 1
ATOM 4162 N N . GLY B 1 188 ? 10.352 2.152 9.258 1 75.75 188 GLY B N 1
ATOM 4163 C CA . GLY B 1 188 ? 10.734 3.242 10.141 1 75.75 188 GLY B CA 1
ATOM 4164 C C . GLY B 1 188 ? 11.711 4.211 9.5 1 75.75 188 GLY B C 1
ATOM 4165 O O . GLY B 1 188 ? 12.109 4.027 8.344 1 75.75 188 GLY B O 1
ATOM 4166 N N . GLY B 1 189 ? 11.961 5.195 10.25 1 67.94 189 GLY B N 1
ATOM 4167 C CA . GLY B 1 189 ? 12.836 6.238 9.742 1 67.94 189 GLY B CA 1
ATOM 4168 C C . GLY B 1 189 ? 13.75 6.816 10.805 1 67.94 189 GLY B C 1
ATOM 4169 O O . GLY B 1 189 ? 13.75 6.355 11.953 1 67.94 189 GLY B O 1
ATOM 4170 N N . SER B 1 190 ? 14.648 7.531 10.367 1 66.56 190 SER B N 1
ATOM 4171 C CA . SER B 1 190 ? 15.492 8.391 11.195 1 66.56 190 SER B CA 1
ATOM 4172 C C . SER B 1 190 ? 16.516 7.57 11.969 1 66.56 190 SER B C 1
ATOM 4174 O O . SER B 1 190 ? 16.875 7.918 13.102 1 66.56 190 SER B O 1
ATOM 4176 N N . SER B 1 191 ? 16.844 6.48 11.492 1 70.56 191 SER B N 1
ATOM 4177 C CA . SER B 1 191 ? 17.891 5.633 12.031 1 70.56 191 SER B CA 1
ATOM 4178 C C . SER B 1 191 ? 17.562 5.145 13.438 1 70.56 191 SER B C 1
ATOM 4180 O O . SER B 1 191 ? 18.453 4.816 14.219 1 70.56 191 SER B O 1
ATOM 4182 N N . ILE B 1 192 ? 16.375 5.215 13.742 1 74.44 192 ILE B N 1
ATOM 4183 C CA . ILE B 1 192 ? 15.938 4.664 15.023 1 74.44 192 ILE B CA 1
ATOM 4184 C C . ILE B 1 192 ? 15.922 3.141 14.953 1 74.44 192 ILE B C 1
ATOM 4186 O O . ILE B 1 192 ? 15.375 2.561 14.008 1 74.44 192 ILE B O 1
ATOM 4190 N N . GLY B 1 193 ? 16.609 2.508 15.82 1 83.38 193 GLY B N 1
ATOM 4191 C CA . GLY B 1 193 ? 16.641 1.056 15.891 1 83.38 193 GLY B CA 1
ATOM 4192 C C . GLY B 1 193 ? 17.672 0.435 14.969 1 83.38 193 GLY B C 1
ATOM 4193 O O . GLY B 1 193 ? 17.594 -0.756 14.664 1 83.38 193 GLY B O 1
ATOM 4194 N N . VAL B 1 194 ? 18.562 1.283 14.5 1 90.25 194 VAL B N 1
ATOM 4195 C CA . VAL B 1 194 ? 19.609 0.787 13.617 1 90.25 194 VAL B CA 1
ATOM 4196 C C . VAL B 1 194 ? 20.844 0.399 14.438 1 90.25 194 VAL B C 1
ATOM 4198 O O . VAL B 1 194 ? 21.297 1.17 15.289 1 90.25 194 VAL B O 1
ATOM 4201 N N . TYR B 1 195 ? 21.422 -0.735 14.219 1 94.38 195 TYR B N 1
ATOM 4202 C CA . TYR B 1 195 ? 22.594 -1.239 14.906 1 94.38 195 TYR B CA 1
ATOM 4203 C C . TYR B 1 195 ? 23.688 -1.62 13.906 1 94.38 195 TYR B C 1
ATOM 4205 O O . TYR B 1 195 ? 23.406 -2.268 12.891 1 94.38 195 TYR B O 1
ATOM 4213 N N . ILE B 1 196 ? 24.844 -1.171 14.18 1 95.19 196 ILE B N 1
ATOM 4214 C CA . ILE B 1 196 ? 26.031 -1.705 13.508 1 95.19 196 ILE B CA 1
ATOM 4215 C C . ILE B 1 196 ? 26.734 -2.711 14.414 1 95.19 196 ILE B C 1
ATOM 4217 O O . ILE B 1 196 ? 27.172 -2.361 15.508 1 95.19 196 ILE B O 1
ATOM 4221 N N . VAL B 1 197 ? 26.844 -3.906 13.969 1 97.31 197 VAL B N 1
ATOM 4222 C CA . VAL B 1 197 ? 27.359 -4.953 14.844 1 97.31 197 VAL B CA 1
ATOM 4223 C C . VAL B 1 197 ? 28.672 -5.484 14.289 1 97.31 197 VAL B C 1
ATOM 4225 O O . VAL B 1 197 ? 28.797 -5.73 13.086 1 97.31 197 VAL B O 1
ATOM 4228 N N . HIS B 1 198 ? 29.625 -5.691 15.227 1 97.5 198 HIS B N 1
ATOM 4229 C CA . HIS B 1 198 ? 30.953 -6.133 14.852 1 97.5 198 HIS B CA 1
ATOM 4230 C C . HIS B 1 198 ? 31.281 -7.492 15.469 1 97.5 198 HIS B C 1
ATOM 4232 O O . HIS B 1 198 ? 32.281 -8.109 15.117 1 97.5 198 HIS B O 1
ATOM 4238 N N . THR B 1 199 ? 30.469 -7.914 16.375 1 97.69 199 THR B N 1
ATOM 4239 C CA . THR B 1 199 ? 30.688 -9.195 17.031 1 97.69 199 THR B CA 1
ATOM 4240 C C . THR B 1 199 ? 29.391 -10 17.094 1 97.69 199 THR B C 1
ATOM 4242 O O . THR B 1 199 ? 28.297 -9.453 16.891 1 97.69 199 THR B O 1
ATOM 4245 N N . GLU B 1 200 ? 29.562 -11.266 17.391 1 96.94 200 GLU B N 1
ATOM 4246 C CA . GLU B 1 200 ? 28.391 -12.117 17.547 1 96.94 200 GLU B CA 1
ATOM 4247 C C . GLU B 1 200 ? 27.531 -11.672 18.719 1 96.94 200 GLU B C 1
ATOM 4249 O O . GLU B 1 200 ? 26.312 -11.773 18.688 1 96.94 200 GLU B O 1
ATOM 4254 N N . GLU B 1 201 ? 28.172 -11.234 19.719 1 97.62 201 GLU B N 1
ATOM 4255 C CA . GLU B 1 201 ? 27.469 -10.75 20.891 1 97.62 201 GLU B CA 1
ATOM 4256 C C . GLU B 1 201 ? 26.625 -9.516 20.547 1 97.62 201 GLU B C 1
ATOM 4258 O O . GLU B 1 201 ? 25.469 -9.406 20.984 1 97.62 201 GLU B O 1
ATOM 4263 N N . GLU B 1 202 ? 27.266 -8.656 19.734 1 97.56 202 GLU B N 1
ATOM 4264 C CA . GLU B 1 202 ? 26.547 -7.469 19.312 1 97.56 202 GLU B CA 1
ATOM 4265 C C . GLU B 1 202 ? 25.344 -7.84 18.438 1 97.56 202 GLU B C 1
ATOM 4267 O O . GLU B 1 202 ? 24.281 -7.219 18.516 1 97.56 202 GLU B O 1
ATOM 4272 N N . TYR B 1 203 ? 25.578 -8.844 17.656 1 97.19 203 TYR B N 1
ATOM 4273 C CA . TYR B 1 203 ? 24.5 -9.336 16.797 1 97.19 203 TYR B CA 1
ATOM 4274 C C . TYR B 1 203 ? 23.328 -9.836 17.641 1 97.19 203 TYR B C 1
ATOM 4276 O O . TYR B 1 203 ? 22.188 -9.43 17.422 1 97.19 203 TYR B O 1
ATOM 4284 N N . ARG B 1 204 ? 23.594 -10.633 18.578 1 97.19 204 ARG B N 1
ATOM 4285 C CA . ARG B 1 204 ? 22.562 -11.203 19.438 1 97.19 204 ARG B CA 1
ATOM 4286 C C . ARG B 1 204 ? 21.828 -10.109 20.188 1 97.19 204 ARG B C 1
ATOM 4288 O O . ARG B 1 204 ? 20.594 -10.164 20.328 1 97.19 204 ARG B O 1
ATOM 4295 N N . GLU B 1 205 ? 22.547 -9.195 20.641 1 97.5 205 GLU B N 1
ATOM 4296 C CA . GLU B 1 205 ? 21.953 -8.102 21.406 1 97.5 205 GLU B CA 1
ATOM 4297 C C . GLU B 1 205 ? 21.047 -7.238 20.516 1 97.5 205 GLU B C 1
ATOM 4299 O O . GLU B 1 205 ? 19.984 -6.809 20.938 1 97.5 205 GLU B O 1
ATOM 4304 N N . ALA B 1 206 ? 21.547 -6.949 19.312 1 97 206 ALA B N 1
ATOM 4305 C CA . ALA B 1 206 ? 20.75 -6.156 18.375 1 97 206 ALA B CA 1
ATOM 4306 C C . ALA B 1 206 ? 19.438 -6.852 18.047 1 97 206 ALA B C 1
ATOM 4308 O O . ALA B 1 206 ? 18.391 -6.211 17.984 1 97 206 ALA B O 1
ATOM 4309 N N . ILE B 1 207 ? 19.5 -8.109 17.844 1 97.5 207 ILE B N 1
ATOM 4310 C CA . ILE B 1 207 ? 18.297 -8.898 17.531 1 97.5 207 ILE B CA 1
ATOM 4311 C C . ILE B 1 207 ? 17.344 -8.875 18.719 1 97.5 207 ILE B C 1
ATOM 4313 O O . ILE B 1 207 ? 16.156 -8.633 18.562 1 97.5 207 ILE B O 1
ATOM 4317 N N . ARG B 1 208 ? 17.891 -9.109 19.875 1 96.75 208 ARG B N 1
ATOM 4318 C CA . ARG B 1 208 ? 17.078 -9.086 21.078 1 96.75 208 ARG B CA 1
ATOM 4319 C C . ARG B 1 208 ? 16.391 -7.734 21.266 1 96.75 208 ARG B C 1
ATOM 4321 O O . ARG B 1 208 ? 15.188 -7.672 21.5 1 96.75 208 ARG B O 1
ATOM 4328 N N . CYS B 1 209 ? 17.172 -6.668 21.094 1 96.31 209 CYS B N 1
ATOM 4329 C CA . CYS B 1 209 ? 16.625 -5.324 21.266 1 96.31 209 CYS B CA 1
ATOM 4330 C C . CYS B 1 209 ? 15.555 -5.043 20.219 1 96.31 209 CYS B C 1
ATOM 4332 O O . CYS B 1 209 ? 14.5 -4.48 20.547 1 96.31 209 CYS B O 1
ATOM 4334 N N . SER B 1 210 ? 15.797 -5.418 19 1 95.88 210 SER B N 1
ATOM 4335 C CA . SER B 1 210 ? 14.867 -5.152 17.906 1 95.88 210 SER B CA 1
ATOM 4336 C C . SER B 1 210 ? 13.531 -5.84 18.141 1 95.88 210 SER B C 1
ATOM 4338 O O . SER B 1 210 ? 12.477 -5.211 18.031 1 95.88 210 SER B O 1
ATOM 4340 N N . PHE B 1 211 ? 13.562 -7.07 18.531 1 96.12 211 PHE B N 1
ATOM 4341 C CA . PHE B 1 211 ? 12.328 -7.848 18.578 1 96.12 211 PHE B CA 1
ATOM 4342 C C . PHE B 1 211 ? 11.711 -7.785 19.969 1 96.12 211 PHE B C 1
ATOM 4344 O O . PHE B 1 211 ? 10.484 -7.664 20.109 1 96.12 211 PHE B O 1
ATOM 4351 N N . ASP B 1 212 ? 12.492 -7.824 21 1 94.62 212 ASP B N 1
ATOM 4352 C CA . ASP B 1 212 ? 11.961 -8 22.344 1 94.62 212 ASP B CA 1
ATOM 4353 C C . ASP B 1 212 ? 11.766 -6.652 23.047 1 94.62 212 ASP B C 1
ATOM 4355 O O . ASP B 1 212 ? 10.93 -6.523 23.938 1 94.62 212 ASP B O 1
ATOM 4359 N N . VAL B 1 213 ? 12.57 -5.66 22.672 1 91.56 213 VAL B N 1
ATOM 4360 C CA . VAL B 1 213 ? 12.461 -4.348 23.297 1 91.56 213 VAL B CA 1
ATOM 4361 C C . VAL B 1 213 ? 11.641 -3.418 22.406 1 91.56 213 VAL B C 1
ATOM 4363 O O . VAL B 1 213 ? 10.625 -2.869 22.844 1 91.56 213 VAL B O 1
ATOM 4366 N N . ASN B 1 214 ? 12.055 -3.379 21.172 1 89.69 214 ASN B N 1
ATOM 4367 C CA . ASN B 1 214 ? 11.406 -2.447 20.25 1 89.69 214 ASN B CA 1
ATOM 4368 C C . ASN B 1 214 ? 10.195 -3.078 19.578 1 89.69 214 ASN B C 1
ATOM 4370 O O . ASN B 1 214 ? 9.445 -2.395 18.875 1 89.69 214 ASN B O 1
ATOM 4374 N N . HIS B 1 215 ? 10.023 -4.395 19.719 1 90.31 215 HIS B N 1
ATOM 4375 C CA . HIS B 1 215 ? 8.875 -5.148 19.234 1 90.31 215 HIS B CA 1
ATOM 4376 C C . HIS B 1 215 ? 8.727 -5.016 17.719 1 90.31 215 HIS B C 1
ATOM 4378 O O . HIS B 1 215 ? 7.621 -4.816 17.219 1 90.31 215 HIS B O 1
ATOM 4384 N N . GLU B 1 216 ? 9.859 -5.012 17.078 1 90.69 216 GLU B N 1
ATOM 4385 C CA . GLU B 1 216 ? 9.844 -5.047 15.625 1 90.69 216 GLU B CA 1
ATOM 4386 C C . GLU B 1 216 ? 9.258 -6.359 15.109 1 90.69 216 GLU B C 1
ATOM 4388 O O . GLU B 1 216 ? 9.445 -7.414 15.727 1 90.69 216 GLU B O 1
ATOM 4393 N N . ASP B 1 217 ? 8.539 -6.289 14.023 1 89.25 217 ASP B N 1
ATOM 4394 C CA . ASP B 1 217 ? 8.023 -7.504 13.406 1 89.25 217 ASP B CA 1
ATOM 4395 C C . ASP B 1 217 ? 9.062 -8.125 12.469 1 89.25 217 ASP B C 1
ATOM 4397 O O . ASP B 1 217 ? 9.062 -9.336 12.25 1 89.25 217 ASP B O 1
ATOM 4401 N N . GLU B 1 218 ? 9.852 -7.285 11.906 1 93.94 218 GLU B N 1
ATOM 4402 C CA . GLU B 1 218 ? 10.844 -7.699 10.914 1 93.94 218 GLU B CA 1
ATOM 4403 C C . GLU B 1 218 ? 12.023 -6.738 10.875 1 93.94 218 GLU B C 1
ATOM 4405 O O . GLU B 1 218 ? 11.852 -5.527 11.016 1 93.94 218 GLU B O 1
ATOM 4410 N N . VAL B 1 219 ? 13.203 -7.305 10.734 1 96.38 219 VAL B N 1
ATOM 4411 C CA . VAL B 1 219 ? 14.398 -6.488 10.586 1 96.38 219 VAL B CA 1
ATOM 4412 C C . VAL B 1 219 ? 15.133 -6.879 9.305 1 96.38 219 VAL B C 1
ATOM 4414 O O . VAL B 1 219 ? 15.023 -8.016 8.836 1 96.38 219 VAL B O 1
ATOM 4417 N N . VAL B 1 220 ? 15.812 -5.934 8.719 1 96.12 220 VAL B N 1
ATOM 4418 C CA . VAL B 1 220 ? 16.688 -6.152 7.578 1 96.12 220 VAL B CA 1
ATOM 4419 C C . VAL B 1 220 ? 18.141 -6.215 8.039 1 96.12 220 VAL B C 1
ATOM 4421 O O . VAL B 1 220 ? 18.547 -5.438 8.906 1 96.12 220 VAL B O 1
ATOM 4424 N N . ILE B 1 221 ? 18.875 -7.137 7.523 1 97.06 221 ILE B N 1
ATOM 4425 C CA . ILE B 1 221 ? 20.297 -7.32 7.824 1 97.06 221 ILE B CA 1
ATOM 4426 C C . ILE B 1 221 ? 21.109 -7.172 6.547 1 97.06 221 ILE B C 1
ATOM 4428 O O . ILE B 1 221 ? 20.844 -7.844 5.547 1 97.06 221 ILE B O 1
ATOM 4432 N N . GLU B 1 222 ? 22.062 -6.289 6.602 1 96.75 222 GLU B N 1
ATOM 4433 C CA . GLU B 1 222 ? 22.906 -6.008 5.445 1 96.75 222 GLU B CA 1
ATOM 4434 C C . GLU B 1 222 ? 24.375 -5.875 5.855 1 96.75 222 GLU B C 1
ATOM 4436 O O . GLU B 1 222 ? 24.672 -5.582 7.016 1 96.75 222 GLU B O 1
ATOM 4441 N N . PRO B 1 223 ? 25.281 -6.105 4.883 1 96.31 223 PRO B N 1
ATOM 4442 C CA . PRO B 1 223 ? 26.672 -5.785 5.188 1 96.31 223 PRO B CA 1
ATOM 4443 C C . PRO B 1 223 ? 26.891 -4.309 5.512 1 96.31 223 PRO B C 1
ATOM 4445 O O . PRO B 1 223 ? 26.266 -3.443 4.898 1 96.31 223 PRO B O 1
ATOM 4448 N N . TYR B 1 224 ? 27.734 -4.09 6.496 1 96.25 224 TYR B N 1
ATOM 4449 C CA . TYR B 1 224 ? 28.141 -2.715 6.762 1 96.25 224 TYR B CA 1
ATOM 4450 C C . TYR B 1 224 ? 29 -2.17 5.625 1 96.25 224 TYR B C 1
ATOM 4452 O O . TYR B 1 224 ? 29.953 -2.818 5.195 1 96.25 224 TYR B O 1
ATOM 4460 N N . ILE B 1 225 ? 28.641 -1.048 5.133 1 95.25 225 ILE B N 1
ATOM 4461 C CA . ILE B 1 225 ? 29.422 -0.364 4.102 1 95.25 225 ILE B CA 1
ATOM 4462 C C . ILE B 1 225 ? 30.047 0.904 4.676 1 95.25 225 ILE B C 1
ATOM 4464 O O . ILE B 1 225 ? 29.328 1.829 5.074 1 95.25 225 ILE B O 1
ATOM 4468 N N . LYS B 1 226 ? 31.266 0.88 4.758 1 93.62 226 LYS B N 1
ATOM 4469 C CA . LYS B 1 226 ? 31.984 2.096 5.152 1 93.62 226 LYS B CA 1
ATOM 4470 C C . LYS B 1 226 ? 32.094 3.064 3.98 1 93.62 226 LYS B C 1
ATOM 4472 O O . LYS B 1 226 ? 32.688 2.734 2.953 1 93.62 226 LYS B O 1
ATOM 4477 N N . GLY B 1 227 ? 31.484 4.168 4.125 1 93.88 227 GLY B N 1
ATOM 4478 C CA . GLY B 1 227 ? 31.531 5.105 3.012 1 93.88 227 GLY B CA 1
ATOM 4479 C C . GLY B 1 227 ? 30.828 6.414 3.307 1 93.88 227 GLY B C 1
ATOM 4480 O O . GLY B 1 227 ? 30.594 6.754 4.469 1 93.88 227 GLY B O 1
ATOM 4481 N N . ARG B 1 228 ? 30.672 7.18 2.289 1 93.62 228 ARG B N 1
ATOM 4482 C CA . ARG B 1 228 ? 30.031 8.492 2.383 1 93.62 228 ARG B CA 1
ATOM 4483 C C . ARG B 1 228 ? 28.594 8.438 1.875 1 93.62 228 ARG B C 1
ATOM 4485 O O . ARG B 1 228 ? 28.312 7.77 0.879 1 93.62 228 ARG B O 1
ATOM 4492 N N . GLU B 1 229 ? 27.766 9.211 2.529 1 95.19 229 GLU B N 1
ATOM 4493 C CA . GLU B 1 229 ? 26.344 9.211 2.189 1 95.19 229 GLU B CA 1
ATOM 4494 C C . GLU B 1 229 ? 25.984 10.391 1.288 1 95.19 229 GLU B C 1
ATOM 4496 O O . GLU B 1 229 ? 26.578 11.469 1.415 1 95.19 229 GLU B O 1
ATOM 4501 N N . TYR B 1 230 ? 25.094 10.133 0.438 1 97.44 230 TYR B N 1
ATOM 4502 C CA . TYR B 1 230 ? 24.609 11.133 -0.503 1 97.44 230 TYR B CA 1
ATOM 4503 C C . TYR B 1 230 ? 23.094 11.117 -0.58 1 97.44 230 TYR B C 1
ATOM 4505 O O . TYR B 1 230 ? 22.469 10.047 -0.556 1 97.44 230 TYR B O 1
ATOM 4513 N N . ALA B 1 231 ? 22.531 12.289 -0.654 1 97.81 231 ALA B N 1
ATOM 4514 C CA . ALA B 1 231 ? 21.094 12.43 -0.847 1 97.81 231 ALA B CA 1
ATOM 4515 C C . ALA B 1 231 ? 20.766 12.828 -2.285 1 97.81 231 ALA B C 1
ATOM 4517 O O . ALA B 1 231 ? 21.359 13.773 -2.824 1 97.81 231 ALA B O 1
ATOM 4518 N N . CYS B 1 232 ? 19.969 12.062 -2.879 1 98.62 232 CYS B N 1
ATOM 4519 C CA . CYS B 1 232 ? 19.484 12.336 -4.227 1 98.62 232 CYS B CA 1
ATOM 4520 C C . CYS B 1 232 ? 18 12.719 -4.207 1 98.62 232 CYS B C 1
ATOM 4522 O O . CYS B 1 232 ? 17.125 11.859 -4.184 1 98.62 232 CYS B O 1
ATOM 4524 N N . SER B 1 233 ? 17.75 14 -4.262 1 98.62 233 SER B N 1
ATOM 4525 C CA . SER B 1 233 ? 16.391 14.5 -4.332 1 98.62 233 SER B CA 1
ATOM 4526 C C . SER B 1 233 ? 15.82 14.383 -5.746 1 98.62 233 SER B C 1
ATOM 4528 O O . SER B 1 233 ? 16.516 14.68 -6.723 1 98.62 233 SER B O 1
ATOM 4530 N N . ILE B 1 234 ? 14.641 13.875 -5.828 1 98.69 234 ILE B N 1
ATOM 4531 C CA . ILE B 1 234 ? 13.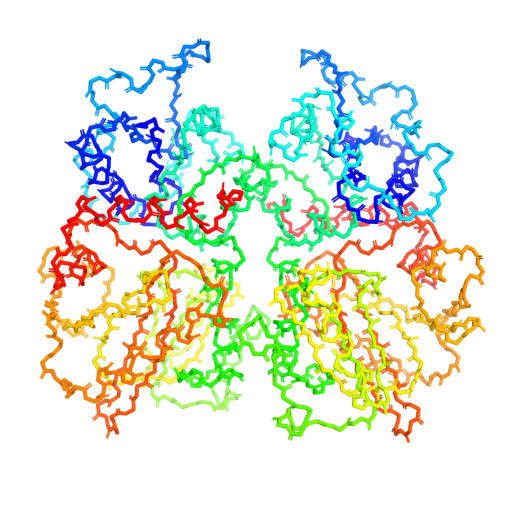984 13.703 -7.117 1 98.69 234 ILE B CA 1
ATOM 4532 C C . ILE B 1 234 ? 12.664 14.469 -7.133 1 98.69 234 ILE B C 1
ATOM 4534 O O . ILE B 1 234 ? 11.859 14.344 -6.207 1 98.69 234 ILE B O 1
ATOM 4538 N N . ILE B 1 235 ? 12.391 15.258 -8.117 1 98.25 235 ILE B N 1
ATOM 4539 C CA . ILE B 1 235 ? 11.125 15.945 -8.352 1 98.25 235 ILE B CA 1
ATOM 4540 C C . ILE B 1 235 ? 10.617 15.633 -9.75 1 98.25 235 ILE B C 1
ATOM 4542 O O . ILE B 1 235 ? 11.344 15.781 -10.734 1 98.25 235 ILE B O 1
ATOM 4546 N N . ALA B 1 236 ? 9.359 15.133 -9.844 1 96.62 236 ALA B N 1
ATOM 4547 C CA . ALA B 1 236 ? 8.719 14.781 -11.109 1 96.62 236 ALA B CA 1
ATOM 4548 C C . ALA B 1 236 ? 9.602 13.844 -11.93 1 96.62 236 ALA B C 1
ATOM 4550 O O . ALA B 1 236 ? 9.75 14.031 -13.141 1 96.62 236 ALA B O 1
ATOM 4551 N N . GLY B 1 237 ? 10.344 12.961 -11.219 1 97.06 237 GLY B N 1
ATOM 4552 C CA . GLY B 1 237 ? 11.117 11.914 -11.875 1 97.06 237 GLY B CA 1
ATOM 4553 C C . GLY B 1 237 ? 12.516 12.367 -12.266 1 97.06 237 GLY B C 1
ATOM 4554 O O . GLY B 1 237 ? 13.289 11.594 -12.836 1 97.06 237 GLY B O 1
ATOM 4555 N N . LYS B 1 238 ? 12.836 13.602 -11.938 1 98.25 238 LYS B N 1
ATOM 4556 C CA . LYS B 1 238 ? 14.148 14.133 -12.289 1 98.25 238 LYS B CA 1
ATOM 4557 C C . LYS B 1 238 ? 14.977 14.43 -11.047 1 98.25 238 LYS B C 1
ATOM 4559 O O . LYS B 1 238 ? 14.492 15.086 -10.117 1 98.25 238 LYS B O 1
ATOM 4564 N N . ALA B 1 239 ? 16.203 14 -11.07 1 98.69 239 ALA B N 1
ATOM 4565 C CA . ALA B 1 239 ? 17.094 14.18 -9.922 1 98.69 239 ALA B CA 1
ATOM 4566 C C . ALA B 1 239 ? 17.609 15.609 -9.852 1 98.69 239 ALA B C 1
ATOM 4568 O O . ALA B 1 239 ? 17.953 16.203 -10.875 1 98.69 239 ALA B O 1
ATOM 4569 N N . LEU B 1 240 ? 17.656 16.172 -8.695 1 98.62 240 LEU B N 1
ATOM 4570 C CA . LEU B 1 240 ? 18.359 17.406 -8.391 1 98.62 240 LEU B CA 1
ATOM 4571 C C . LEU B 1 240 ? 19.828 17.141 -8.07 1 98.62 240 LEU B C 1
ATOM 4573 O O . LEU B 1 240 ? 20.25 15.977 -8 1 98.62 240 LEU B O 1
ATOM 4577 N N . PRO B 1 241 ? 20.609 18.156 -7.965 1 98.38 241 PRO B N 1
ATOM 4578 C CA . PRO B 1 241 ? 22 17.922 -7.578 1 98.38 241 PRO B CA 1
ATOM 4579 C C . PRO B 1 241 ? 22.141 17.141 -6.277 1 98.38 241 PRO B C 1
ATOM 4581 O O . PRO B 1 241 ? 21.359 17.359 -5.344 1 98.38 241 PRO B O 1
ATOM 4584 N N . LEU B 1 242 ? 23.141 16.266 -6.281 1 98.5 242 LEU B N 1
ATOM 4585 C CA . LEU B 1 242 ? 23.375 15.445 -5.102 1 98.5 242 LEU B CA 1
ATOM 4586 C C . LEU B 1 242 ? 23.859 16.297 -3.932 1 98.5 242 LEU B C 1
ATOM 4588 O O . LEU B 1 242 ? 24.516 17.312 -4.133 1 98.5 242 LEU B O 1
ATOM 4592 N N . ILE B 1 243 ? 23.516 15.844 -2.773 1 97.75 243 ILE B N 1
ATOM 4593 C CA . ILE B 1 243 ? 24.078 16.422 -1.562 1 97.75 243 ILE B CA 1
ATOM 4594 C C . ILE B 1 243 ? 24.969 15.406 -0.862 1 97.75 243 ILE B C 1
ATOM 4596 O O . ILE B 1 243 ? 24.547 14.273 -0.614 1 97.75 243 ILE B O 1
ATOM 4600 N N . GLU B 1 244 ? 26.141 15.82 -0.636 1 96.75 244 GLU B N 1
ATOM 4601 C CA . GLU B 1 244 ? 27.062 15.016 0.153 1 96.75 244 GLU B CA 1
ATOM 4602 C C . GLU B 1 244 ? 26.875 15.266 1.646 1 96.75 244 GLU B C 1
ATOM 4604 O O . GLU B 1 244 ? 26.859 16.422 2.092 1 96.75 244 GLU B O 1
ATOM 4609 N N . ILE B 1 245 ? 26.719 14.195 2.375 1 93.44 245 ILE B N 1
ATOM 4610 C CA . ILE B 1 245 ? 26.516 14.305 3.814 1 93.44 245 ILE B CA 1
ATOM 4611 C C . ILE B 1 245 ? 27.766 13.859 4.555 1 93.44 245 ILE B C 1
ATOM 4613 O O . ILE B 1 245 ? 28.172 12.695 4.453 1 93.44 245 ILE B O 1
ATOM 4617 N N . ILE B 1 246 ? 28.328 14.734 5.289 1 89.25 246 ILE B N 1
ATOM 4618 C CA . ILE B 1 246 ? 29.547 14.461 6.051 1 89.25 246 ILE B CA 1
ATOM 4619 C C . ILE B 1 246 ? 29.25 14.57 7.547 1 89.25 246 ILE B C 1
ATOM 4621 O O . ILE B 1 246 ? 29.094 15.672 8.078 1 89.25 246 ILE B O 1
ATOM 4625 N N . PRO B 1 247 ? 29.172 13.438 8.109 1 80.31 247 PRO B N 1
ATOM 4626 C CA . PRO B 1 247 ? 28.875 13.508 9.539 1 80.31 247 PRO B CA 1
ATOM 4627 C C . PRO B 1 247 ? 30 14.156 10.344 1 80.31 247 PRO B C 1
ATOM 4629 O O . PRO B 1 247 ? 31.172 14.031 9.992 1 80.31 247 PRO B O 1
ATOM 4632 N N . LYS B 1 248 ? 29.719 15.008 11.328 1 74.38 248 LYS B N 1
ATOM 4633 C CA . LYS B 1 248 ? 30.734 15.625 12.18 1 74.38 248 LYS B CA 1
ATOM 4634 C C . LYS B 1 248 ? 31.453 14.578 13.023 1 74.38 248 LYS B C 1
ATOM 4636 O O . LYS B 1 248 ? 32.688 14.594 13.141 1 74.38 248 LYS B O 1
ATOM 4641 N N . ASP B 1 249 ? 30.656 13.805 13.727 1 66.62 249 ASP B N 1
ATOM 4642 C CA . ASP B 1 249 ? 31.266 12.844 14.633 1 66.62 249 ASP B CA 1
ATOM 4643 C C . ASP B 1 249 ? 31.156 11.422 14.094 1 66.62 249 ASP B C 1
ATOM 4645 O O . ASP B 1 249 ? 31.078 10.461 14.859 1 66.62 249 ASP B O 1
ATOM 4649 N N . GLY B 1 250 ? 31.156 11.344 12.812 1 58.75 250 GLY B N 1
ATOM 4650 C CA . GLY B 1 250 ? 31.297 10.039 12.188 1 58.75 250 GLY B CA 1
ATOM 4651 C C . GLY B 1 250 ? 29.969 9.305 12.062 1 58.75 250 GLY B C 1
ATOM 4652 O O . GLY B 1 250 ? 29.875 8.289 11.367 1 58.75 250 GLY B O 1
ATOM 4653 N N . ILE B 1 251 ? 28.984 9.641 13 1 55.06 251 ILE B N 1
ATOM 4654 C CA . ILE B 1 251 ? 27.766 8.852 12.914 1 55.06 251 ILE B CA 1
ATOM 4655 C C . ILE B 1 251 ? 26.609 9.742 12.469 1 55.06 251 ILE B C 1
ATOM 4657 O O . ILE B 1 251 ? 26.422 10.844 13 1 55.06 251 ILE B O 1
ATOM 4661 N N . PHE B 1 252 ? 25.938 9.492 11.406 1 57.19 252 PHE B N 1
ATOM 4662 C CA . PHE B 1 252 ? 24.766 10.219 10.938 1 57.19 252 PHE B CA 1
ATOM 4663 C C . PHE B 1 252 ? 23.5 9.68 11.586 1 57.19 252 PHE B C 1
ATOM 4665 O O . PHE B 1 252 ? 22.844 8.797 11.031 1 57.19 252 PHE B O 1
ATOM 4672 N N . ASN B 1 253 ? 23.234 10.008 12.914 1 60.41 253 ASN B N 1
ATOM 4673 C CA . ASN B 1 253 ? 22.062 9.578 13.672 1 60.41 253 ASN B CA 1
ATOM 4674 C C . ASN B 1 253 ? 21 10.688 13.742 1 60.41 253 ASN B C 1
ATOM 4676 O O . ASN B 1 253 ? 21.141 11.727 13.094 1 60.41 253 ASN B O 1
ATOM 4680 N N . TYR B 1 254 ? 19.891 10.453 14.383 1 57.97 254 TYR B N 1
ATOM 4681 C CA . TYR B 1 254 ? 18.75 11.352 14.484 1 57.97 254 TYR B CA 1
ATOM 4682 C C . TYR B 1 254 ? 19.172 12.734 14.969 1 57.97 254 TYR B C 1
ATOM 4684 O O . TYR B 1 254 ? 18.781 13.75 14.398 1 57.97 254 TYR B O 1
ATOM 4692 N N . GLU B 1 255 ? 19.969 12.703 15.883 1 58.94 255 GLU B N 1
ATOM 4693 C CA . GLU B 1 255 ? 20.406 13.969 16.469 1 58.94 255 GLU B CA 1
ATOM 4694 C C . GLU B 1 255 ? 21.203 14.797 15.461 1 58.94 255 GLU B C 1
ATOM 4696 O O . GLU B 1 255 ? 20.984 16 15.336 1 58.94 255 GLU B O 1
ATOM 4701 N N . ASN B 1 256 ? 22.047 14.094 14.773 1 61.12 256 ASN B N 1
ATOM 4702 C CA . ASN B 1 256 ? 22.922 14.797 13.836 1 61.12 256 ASN B CA 1
ATOM 4703 C C . ASN B 1 256 ? 22.172 15.211 12.57 1 61.12 256 ASN B C 1
ATOM 4705 O O . ASN B 1 256 ? 22.578 16.156 11.883 1 61.12 256 ASN B O 1
ATOM 4709 N N . LYS B 1 257 ? 21.125 14.578 12.375 1 60.56 257 LYS B N 1
ATOM 4710 C CA . LYS B 1 257 ? 20.344 14.828 11.172 1 60.56 257 LYS B CA 1
ATOM 4711 C C . LYS B 1 257 ? 19.578 16.141 11.281 1 60.56 257 LYS B C 1
ATOM 4713 O O . LYS B 1 257 ? 19.438 16.875 10.297 1 60.56 257 LYS B O 1
ATOM 4718 N N . TYR B 1 258 ? 19.219 16.484 12.531 1 61.81 258 TYR B N 1
ATOM 4719 C CA . TYR B 1 258 ? 18.234 17.562 12.602 1 61.81 258 TYR B CA 1
ATOM 4720 C C . TYR B 1 258 ? 18.766 18.719 13.445 1 61.81 258 TYR B C 1
ATOM 4722 O O . TYR B 1 258 ? 18.109 19.75 13.562 1 61.81 258 TYR B O 1
ATOM 4730 N N . GLN B 1 259 ? 19.906 18.469 13.969 1 59.28 259 GLN B N 1
ATOM 4731 C CA . GLN B 1 259 ? 20.5 19.562 14.719 1 59.28 259 GLN B CA 1
ATOM 4732 C C . GLN B 1 259 ? 21.375 20.438 13.828 1 59.28 259 GLN B C 1
ATOM 4734 O O . GLN B 1 259 ? 22.109 19.906 12.977 1 59.28 259 GLN B O 1
ATOM 4739 N N . ASP B 1 260 ? 21.125 21.703 13.945 1 57.94 260 ASP B N 1
ATOM 4740 C CA . ASP B 1 260 ? 22.016 22.625 13.258 1 57.94 260 ASP B CA 1
ATOM 4741 C C . ASP B 1 260 ? 23.484 22.266 13.516 1 57.94 260 ASP B C 1
ATOM 4743 O O . ASP B 1 260 ? 23.891 22.078 14.664 1 57.94 260 ASP B O 1
ATOM 4747 N N . GLY B 1 261 ? 24.188 22.016 12.43 1 61.34 261 GLY B N 1
ATOM 4748 C CA . GLY B 1 261 ? 25.609 21.766 12.562 1 61.34 261 GLY B CA 1
ATOM 4749 C C . GLY B 1 261 ? 25.938 20.297 12.766 1 61.34 261 GLY B C 1
ATOM 4750 O O . GLY B 1 261 ? 27.094 19.938 12.977 1 61.34 261 GLY B O 1
ATOM 4751 N N . GLY B 1 262 ? 24.875 19.516 12.789 1 64.5 262 GLY B N 1
ATOM 4752 C CA . GLY B 1 262 ? 25.141 18.109 13.047 1 64.5 262 GLY B CA 1
ATOM 4753 C C . GLY B 1 262 ? 25.828 17.406 11.891 1 64.5 262 GLY B C 1
ATOM 4754 O O . GLY B 1 262 ? 26.516 16.406 12.086 1 64.5 262 GLY B O 1
ATOM 4755 N N . ALA B 1 263 ? 25.672 17.875 10.758 1 75.75 263 ALA B N 1
ATOM 4756 C CA . ALA B 1 263 ? 26.344 17.328 9.586 1 75.75 263 ALA B CA 1
ATOM 4757 C C . ALA B 1 263 ? 26.656 18.422 8.57 1 75.75 263 ALA B C 1
ATOM 4759 O O . ALA B 1 263 ? 25.922 19.406 8.477 1 75.75 263 ALA B O 1
ATOM 4760 N N . GLN B 1 264 ? 27.844 18.297 8.094 1 85 264 GLN B N 1
ATOM 4761 C CA . GLN B 1 264 ? 28.141 19.141 6.945 1 85 264 GLN B CA 1
ATOM 4762 C C . GLN B 1 264 ? 27.5 18.609 5.672 1 85 264 GLN B C 1
ATOM 4764 O O . GLN B 1 264 ? 27.547 17.406 5.41 1 85 264 GLN B O 1
ATOM 4769 N N . GLU B 1 265 ? 26.766 19.469 4.988 1 90.25 265 GLU B N 1
ATOM 4770 C CA . GLU B 1 265 ? 26.078 19.109 3.754 1 90.25 265 GLU B CA 1
ATOM 4771 C C . GLU B 1 265 ? 26.578 19.953 2.58 1 90.25 265 GLU B C 1
ATOM 4773 O O . GLU B 1 265 ? 26.469 21.188 2.594 1 90.25 265 GLU B O 1
ATOM 4778 N N . LEU B 1 266 ? 27.188 19.25 1.615 1 93.19 266 LEU B N 1
ATOM 4779 C CA . LEU B 1 266 ? 27.781 19.922 0.471 1 93.19 266 LEU B CA 1
ATOM 4780 C C . LEU B 1 266 ? 26.984 19.672 -0.799 1 93.19 266 LEU B C 1
ATOM 4782 O O . LEU B 1 266 ? 26.703 18.516 -1.134 1 93.19 266 LEU B O 1
ATOM 4786 N N . CYS B 1 267 ? 26.625 20.672 -1.455 1 94.25 267 CYS B N 1
ATOM 4787 C CA . CYS B 1 267 ? 25.891 20.594 -2.713 1 94.25 267 CYS B CA 1
ATOM 4788 C C . CYS B 1 267 ? 26.469 21.562 -3.742 1 94.25 267 CYS B C 1
ATOM 4790 O O . CYS B 1 267 ? 26.359 22.766 -3.58 1 94.25 267 CYS B O 1
ATOM 4792 N N . PRO B 1 268 ? 27.172 21.172 -4.805 1 93.19 268 PRO B N 1
ATOM 4793 C CA . PRO B 1 268 ? 27.344 19.766 -5.195 1 93.19 268 PRO B CA 1
ATOM 4794 C C . PRO B 1 268 ? 28.422 19.062 -4.387 1 93.19 268 PRO B C 1
ATOM 4796 O O . PRO B 1 268 ? 29.219 19.703 -3.699 1 93.19 268 PRO B O 1
ATOM 4799 N N . PRO B 1 269 ? 28.328 17.719 -4.516 1 95.81 269 PRO B N 1
ATOM 4800 C CA . PRO B 1 269 ? 29.375 16.953 -3.82 1 95.81 269 PRO B CA 1
ATOM 4801 C C . PRO B 1 269 ? 30.781 17.281 -4.312 1 95.81 269 PRO B C 1
ATOM 4803 O O . PRO B 1 269 ? 30.969 17.547 -5.504 1 95.81 269 PRO B O 1
ATOM 4806 N N . VAL B 1 270 ? 31.75 17.203 -3.416 1 93.5 270 VAL B N 1
ATOM 4807 C CA . VAL B 1 270 ? 33.125 17.516 -3.799 1 93.5 270 VAL B CA 1
ATOM 4808 C C . VAL B 1 270 ? 33.938 16.234 -3.875 1 93.5 270 VAL B C 1
ATOM 4810 O O . VAL B 1 270 ? 35.031 16.219 -4.469 1 93.5 270 VAL B O 1
ATOM 4813 N N .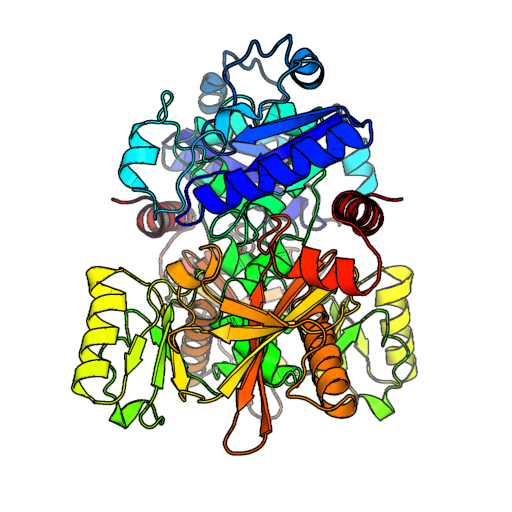 SER B 1 271 ? 33.438 15.203 -3.371 1 93.88 271 SER B N 1
ATOM 4814 C CA . SER B 1 271 ? 34.188 13.969 -3.273 1 93.88 271 SER B CA 1
ATOM 4815 C C . SER B 1 271 ? 33.969 13.07 -4.484 1 93.88 271 SER B C 1
ATOM 4817 O O . SER B 1 271 ? 34.594 12.031 -4.633 1 93.88 271 SER B O 1
ATOM 4819 N N . LEU B 1 272 ? 33 13.453 -5.34 1 96.56 272 LEU B N 1
ATOM 4820 C CA . LEU B 1 272 ? 32.656 12.648 -6.504 1 96.56 272 LEU B CA 1
ATOM 4821 C C . LEU B 1 272 ? 32.906 13.43 -7.793 1 96.56 272 LEU B C 1
ATOM 4823 O O . LEU B 1 272 ? 32.625 14.633 -7.855 1 96.56 272 LEU B O 1
ATOM 4827 N N . ASP B 1 273 ? 33.344 12.719 -8.82 1 96.25 273 ASP B N 1
ATOM 4828 C CA . ASP B 1 273 ? 33.438 13.352 -10.141 1 96.25 273 ASP B CA 1
ATOM 4829 C C . ASP B 1 273 ? 32.031 13.445 -10.773 1 96.25 273 ASP B C 1
ATOM 4831 O O . ASP B 1 273 ? 31.078 12.852 -10.281 1 96.25 273 ASP B O 1
ATOM 4835 N N . ASP B 1 274 ? 31.953 14.18 -11.82 1 97.12 274 ASP B N 1
ATOM 4836 C CA . ASP B 1 274 ? 30.672 14.461 -12.477 1 97.12 274 ASP B CA 1
ATOM 4837 C C . ASP B 1 274 ? 30.047 13.18 -13.023 1 97.12 274 ASP B C 1
ATOM 4839 O O . ASP B 1 274 ? 28.828 13.023 -12.977 1 97.12 274 ASP B O 1
ATOM 4843 N N . LYS B 1 275 ? 30.906 12.352 -13.469 1 97.38 275 LYS B N 1
ATOM 4844 C CA . LYS B 1 275 ? 30.406 11.109 -14.062 1 97.38 275 LYS B CA 1
ATOM 4845 C C . LYS B 1 275 ? 29.734 10.234 -13.008 1 97.38 275 LYS B C 1
ATOM 4847 O O . LYS B 1 275 ? 28.641 9.703 -13.25 1 97.38 275 LYS B O 1
ATOM 4852 N N . THR B 1 276 ? 30.375 10.109 -11.875 1 97.56 276 THR B N 1
ATOM 4853 C CA . THR B 1 276 ? 29.812 9.305 -10.789 1 97.56 276 THR B CA 1
ATOM 4854 C C . THR B 1 276 ? 28.531 9.938 -10.258 1 97.56 276 THR B C 1
ATOM 4856 O O . THR B 1 276 ? 27.562 9.227 -9.961 1 97.56 276 THR B O 1
ATOM 4859 N N . GLN B 1 277 ? 28.547 11.242 -10.156 1 98.19 277 GLN B N 1
ATOM 4860 C CA . GLN B 1 277 ? 27.344 11.93 -9.703 1 98.19 277 GLN B CA 1
ATOM 4861 C C . GLN B 1 277 ? 26.156 11.648 -10.641 1 98.19 277 GLN B C 1
ATOM 4863 O O . GLN B 1 277 ? 25.062 11.344 -10.18 1 98.19 277 GLN B O 1
ATOM 4868 N N . ALA B 1 278 ? 26.438 11.703 -11.906 1 98.31 278 ALA B N 1
ATOM 4869 C CA . ALA B 1 278 ? 25.406 11.461 -12.898 1 98.31 278 ALA B CA 1
ATOM 4870 C C . ALA B 1 278 ? 24.875 10.031 -12.805 1 98.31 278 ALA B C 1
ATOM 4872 O O . ALA B 1 278 ? 23.672 9.797 -12.969 1 98.31 278 ALA B O 1
ATOM 4873 N N . LYS B 1 279 ? 25.75 9.102 -12.555 1 98.38 279 LYS B N 1
ATOM 4874 C CA . LYS B 1 279 ? 25.359 7.707 -12.406 1 98.38 279 LYS B CA 1
ATOM 4875 C C . LYS B 1 279 ? 24.438 7.523 -11.203 1 98.38 279 LYS B C 1
ATOM 4877 O O . LYS B 1 279 ? 23.438 6.809 -11.289 1 98.38 279 LYS B O 1
ATOM 4882 N N . ILE B 1 280 ? 24.75 8.188 -10.125 1 98.69 280 ILE B N 1
ATOM 4883 C CA . ILE B 1 280 ? 23.953 8.094 -8.914 1 98.69 280 ILE B CA 1
ATOM 4884 C C . ILE B 1 280 ? 22.594 8.75 -9.133 1 98.69 280 ILE B C 1
ATOM 4886 O O . ILE B 1 280 ? 21.562 8.211 -8.727 1 98.69 280 ILE B O 1
ATOM 4890 N N . GLN B 1 281 ? 22.594 9.875 -9.797 1 98.81 281 GLN B N 1
ATOM 4891 C CA . GLN B 1 281 ? 21.344 10.562 -10.109 1 98.81 281 GLN B CA 1
ATOM 4892 C C . GLN B 1 281 ? 20.453 9.695 -10.977 1 98.81 281 GLN B C 1
ATOM 4894 O O . GLN B 1 281 ? 19.25 9.586 -10.719 1 98.81 281 GLN B O 1
ATOM 4899 N N . ARG B 1 282 ? 21.016 9.016 -11.93 1 98.56 282 ARG B N 1
ATOM 4900 C CA . ARG B 1 282 ? 20.234 8.125 -12.789 1 98.56 282 ARG B CA 1
ATOM 4901 C C . ARG B 1 282 ? 19.688 6.945 -11.992 1 98.56 282 ARG B C 1
ATOM 4903 O O . ARG B 1 282 ? 18.547 6.516 -12.219 1 98.56 282 ARG B O 1
ATOM 4910 N N . ALA B 1 283 ? 20.484 6.449 -11.086 1 98.69 283 ALA B N 1
ATOM 4911 C CA . ALA B 1 283 ? 20.031 5.359 -10.227 1 98.69 283 ALA B CA 1
ATOM 4912 C C . ALA B 1 283 ? 18.891 5.812 -9.328 1 98.69 283 ALA B C 1
ATOM 4914 O O . ALA B 1 283 ? 17.953 5.055 -9.078 1 98.69 283 ALA B O 1
ATOM 4915 N N . GLY B 1 284 ? 19.016 7.051 -8.836 1 98.75 284 GLY B N 1
ATOM 4916 C CA . GLY B 1 284 ? 17.938 7.613 -8.031 1 98.75 284 GLY B CA 1
ATOM 4917 C C . GLY B 1 284 ? 16.641 7.754 -8.797 1 98.75 284 GLY B C 1
ATOM 4918 O O . GLY B 1 284 ? 15.57 7.414 -8.281 1 98.75 284 GLY B O 1
ATOM 4919 N N . GLU B 1 285 ? 16.75 8.227 -10.023 1 98.56 285 GLU B N 1
ATOM 4920 C CA . GLU B 1 285 ? 15.578 8.344 -10.883 1 98.56 285 GLU B CA 1
ATOM 4921 C C . GLU B 1 285 ? 14.953 6.98 -11.164 1 98.56 285 GLU B C 1
ATOM 4923 O O . GLU B 1 285 ? 13.727 6.844 -11.164 1 98.56 285 GLU B O 1
ATOM 4928 N N . LYS B 1 286 ? 15.797 6.004 -11.398 1 97.62 286 LYS B N 1
ATOM 4929 C CA . LYS B 1 286 ? 15.312 4.645 -11.625 1 97.62 286 LYS B CA 1
ATOM 4930 C C . LYS B 1 286 ? 14.617 4.094 -10.391 1 97.62 286 LYS B C 1
ATOM 4932 O O . LYS B 1 286 ? 13.539 3.5 -10.492 1 97.62 286 LYS B O 1
ATOM 4937 N N . ALA B 1 287 ? 15.234 4.309 -9.219 1 98.5 287 ALA B N 1
ATOM 4938 C CA . ALA B 1 287 ? 14.633 3.877 -7.965 1 98.5 287 ALA B CA 1
ATOM 4939 C C . ALA B 1 287 ? 13.25 4.496 -7.777 1 98.5 287 ALA B C 1
ATOM 4941 O O . ALA B 1 287 ? 12.305 3.811 -7.391 1 98.5 287 ALA B O 1
ATOM 4942 N N . PHE B 1 288 ? 13.172 5.777 -8.094 1 98.38 288 PHE B N 1
ATOM 4943 C CA . PHE B 1 288 ? 11.93 6.531 -8.023 1 98.38 288 PHE B CA 1
ATOM 4944 C C . PHE B 1 288 ? 10.859 5.898 -8.906 1 98.38 288 PHE B C 1
ATOM 4946 O O . PHE B 1 288 ? 9.727 5.68 -8.461 1 98.38 288 PHE B O 1
ATOM 4953 N N . ARG B 1 289 ? 11.227 5.48 -10.062 1 96 289 ARG B N 1
ATOM 4954 C CA . ARG B 1 289 ? 10.297 4.926 -11.039 1 96 289 ARG B CA 1
ATOM 4955 C C . ARG B 1 289 ? 9.859 3.518 -10.648 1 96 289 ARG B C 1
ATOM 4957 O O . ARG B 1 289 ? 8.672 3.205 -10.648 1 96 289 ARG B O 1
ATOM 4964 N N . VAL B 1 290 ? 10.773 2.68 -10.242 1 95.06 290 VAL B N 1
ATOM 4965 C CA . VAL B 1 290 ? 10.461 1.268 -10.047 1 95.06 290 VAL B CA 1
ATOM 4966 C C . VAL B 1 290 ? 9.68 1.085 -8.75 1 95.06 290 VAL B C 1
ATOM 4968 O O . VAL B 1 290 ? 9 0.074 -8.57 1 95.06 290 VAL B O 1
ATOM 4971 N N . LEU B 1 291 ? 9.758 2.064 -7.859 1 97.31 291 LEU B N 1
ATOM 4972 C CA . LEU B 1 291 ? 8.961 2.029 -6.641 1 97.31 291 LEU B CA 1
ATOM 4973 C C . LEU B 1 291 ? 7.613 2.713 -6.852 1 97.31 291 LEU B C 1
ATOM 4975 O O . LEU B 1 291 ? 6.836 2.867 -5.906 1 97.31 291 LEU B O 1
ATOM 4979 N N . HIS B 1 292 ? 7.371 3.18 -8.047 1 95.44 292 HIS B N 1
ATOM 4980 C CA . HIS B 1 292 ? 6.102 3.791 -8.422 1 95.44 292 HIS B CA 1
ATOM 4981 C C . HIS B 1 292 ? 5.863 5.09 -7.66 1 95.44 292 HIS B C 1
ATOM 4983 O O . HIS B 1 292 ? 4.734 5.387 -7.27 1 95.44 292 HIS B O 1
ATOM 4989 N N . MET B 1 293 ? 6.965 5.762 -7.363 1 97.38 293 MET B N 1
ATOM 4990 C CA . MET B 1 293 ? 6.848 7.066 -6.723 1 97.38 293 MET B CA 1
ATOM 4991 C C . MET B 1 293 ? 6.387 8.125 -7.723 1 97.38 293 MET B C 1
ATOM 4993 O O . MET B 1 293 ? 6.574 7.965 -8.93 1 97.38 293 MET B O 1
ATOM 4997 N N . ASP B 1 294 ? 5.727 9.141 -7.215 1 97.31 294 ASP B N 1
ATOM 4998 C CA . ASP B 1 294 ? 5.422 10.297 -8.055 1 97.31 294 ASP B CA 1
ATOM 4999 C C . ASP B 1 294 ? 5.59 11.602 -7.273 1 97.31 294 ASP B C 1
ATOM 5001 O O . ASP B 1 294 ? 5.832 11.578 -6.062 1 97.31 294 ASP B O 1
ATOM 5005 N N . VAL B 1 295 ? 5.691 12.742 -7.969 1 98.31 295 VAL B N 1
ATOM 5006 C CA . VAL B 1 295 ? 5.793 14.125 -7.512 1 98.31 295 VAL B CA 1
ATOM 5007 C C . VAL B 1 295 ? 7.191 14.391 -6.961 1 98.31 295 VAL B C 1
ATOM 5009 O O . VAL B 1 295 ? 8.008 15.039 -7.609 1 98.31 295 VAL B O 1
ATOM 5012 N N . TYR B 1 296 ? 7.504 13.836 -5.738 1 98.44 296 TYR B N 1
ATOM 5013 C CA . TYR B 1 296 ? 8.867 14.031 -5.254 1 98.44 296 TYR B CA 1
ATOM 5014 C C . TYR B 1 296 ? 9.227 12.992 -4.203 1 98.44 296 TYR B C 1
ATOM 5016 O O . TYR B 1 296 ? 8.344 12.383 -3.598 1 98.44 296 TYR B O 1
ATOM 5024 N N . ALA B 1 297 ? 10.461 12.727 -4.023 1 98.31 297 ALA B N 1
ATOM 5025 C CA . ALA B 1 297 ? 11.047 11.82 -3.037 1 98.31 297 ALA B CA 1
ATOM 5026 C C . ALA B 1 297 ? 12.555 12.055 -2.918 1 98.31 297 ALA B C 1
ATOM 5028 O O . ALA B 1 297 ? 13.109 12.93 -3.586 1 98.31 297 ALA B O 1
ATOM 5029 N N . ARG B 1 298 ? 13.148 11.391 -1.97 1 98.19 298 ARG B N 1
ATOM 5030 C CA . ARG B 1 298 ? 14.594 11.461 -1.81 1 98.19 298 ARG B CA 1
ATOM 5031 C C . ARG B 1 298 ? 15.188 10.062 -1.666 1 98.19 298 ARG B C 1
ATOM 5033 O O . ARG B 1 298 ? 14.773 9.289 -0.801 1 98.19 298 ARG B O 1
ATOM 5040 N N . ALA B 1 299 ? 16.109 9.758 -2.498 1 98.38 299 ALA B N 1
ATOM 5041 C CA . ALA B 1 299 ? 16.859 8.508 -2.389 1 98.38 299 ALA B CA 1
ATOM 5042 C C . ALA B 1 299 ? 18.172 8.719 -1.638 1 98.38 299 ALA B C 1
ATOM 5044 O O . ALA B 1 299 ? 18.906 9.664 -1.915 1 98.38 299 ALA B O 1
ATOM 5045 N N . ASP B 1 300 ? 18.438 7.875 -0.714 1 96.88 300 ASP B N 1
ATOM 5046 C CA . ASP B 1 300 ? 19.703 7.926 0.029 1 96.88 300 ASP B CA 1
ATOM 5047 C C . ASP B 1 300 ? 20.688 6.883 -0.487 1 96.88 300 ASP B C 1
ATOM 5049 O O . ASP B 1 300 ? 20.344 5.707 -0.631 1 96.88 300 ASP B O 1
ATOM 5053 N N . PHE B 1 301 ? 21.875 7.395 -0.736 1 98.12 301 PHE B N 1
ATOM 5054 C CA . PHE B 1 301 ? 22.922 6.531 -1.279 1 98.12 301 PHE B CA 1
ATOM 5055 C C . PHE B 1 301 ? 24.141 6.523 -0.369 1 98.12 301 PHE B C 1
ATOM 5057 O O . PHE B 1 301 ? 24.344 7.449 0.42 1 98.12 301 PHE B O 1
ATOM 5064 N N . ILE B 1 302 ? 24.875 5.473 -0.514 1 97.25 302 ILE B N 1
ATOM 5065 C CA . ILE B 1 302 ? 26.203 5.402 0.095 1 97.25 302 ILE B CA 1
ATOM 5066 C C . ILE B 1 302 ? 27.234 4.98 -0.953 1 97.25 302 ILE B C 1
ATOM 5068 O O . ILE B 1 302 ? 26.953 4.133 -1.8 1 97.25 302 ILE B O 1
ATOM 5072 N N . VAL B 1 303 ? 28.328 5.625 -0.984 1 97.5 303 VAL B N 1
ATOM 5073 C CA . VAL B 1 303 ? 29.453 5.227 -1.823 1 97.5 303 VAL B CA 1
ATOM 5074 C C . VAL B 1 303 ? 30.516 4.527 -0.973 1 97.5 303 VAL B C 1
ATOM 5076 O O . VAL B 1 303 ? 31.016 5.105 -0.01 1 97.5 303 VAL B O 1
ATOM 5079 N N . ASP B 1 304 ? 30.766 3.287 -1.355 1 96.69 304 ASP B N 1
ATOM 5080 C CA . ASP B 1 304 ? 31.734 2.471 -0.635 1 96.69 304 ASP B CA 1
ATOM 5081 C C . ASP B 1 304 ? 33.156 3.004 -0.828 1 96.69 304 ASP B C 1
ATOM 5083 O O . ASP B 1 304 ? 33.625 3.146 -1.959 1 96.69 304 ASP B O 1
ATOM 5087 N N . GLU B 1 305 ? 33.781 3.271 0.226 1 93.5 305 GLU B N 1
ATOM 5088 C CA . GLU B 1 305 ? 35.125 3.85 0.145 1 93.5 305 GLU B CA 1
ATOM 5089 C C . GLU B 1 305 ? 36.156 2.822 -0.346 1 93.5 305 GLU B C 1
ATOM 5091 O O . GLU B 1 305 ? 37.219 3.186 -0.831 1 93.5 305 GLU B O 1
ATOM 5096 N N . THR B 1 306 ? 35.844 1.549 -0.212 1 93.5 306 THR B N 1
ATOM 5097 C CA . THR B 1 306 ? 36.781 0.495 -0.545 1 93.5 306 THR B CA 1
ATOM 5098 C C . THR B 1 306 ? 36.875 0.301 -2.057 1 93.5 306 THR B C 1
ATOM 5100 O O . THR B 1 306 ? 37.969 0.098 -2.602 1 93.5 306 THR B O 1
ATOM 5103 N N . ASP B 1 307 ? 35.75 0.4 -2.785 1 92.69 307 ASP B N 1
ATOM 5104 C CA . ASP B 1 307 ? 35.812 0.062 -4.203 1 92.69 307 ASP B CA 1
ATOM 5105 C C . ASP B 1 307 ? 35.094 1.122 -5.043 1 92.69 307 ASP B C 1
ATOM 5107 O O . ASP B 1 307 ? 35.062 1.028 -6.273 1 92.69 307 ASP B O 1
ATOM 5111 N N . GLY B 1 308 ? 34.469 2.035 -4.43 1 94.31 308 GLY B N 1
ATOM 5112 C CA . GLY B 1 308 ? 33.875 3.148 -5.145 1 94.31 308 GLY B CA 1
ATOM 5113 C C . GLY B 1 308 ? 32.469 2.844 -5.66 1 94.31 308 GLY B C 1
ATOM 5114 O O . GLY B 1 308 ? 31.828 3.707 -6.254 1 94.31 308 GLY B O 1
ATOM 5115 N N . LYS B 1 309 ? 32 1.67 -5.375 1 96.75 309 LYS B N 1
ATOM 5116 C CA . LYS B 1 309 ? 30.641 1.329 -5.789 1 96.75 309 LYS B CA 1
ATOM 5117 C C . LYS B 1 309 ? 29.609 2.045 -4.926 1 96.75 309 LYS B C 1
ATOM 5119 O O . LYS B 1 309 ? 29.859 2.326 -3.752 1 96.75 309 LYS B O 1
ATOM 5124 N N . PHE B 1 310 ? 28.516 2.404 -5.535 1 98.19 310 PHE B N 1
ATOM 5125 C CA . PHE B 1 310 ? 27.469 3.072 -4.762 1 98.19 310 PHE B CA 1
ATOM 5126 C C . PHE B 1 310 ? 26.234 2.189 -4.645 1 98.19 310 PHE B C 1
ATOM 5128 O O . PHE B 1 310 ? 26 1.319 -5.488 1 98.19 310 PHE B O 1
ATOM 5135 N N . TYR B 1 311 ? 25.453 2.438 -3.533 1 98.38 311 TYR B N 1
ATOM 5136 C CA . TYR B 1 311 ? 24.266 1.648 -3.221 1 98.38 311 TYR B CA 1
ATOM 5137 C C . TYR B 1 311 ? 23.125 2.541 -2.752 1 98.38 311 TYR B C 1
ATOM 5139 O O . TYR B 1 311 ? 23.344 3.467 -1.964 1 98.38 311 TYR B O 1
ATOM 5147 N N . CYS B 1 312 ? 21.953 2.318 -3.338 1 98.25 312 CYS B N 1
ATOM 5148 C CA . CYS B 1 312 ? 20.75 2.947 -2.818 1 98.25 312 CYS B CA 1
ATOM 5149 C C . CYS B 1 312 ? 20.297 2.277 -1.528 1 98.25 312 CYS B C 1
ATOM 5151 O O . CYS B 1 312 ? 20 1.078 -1.514 1 98.25 312 CYS B O 1
ATOM 5153 N N . LEU B 1 313 ? 20.203 3.021 -0.476 1 95.5 313 LEU B N 1
ATOM 5154 C CA . LEU B 1 313 ? 19.859 2.471 0.832 1 95.5 313 LEU B CA 1
ATOM 5155 C C . LEU B 1 313 ? 18.359 2.482 1.051 1 95.5 313 LEU B C 1
ATOM 5157 O O . LEU B 1 313 ? 17.797 1.534 1.606 1 95.5 313 LEU B O 1
ATOM 5161 N N . GLU B 1 314 ? 17.703 3.514 0.651 1 95.06 314 GLU B N 1
ATOM 5162 C CA . GLU B 1 314 ? 16.266 3.678 0.854 1 95.06 314 GLU B CA 1
ATOM 5163 C C . GLU B 1 314 ? 15.711 4.824 0.012 1 95.06 314 GLU B C 1
ATOM 5165 O O . GLU B 1 314 ? 16.484 5.609 -0.555 1 95.06 314 GLU B O 1
ATOM 5170 N N . MET B 1 315 ? 14.508 4.844 -0.207 1 96.62 315 MET B N 1
ATOM 5171 C CA . MET B 1 315 ? 13.727 5.934 -0.783 1 96.62 315 MET B CA 1
ATOM 5172 C C . MET B 1 315 ? 12.766 6.516 0.247 1 96.62 315 MET B C 1
ATOM 5174 O O . MET B 1 315 ? 12 5.781 0.871 1 96.62 315 MET B O 1
ATOM 5178 N N . ASN B 1 316 ? 12.859 7.801 0.472 1 94.94 316 ASN B N 1
ATOM 5179 C CA . ASN B 1 316 ? 12.023 8.477 1.463 1 94.94 316 ASN B CA 1
ATOM 5180 C C . ASN B 1 316 ? 10.922 9.297 0.803 1 94.94 316 ASN B C 1
ATOM 5182 O O . ASN B 1 316 ? 11.211 10.234 0.051 1 94.94 316 ASN B O 1
ATOM 5186 N N . GLY B 1 317 ? 9.688 8.844 1.143 1 94.94 317 GLY B N 1
ATOM 5187 C CA . GLY B 1 317 ? 8.547 9.695 0.809 1 94.94 317 GLY B CA 1
ATOM 5188 C C . GLY B 1 317 ? 8.305 10.789 1.831 1 94.94 317 GLY B C 1
ATOM 5189 O O . GLY B 1 317 ? 8.367 10.547 3.037 1 94.94 317 GLY B O 1
ATOM 5190 N N . LEU B 1 318 ? 8.094 12.008 1.376 1 94.62 318 LEU B N 1
ATOM 5191 C CA . LEU B 1 318 ? 7.859 13.188 2.201 1 94.62 318 LEU B CA 1
ATOM 5192 C C . LEU B 1 318 ? 9.07 13.477 3.09 1 94.62 318 LEU B C 1
ATOM 5194 O O . LEU B 1 318 ? 8.93 13.625 4.305 1 94.62 318 LEU B O 1
ATOM 5198 N N . PRO B 1 319 ? 10.234 13.5 2.475 1 92.81 319 PRO B N 1
ATOM 5199 C CA . PRO B 1 319 ? 11.43 13.836 3.26 1 92.81 319 PRO B CA 1
ATOM 5200 C C . PRO B 1 319 ? 11.328 15.211 3.924 1 92.81 319 PRO B C 1
ATOM 5202 O O . PRO B 1 319 ? 10.438 15.992 3.596 1 92.81 319 PRO B O 1
ATOM 5205 N N . GLY B 1 320 ? 12.258 15.43 4.867 1 88.56 320 GLY B N 1
ATOM 5206 C CA . GLY B 1 320 ? 12.266 16.719 5.551 1 88.56 320 GLY B CA 1
ATOM 5207 C C . GLY B 1 320 ? 12.156 17.891 4.605 1 88.56 320 GLY B C 1
ATOM 5208 O O . GLY B 1 320 ? 12.773 17.891 3.533 1 88.56 320 GLY B O 1
ATOM 5209 N N . MET B 1 321 ? 11.375 18.906 5.027 1 92.06 321 MET B N 1
ATOM 5210 C CA . MET B 1 321 ? 11.078 20.047 4.172 1 92.06 321 MET B CA 1
ATOM 5211 C C . MET B 1 321 ? 11.211 21.359 4.941 1 92.06 321 MET B C 1
ATOM 5213 O O . MET B 1 321 ? 10.453 22.297 4.711 1 92.06 321 MET B O 1
ATOM 5217 N N . THR B 1 322 ? 12.094 21.281 5.922 1 86.75 322 THR B N 1
ATOM 5218 C CA . THR B 1 322 ? 12.5 22.578 6.465 1 86.75 322 THR B CA 1
ATOM 5219 C C . THR B 1 322 ? 13.383 23.328 5.477 1 86.75 322 THR B C 1
ATOM 5221 O O . THR B 1 322 ? 13.945 22.719 4.559 1 86.75 322 THR B O 1
ATOM 5224 N N . PRO B 1 323 ? 13.484 24.594 5.676 1 81.56 323 PRO B N 1
ATOM 5225 C CA . PRO B 1 323 ? 14.367 25.312 4.762 1 81.56 323 PRO B CA 1
ATOM 5226 C C . PRO B 1 323 ? 15.797 24.781 4.773 1 81.56 323 PRO B C 1
ATOM 5228 O O . PRO B 1 323 ? 16.516 24.922 3.785 1 81.56 323 PRO B O 1
ATOM 5231 N N . ALA B 1 324 ? 16.188 24.109 5.824 1 85.25 324 ALA B N 1
ATOM 5232 C CA . ALA B 1 324 ? 17.547 23.594 5.965 1 85.25 324 ALA B CA 1
ATOM 5233 C C . ALA B 1 324 ? 17.609 22.109 5.578 1 85.25 324 ALA B C 1
ATOM 5235 O O . ALA B 1 324 ? 18.688 21.5 5.605 1 85.25 324 ALA B O 1
ATOM 5236 N N . SER B 1 325 ? 16.5 21.609 5.152 1 91.12 325 SER B N 1
ATOM 5237 C CA . SER B 1 325 ? 16.453 20.188 4.793 1 91.12 325 SER B CA 1
ATOM 5238 C C . SER B 1 325 ? 17.156 19.938 3.463 1 91.12 325 SER B C 1
ATOM 5240 O O . SER B 1 325 ? 17.469 20.875 2.73 1 91.12 325 SER B O 1
ATOM 5242 N N . LEU B 1 326 ? 17.328 18.703 3.137 1 94.38 326 LEU B N 1
ATOM 5243 C CA . LEU B 1 326 ? 18.156 18.266 2.018 1 94.38 326 LEU B CA 1
ATOM 5244 C C . LEU B 1 326 ? 17.5 18.594 0.687 1 94.38 326 LEU B C 1
ATOM 5246 O O . LEU B 1 326 ? 18.141 19.094 -0.237 1 94.38 326 LEU B O 1
ATOM 5250 N N . ILE B 1 327 ? 16.25 18.453 0.52 1 96.25 327 ILE B N 1
ATOM 5251 C CA . ILE B 1 327 ? 15.586 18.719 -0.758 1 96.25 327 ILE B CA 1
ATOM 5252 C C . ILE B 1 327 ? 15.578 20.203 -1.047 1 96.25 327 ILE B C 1
ATOM 5254 O O . ILE B 1 327 ? 15.969 20.641 -2.135 1 96.25 327 ILE B O 1
ATOM 5258 N N . PRO B 1 328 ? 15.172 21.047 -0.042 1 96.31 328 PRO B N 1
ATOM 5259 C CA . PRO B 1 328 ? 15.258 22.484 -0.294 1 96.31 328 PRO B CA 1
ATOM 5260 C C . PRO B 1 328 ? 16.672 22.938 -0.638 1 96.31 328 PRO B C 1
ATOM 5262 O O . PRO B 1 328 ? 16.859 23.797 -1.515 1 96.31 328 PRO B O 1
ATOM 5265 N N . LYS B 1 329 ? 17.688 22.328 0.02 1 95.94 329 LYS B N 1
ATOM 5266 C CA . LYS B 1 329 ? 19.078 22.672 -0.277 1 95.94 329 LYS B CA 1
ATOM 5267 C C . LYS B 1 329 ? 19.438 22.312 -1.714 1 95.94 329 LYS B C 1
ATOM 5269 O O . LYS B 1 329 ? 20.062 23.094 -2.422 1 95.94 329 LYS B O 1
ATOM 5274 N N . SER B 1 330 ? 19.047 21.141 -2.121 1 97.69 330 SER B N 1
ATOM 5275 C CA . SER B 1 330 ? 19.312 20.672 -3.48 1 97.69 330 SER B CA 1
ATOM 5276 C C . SER B 1 330 ? 18.609 21.547 -4.508 1 97.69 330 SER B C 1
ATOM 5278 O O . SER B 1 330 ? 19.172 21.875 -5.559 1 97.69 330 SER B O 1
ATOM 5280 N N . ALA B 1 331 ? 17.359 21.922 -4.234 1 97.88 331 ALA B N 1
ATOM 5281 C CA . ALA B 1 331 ? 16.594 22.797 -5.117 1 97.88 331 ALA B CA 1
ATOM 5282 C C . ALA B 1 331 ? 17.25 24.172 -5.25 1 97.88 331 ALA B C 1
ATOM 5284 O O . ALA B 1 331 ? 17.359 24.703 -6.352 1 97.88 331 ALA B O 1
ATOM 5285 N N . ARG B 1 332 ? 17.719 24.688 -4.137 1 96.75 332 ARG B N 1
ATOM 5286 C CA . ARG B 1 332 ? 18.375 25.984 -4.129 1 96.75 332 ARG B CA 1
ATOM 5287 C C . ARG B 1 332 ? 19.609 25.984 -5.027 1 96.75 332 ARG B C 1
ATOM 5289 O O . ARG B 1 332 ? 19.922 27 -5.66 1 96.75 332 ARG B O 1
ATOM 5296 N N . ALA B 1 333 ? 20.266 24.859 -5.078 1 96.44 333 ALA B N 1
ATOM 5297 C CA . ALA B 1 333 ? 21.484 24.719 -5.875 1 96.44 333 ALA B CA 1
ATOM 5298 C C . ALA B 1 333 ? 21.188 24.953 -7.355 1 96.44 333 ALA B C 1
ATOM 5300 O O . ALA B 1 333 ? 22.094 25.312 -8.125 1 96.44 333 ALA B O 1
ATOM 5301 N N . ILE B 1 334 ? 20 24.781 -7.773 1 97 334 ILE B N 1
ATOM 5302 C CA . ILE B 1 334 ? 19.656 25 -9.18 1 97 334 ILE B CA 1
ATOM 5303 C C . ILE B 1 334 ? 18.781 26.25 -9.312 1 97 334 ILE B C 1
ATOM 5305 O O . ILE B 1 334 ? 18.078 26.406 -10.312 1 97 334 ILE B O 1
ATOM 5309 N N . GLY B 1 335 ? 18.656 27.047 -8.258 1 96.88 335 GLY B N 1
ATOM 5310 C CA . GLY B 1 335 ? 18.016 28.344 -8.328 1 96.88 335 GLY B CA 1
ATOM 5311 C C . GLY B 1 335 ? 16.547 28.328 -7.957 1 96.88 335 GLY B C 1
ATOM 5312 O O . GLY B 1 335 ? 15.82 29.281 -8.25 1 96.88 335 GLY B O 1
ATOM 5313 N N . VAL B 1 336 ? 16.078 27.297 -7.379 1 97.56 336 VAL B N 1
ATOM 5314 C CA . VAL B 1 336 ? 14.703 27.219 -6.926 1 97.56 336 VAL B CA 1
ATOM 5315 C C . VAL B 1 336 ? 14.633 27.5 -5.426 1 97.56 336 VAL B C 1
ATOM 5317 O O . VAL B 1 336 ? 15.07 26.688 -4.613 1 97.56 336 VAL B O 1
ATOM 5320 N N . ASP B 1 337 ? 14.102 28.625 -5.102 1 96.81 337 ASP B N 1
ATOM 5321 C CA . ASP B 1 337 ? 14.031 28.969 -3.686 1 96.81 337 ASP B CA 1
ATOM 5322 C C . ASP B 1 337 ? 12.938 28.188 -2.979 1 96.81 337 ASP B C 1
ATOM 5324 O O . ASP B 1 337 ? 12.141 27.5 -3.627 1 96.81 337 ASP B O 1
ATOM 5328 N N . TYR B 1 338 ? 12.922 28.297 -1.719 1 97.19 338 TYR B N 1
ATOM 5329 C CA . TYR B 1 338 ? 12.07 27.469 -0.871 1 97.19 338 TYR B CA 1
ATOM 5330 C C . TYR B 1 338 ? 10.602 27.672 -1.221 1 97.19 338 TYR B C 1
ATOM 5332 O O . TYR B 1 338 ? 9.852 26.703 -1.384 1 97.19 338 TYR B O 1
ATOM 5340 N N . GLY B 1 339 ? 10.156 28.859 -1.354 1 97.44 339 GLY B N 1
ATOM 5341 C CA . GLY B 1 339 ? 8.773 29.141 -1.716 1 97.44 339 GLY B CA 1
ATOM 5342 C C . GLY B 1 339 ? 8.391 28.578 -3.07 1 97.44 339 GLY B C 1
ATOM 5343 O O . GLY B 1 339 ? 7.312 28 -3.223 1 97.44 339 GLY B O 1
ATOM 5344 N N . ASP B 1 340 ? 9.266 28.766 -4.008 1 98.06 340 ASP B N 1
ATOM 5345 C CA . ASP B 1 340 ? 9.023 28.234 -5.352 1 98.06 340 ASP B CA 1
ATOM 5346 C C . ASP B 1 340 ? 8.977 26.703 -5.336 1 98.06 340 ASP B C 1
ATOM 5348 O O . ASP B 1 340 ? 8.227 26.094 -6.105 1 98.06 340 ASP B O 1
ATOM 5352 N N . LEU B 1 341 ? 9.82 26.156 -4.539 1 98.31 341 LEU B N 1
ATOM 5353 C CA . LEU B 1 341 ? 9.812 24.703 -4.406 1 98.31 341 LEU B CA 1
ATOM 5354 C C . LEU B 1 341 ? 8.461 24.219 -3.896 1 98.31 341 LEU B C 1
ATOM 5356 O O . LEU B 1 341 ? 7.902 23.25 -4.43 1 98.31 341 LEU B O 1
ATOM 5360 N N . CYS B 1 342 ? 7.906 24.859 -2.896 1 98.38 342 CYS B N 1
ATOM 5361 C CA . CYS B 1 342 ? 6.602 24.484 -2.365 1 98.38 342 CYS B CA 1
ATOM 5362 C C . CYS B 1 342 ? 5.523 24.609 -3.438 1 98.38 342 CYS B C 1
ATOM 5364 O O . CYS B 1 342 ? 4.688 23.719 -3.58 1 98.38 342 CYS B O 1
ATOM 5366 N N . GLU B 1 343 ? 5.582 25.656 -4.195 1 98.38 343 GLU B N 1
ATOM 5367 C CA . GLU B 1 343 ? 4.629 25.844 -5.285 1 98.38 343 GLU B CA 1
ATOM 5368 C C . GLU B 1 343 ? 4.801 24.766 -6.355 1 98.38 343 GLU B C 1
ATOM 5370 O O . GLU B 1 343 ? 3.818 24.281 -6.91 1 98.38 343 GLU B O 1
ATOM 5375 N N . LEU B 1 344 ? 6.055 24.469 -6.613 1 98.31 344 LEU B N 1
ATOM 5376 C CA . LEU B 1 344 ? 6.348 23.438 -7.598 1 98.31 344 LEU B CA 1
ATOM 5377 C C . LEU B 1 344 ? 5.746 22.109 -7.176 1 98.31 344 LEU B C 1
ATOM 5379 O O . LEU B 1 344 ? 5.195 21.375 -8.008 1 98.31 344 LEU B O 1
ATOM 5383 N N . ILE B 1 345 ? 5.855 21.75 -5.957 1 98.44 345 ILE B N 1
ATOM 5384 C CA . ILE B 1 345 ? 5.312 20.516 -5.43 1 98.44 345 ILE B CA 1
ATOM 5385 C C . ILE B 1 345 ? 3.795 20.5 -5.594 1 98.44 345 ILE B C 1
ATOM 5387 O O . ILE B 1 345 ? 3.215 19.484 -5.98 1 98.44 345 ILE B O 1
ATOM 5391 N N . ILE B 1 346 ? 3.143 21.594 -5.312 1 98.56 346 ILE B N 1
ATOM 5392 C CA . ILE B 1 346 ? 1.7 21.703 -5.504 1 98.56 346 ILE B CA 1
ATOM 5393 C C . ILE B 1 346 ? 1.357 21.516 -6.98 1 98.56 346 ILE B C 1
ATOM 5395 O O . ILE B 1 346 ? 0.468 20.734 -7.316 1 98.56 346 ILE B O 1
ATOM 5399 N N . GLU B 1 347 ? 2.078 22.188 -7.816 1 98.12 347 GLU B N 1
ATOM 5400 C CA . GLU B 1 347 ? 1.824 22.141 -9.25 1 98.12 347 GLU B CA 1
ATOM 5401 C C . GLU B 1 347 ? 1.99 20.719 -9.789 1 98.12 347 GLU B C 1
ATOM 5403 O O . GLU B 1 347 ? 1.139 20.234 -10.531 1 98.12 347 GLU B O 1
ATOM 5408 N N . GLU B 1 348 ? 3.072 20.109 -9.398 1 98.12 348 GLU B N 1
ATOM 5409 C CA . GLU B 1 348 ? 3.334 18.75 -9.875 1 98.12 348 GLU B CA 1
ATOM 5410 C C . GLU B 1 348 ? 2.287 17.766 -9.344 1 98.12 348 GLU B C 1
ATOM 5412 O O . GLU B 1 348 ? 1.919 16.812 -10.039 1 98.12 348 GLU B O 1
ATOM 5417 N N . SER B 1 349 ? 1.847 17.953 -8.141 1 98.5 349 SER B N 1
ATOM 5418 C CA . SER B 1 349 ? 0.804 17.109 -7.57 1 98.5 349 SER B CA 1
ATOM 5419 C C . SER B 1 349 ? -0.506 17.266 -8.336 1 98.5 349 SER B C 1
ATOM 5421 O O . SER B 1 349 ? -1.165 16.266 -8.648 1 98.5 349 SER B O 1
ATOM 5423 N N . MET B 1 350 ? -0.903 18.5 -8.648 1 97.94 350 MET B N 1
ATOM 5424 C CA . MET B 1 350 ? -2.121 18.766 -9.406 1 97.94 350 MET B CA 1
ATOM 5425 C C . MET B 1 350 ? -2.047 18.141 -10.797 1 97.94 350 MET B C 1
ATOM 5427 O O . MET B 1 350 ? -3.008 17.516 -11.258 1 97.94 350 MET B O 1
ATOM 5431 N N . LYS B 1 351 ? -0.902 18.281 -11.422 1 96.31 351 LYS B N 1
ATOM 5432 C CA . LYS B 1 351 ? -0.676 17.766 -12.773 1 96.31 351 LYS B CA 1
ATOM 5433 C C . LYS B 1 351 ? -0.737 16.25 -12.805 1 96.31 351 LYS B C 1
ATOM 5435 O O . LYS B 1 351 ? -1.303 15.664 -13.734 1 96.31 351 LYS B O 1
ATOM 5440 N N . THR B 1 352 ? -0.19 15.656 -11.82 1 94.75 352 THR B N 1
ATOM 5441 C CA . THR B 1 352 ? -0.021 14.203 -11.805 1 94.75 352 THR B CA 1
ATOM 5442 C C . THR B 1 352 ? -1.343 13.508 -11.492 1 94.75 352 THR B C 1
ATOM 5444 O O . THR B 1 352 ? -1.623 12.43 -12.023 1 94.75 352 THR B O 1
ATOM 5447 N N . ARG B 1 353 ? -2.25 14.094 -10.719 1 94.06 353 ARG B N 1
ATOM 5448 C CA . ARG B 1 353 ? -3.367 13.305 -10.211 1 94.06 353 ARG B CA 1
ATOM 5449 C C . ARG B 1 353 ? -4.695 14.008 -10.477 1 94.06 353 ARG B C 1
ATOM 5451 O O . ARG B 1 353 ? -5.754 13.375 -10.43 1 94.06 353 ARG B O 1
ATOM 5458 N N . TYR B 1 354 ? -4.719 15.219 -10.695 1 93.5 354 TYR B N 1
ATOM 5459 C CA . TYR B 1 354 ? -6.012 15.891 -10.633 1 93.5 354 TYR B CA 1
ATOM 5460 C C . TYR B 1 354 ? -6.266 16.703 -11.891 1 93.5 354 TYR B C 1
ATOM 5462 O O . TYR B 1 354 ? -7.254 17.438 -11.977 1 93.5 354 TYR B O 1
ATOM 5470 N N . GLN B 1 355 ? -5.348 16.828 -12.812 1 80.5 355 GLN B N 1
ATOM 5471 C CA . GLN B 1 355 ? -5.621 17.594 -14.023 1 80.5 355 GLN B CA 1
ATOM 5472 C C . GLN B 1 355 ? -6.258 16.719 -15.102 1 80.5 355 GLN B C 1
ATOM 5474 O O . GLN B 1 355 ? -5.891 15.555 -15.258 1 80.5 355 GLN B O 1
ATOM 5479 N N . ASP B 1 356 ? -7.66 16.906 -15.516 1 59.5 356 ASP B N 1
ATOM 5480 C CA . ASP B 1 356 ? -8.383 16.297 -16.625 1 59.5 356 ASP B CA 1
ATOM 5481 C C . ASP B 1 356 ? -7.605 16.453 -17.938 1 59.5 356 ASP B C 1
ATOM 5483 O O . ASP B 1 356 ? -6.898 17.438 -18.141 1 59.5 356 ASP B O 1
#